Protein AF-0000000071218829 (afdb_homodimer)

Organism: Bombus terrestris (NCBI:txid30195)

Solvent-accessible surface area (backbone atoms only — not comparable to full-atom values): 32192 Å² total; per-residue (Å²): 124,79,68,56,81,83,82,87,72,37,59,28,30,42,36,69,54,34,21,38,92,51,97,79,44,46,78,36,69,82,52,45,51,59,48,47,48,51,40,40,74,59,68,46,54,21,37,29,41,39,34,79,61,17,43,29,54,50,40,50,73,67,54,52,49,53,55,49,50,51,49,49,58,34,27,70,74,62,65,35,46,39,30,38,42,33,38,51,53,26,50,66,56,23,35,50,42,31,32,48,41,47,74,65,60,39,63,26,34,32,31,42,56,53,57,60,84,44,49,81,42,52,66,52,44,50,55,51,49,32,54,42,29,67,41,20,67,83,31,31,32,27,39,46,46,38,35,92,50,57,71,46,75,60,57,56,35,63,36,58,68,66,59,50,62,84,71,31,40,20,60,46,34,34,37,44,40,66,85,57,52,71,52,52,49,49,34,34,49,40,79,79,48,66,42,50,52,23,42,38,51,75,77,44,54,41,65,40,20,72,72,67,49,65,30,32,39,26,60,60,43,76,59,39,31,67,53,50,53,51,16,48,52,23,15,71,70,64,38,61,68,59,14,51,53,35,43,50,54,49,37,53,53,52,51,61,46,43,74,77,45,53,68,58,42,27,48,40,58,48,28,36,28,50,46,96,51,70,40,46,54,58,57,65,89,50,55,67,66,53,72,68,57,51,50,52,47,50,52,53,42,40,75,72,69,47,75,63,63,127,124,78,68,56,82,83,81,86,72,37,58,28,29,41,37,70,53,33,20,37,90,52,96,80,43,48,77,36,69,84,54,46,52,59,48,47,48,51,40,40,75,59,68,46,53,22,37,28,41,38,34,80,60,16,44,30,53,51,40,50,75,68,53,51,49,54,54,50,51,52,48,50,59,36,27,69,75,62,65,34,44,40,32,39,40,34,38,51,52,26,52,65,54,23,36,51,41,31,33,48,40,46,73,64,60,40,65,27,36,33,31,41,57,54,56,59,84,43,49,80,44,54,66,51,45,50,56,51,48,31,55,44,30,67,40,21,69,84,31,30,32,27,40,45,46,37,34,94,50,56,71,46,76,60,58,57,34,62,34,57,69,66,59,51,61,84,70,29,41,20,61,47,34,34,36,45,40,66,86,56,51,70,53,53,50,49,33,35,49,41,79,80,48,66,41,49,50,24,43,38,50,74,76,43,53,41,65,40,21,72,72,66,49,65,30,33,38,23,60,59,45,76,59,40,31,66,51,50,52,52,18,48,53,24,16,71,70,64,36,61,68,60,13,52,51,35,43,48,54,49,36,51,52,53,50,60,45,42,72,77,48,54,67,60,42,26,48,40,57,48,29,35,28,50,46,97,51,71,40,47,52,58,57,66,88,50,55,66,67,52,75,68,58,51,51,53,46,50,52,53,42,42,74,74,69,47,74,62,62,127

pLDDT: mean 97.05, std 4.18, range [54.0, 98.94]

Nearest PDB structures (foldseek):
  6arh-assembly1_C  TM=9.556E-01  e=2.786E-27  Homo sapiens
  5ud6-assembly1_B  TM=9.153E-01  e=2.206E-19  Cyanidioschyzon merolae strain 10D
  7kkd-assembly2_D  TM=8.919E-01  e=3.109E-19  Campylobacter jejuni subsp. jejuni NCTC 11168 = ATCC 700819
  2hmc-assembly1_A  TM=8.667E-01  e=1.224E-14  Agrobacterium fabrum str. C58
  5czj-assembly2_B  TM=7.998E-01  e=2.574E-14  Sinorhizobium meliloti 1021

Radius of gyration: 25.83 Å; Cα contacts (8 Å, |Δi|>4): 1219; chains: 2; bounding box: 56×77×62 Å

Sequence (620 aa):
MPRVSFNYKGLITPVFTPFNNDSARTLNLSIIPQYADYLAKEKVTGVLVNGTTGEGPSMTTSERKLVAEAWANAVKTTKQHLMIQVGGTSLPDVLELAKHAENIKADSILCLPELYFSPSTSDQLKDYLKLVSSAAPNTPLLYYHIPSLTNVNVHMAQFLESVNEEEIPTFVGIKFTSSSLDEGVQAFHVGNNKFAVFLGNDQLITAACALGMNSFITTGSNMFSEIVLETLAAGLAGNVVKGKETQQRLTNAVMNVSKYGTWVETMKPAMTLLTSINPGPPRAPLKPLSVQTVASMAKDLQNLGFNVKLMPRVSFNYKGLITPVFTPFNNDSARTLNLSIIPQYADYLAKEKVTGVLVNGTTGEGPSMTTSERKLVAEAWANAVKTTKQHLMIQVGGTSLPDVLELAKHAENIKADSILCLPELYFSPSTSDQLKDYLKLVSSAAPNTPLLYYHIPSLTNVNVHMAQFLESVNEEEIPTFVGIKFTSSSLDEGVQAFHVGNNKFAVFLGNDQLITAACALGMNSFITTGSNMFSEIVLETLAAGLAGNVVKGKETQQRLTNAVMNVSKYGTWVETMKPAMTLLTSINPGPPRAPLKPLSVQTVASMAKDLQNLGFNVKL

Structure (mmCIF, N/CA/C/O backbone):
data_AF-0000000071218829-model_v1
#
loop_
_entity.id
_entity.type
_entity.pdbx_description
1 polymer 'N-acetylneuraminate lyase'
#
loop_
_atom_site.group_PDB
_atom_site.id
_atom_site.type_symbol
_atom_site.label_atom_id
_atom_site.label_alt_id
_atom_site.label_comp_id
_atom_site.label_asym_id
_atom_site.label_entity_id
_atom_site.label_seq_id
_atom_site.pdbx_PDB_ins_code
_atom_site.Cartn_x
_atom_site.Cartn_y
_atom_site.Cartn_z
_atom_site.occupancy
_atom_site.B_iso_or_equiv
_atom_site.auth_seq_id
_atom_site.auth_comp_id
_atom_site.auth_asym_id
_atom_site.auth_atom_id
_atom_site.pdbx_PDB_model_num
ATOM 1 N N . MET A 1 1 ? 28.016 -14.703 0.77 1 54.72 1 MET A N 1
ATOM 2 C CA . MET A 1 1 ? 27.141 -15.844 0.993 1 54.72 1 MET A CA 1
ATOM 3 C C . MET A 1 1 ? 26.875 -16.594 -0.309 1 54.72 1 MET A C 1
ATOM 5 O O . MET A 1 1 ? 26.859 -15.992 -1.384 1 54.72 1 MET A O 1
ATOM 9 N N . PRO A 1 2 ? 26.953 -17.906 -0.325 1 62.16 2 PRO A N 1
ATOM 10 C CA . PRO A 1 2 ? 26.781 -18.656 -1.571 1 62.16 2 PRO A CA 1
ATOM 11 C C . PRO A 1 2 ? 25.422 -18.391 -2.236 1 62.16 2 PRO A C 1
ATOM 13 O O . PRO A 1 2 ? 24.453 -18.062 -1.554 1 62.16 2 PRO A O 1
ATOM 16 N N . ARG A 1 3 ? 25.375 -18.312 -3.48 1 77.12 3 ARG A N 1
ATOM 17 C CA . ARG A 1 3 ? 24.172 -18.125 -4.285 1 77.12 3 ARG A CA 1
ATOM 18 C C . ARG A 1 3 ? 23.188 -19.281 -4.059 1 77.12 3 ARG A C 1
ATOM 20 O O . ARG A 1 3 ? 23.594 -20.438 -4.016 1 77.12 3 ARG A O 1
ATOM 27 N N . VAL A 1 4 ? 22.047 -18.938 -3.707 1 89.31 4 VAL A N 1
ATOM 28 C CA . VAL A 1 4 ? 21 -19.953 -3.555 1 89.31 4 VAL A CA 1
ATOM 29 C C . VAL A 1 4 ? 20.641 -20.531 -4.918 1 89.31 4 VAL A C 1
ATOM 31 O O . VAL A 1 4 ? 20.75 -19.859 -5.941 1 89.31 4 VAL A O 1
ATOM 34 N N . SER A 1 5 ? 20.328 -21.797 -4.945 1 91.19 5 SER A N 1
ATOM 35 C CA . SER A 1 5 ? 19.938 -22.469 -6.172 1 91.19 5 SER A CA 1
ATOM 36 C C . SER A 1 5 ? 18.422 -22.469 -6.344 1 91.19 5 SER A C 1
ATOM 38 O O . SER A 1 5 ? 17.672 -22.625 -5.371 1 91.19 5 SER A O 1
ATOM 40 N N . PHE A 1 6 ? 17.953 -22.188 -7.527 1 95.94 6 PHE A N 1
ATOM 41 C CA . PHE A 1 6 ? 16.531 -22.25 -7.887 1 95.94 6 PHE A CA 1
ATOM 42 C C . PHE A 1 6 ? 16.344 -22.844 -9.273 1 95.94 6 PHE A C 1
ATOM 44 O O . PHE A 1 6 ? 16.766 -22.266 -10.273 1 95.94 6 PHE A O 1
ATOM 51 N N . ASN A 1 7 ? 15.688 -24.031 -9.344 1 94.56 7 ASN A N 1
ATOM 52 C CA . ASN A 1 7 ? 15.602 -24.75 -10.609 1 94.56 7 ASN A CA 1
ATOM 53 C C . ASN A 1 7 ? 14.156 -25.078 -10.969 1 94.56 7 ASN A C 1
ATOM 55 O O . ASN A 1 7 ? 13.906 -25.797 -11.938 1 94.56 7 ASN A O 1
ATOM 59 N N . TYR A 1 8 ? 13.258 -24.516 -10.281 1 97.12 8 TYR A N 1
ATOM 60 C CA . TYR A 1 8 ? 11.859 -24.828 -10.555 1 97.12 8 TYR A CA 1
ATOM 61 C C . TYR A 1 8 ? 11.438 -24.281 -11.914 1 97.12 8 TYR A C 1
ATOM 63 O O . TYR A 1 8 ? 11.75 -23.141 -12.258 1 97.12 8 TYR A O 1
ATOM 71 N N . LYS A 1 9 ? 10.781 -25.109 -12.664 1 95.69 9 LYS A N 1
ATOM 72 C CA . LYS A 1 9 ? 10.148 -24.734 -13.93 1 95.69 9 LYS A CA 1
ATOM 73 C C . LYS A 1 9 ? 8.727 -25.281 -14.016 1 95.69 9 LYS A C 1
ATOM 75 O O . LYS A 1 9 ? 8.391 -26.25 -13.336 1 95.69 9 LYS A O 1
ATOM 80 N N . GLY A 1 10 ? 7.961 -24.609 -14.828 1 96.25 10 GLY A N 1
ATOM 81 C CA . GLY A 1 10 ? 6.598 -25.094 -15.016 1 96.25 10 GLY A CA 1
ATOM 82 C C . GLY A 1 10 ? 5.562 -24.219 -14.344 1 96.25 10 GLY A C 1
ATOM 83 O O . GLY A 1 10 ? 5.672 -22.984 -14.359 1 96.25 10 GLY A O 1
ATOM 84 N N . LEU A 1 11 ? 4.504 -24.875 -13.805 1 98.06 11 LEU A N 1
ATOM 85 C CA . LEU A 1 11 ? 3.311 -24.156 -13.359 1 98.06 11 LEU A CA 1
ATOM 86 C C . LEU A 1 11 ? 3.275 -24.062 -11.836 1 98.06 11 LEU A C 1
ATOM 88 O O . LEU A 1 11 ? 3.465 -25.062 -11.141 1 98.06 11 LEU A O 1
ATOM 92 N N . ILE A 1 12 ? 3.152 -22.875 -11.32 1 98.75 12 ILE A N 1
ATOM 93 C CA . ILE A 1 12 ? 2.795 -22.609 -9.938 1 98.75 12 ILE A CA 1
ATOM 94 C C . ILE A 1 12 ? 1.394 -22 -9.867 1 98.75 12 ILE A C 1
ATOM 96 O O . ILE A 1 12 ? 1.056 -21.109 -10.656 1 98.75 12 ILE A O 1
ATOM 100 N N . THR A 1 13 ? 0.571 -22.5 -8.969 1 98.88 13 THR A N 1
ATOM 101 C CA . THR A 1 13 ? -0.799 -22.016 -8.82 1 98.88 13 THR A CA 1
ATOM 102 C C . THR A 1 13 ? -0.919 -21.078 -7.637 1 98.88 13 THR A C 1
ATOM 104 O O . THR A 1 13 ? -0.688 -21.469 -6.488 1 98.88 13 THR A O 1
ATOM 107 N N . PRO A 1 14 ? -1.207 -19.766 -7.879 1 98.88 14 PRO A N 1
ATOM 108 C CA . PRO A 1 14 ? -1.542 -18.906 -6.734 1 98.88 14 PRO A CA 1
ATOM 109 C C . PRO A 1 14 ? -2.879 -19.281 -6.094 1 98.88 14 PRO A C 1
ATOM 111 O O . PRO A 1 14 ? -3.922 -19.203 -6.75 1 98.88 14 PRO A O 1
ATOM 114 N N . VAL A 1 15 ? -2.852 -19.594 -4.855 1 98.94 15 VAL A N 1
ATOM 115 C CA . VAL A 1 15 ? -4.004 -20.234 -4.234 1 98.94 15 VAL A CA 1
ATOM 116 C C . VAL A 1 15 ? -4.816 -19.203 -3.455 1 98.94 15 VAL A C 1
ATOM 118 O O . VAL A 1 15 ? -4.262 -18.219 -2.951 1 98.94 15 VAL A O 1
ATOM 121 N N . PHE A 1 16 ? -6.113 -19.469 -3.373 1 98.81 16 PHE A N 1
ATOM 122 C CA . PHE A 1 16 ? -7.023 -18.609 -2.609 1 98.81 16 PHE A CA 1
ATOM 123 C C . PHE A 1 16 ? -6.828 -18.828 -1.112 1 98.81 16 PHE A C 1
ATOM 125 O O . PHE A 1 16 ? -6.48 -19.922 -0.673 1 98.81 16 PHE A O 1
ATOM 132 N N . THR A 1 17 ? -7.02 -17.797 -0.361 1 98.88 17 THR A N 1
ATOM 133 C CA . THR A 1 17 ? -7.172 -17.938 1.082 1 98.88 17 THR A CA 1
ATOM 134 C C . THR A 1 17 ? -8.625 -18.25 1.441 1 98.88 17 THR A C 1
ATOM 136 O O . THR A 1 17 ? -9.523 -17.469 1.12 1 98.88 17 THR A O 1
ATOM 139 N N . PRO A 1 18 ? -8.844 -19.344 2.135 1 98.81 18 PRO A N 1
ATOM 140 C CA . PRO A 1 18 ? -10.211 -19.672 2.533 1 98.81 18 PRO A CA 1
ATOM 141 C C . PRO A 1 18 ? -10.68 -18.859 3.736 1 98.81 18 PRO A C 1
ATOM 143 O O . PRO A 1 18 ? -9.984 -18.781 4.75 1 98.81 18 PRO A O 1
ATOM 146 N N . PHE A 1 19 ? -11.82 -18.281 3.633 1 98.75 19 PHE A N 1
ATOM 147 C CA . PHE A 1 19 ? -12.453 -17.547 4.723 1 98.75 19 PHE A CA 1
ATOM 148 C C . PHE A 1 19 ? -13.812 -18.141 5.066 1 98.75 19 PHE A C 1
ATOM 150 O O . PHE A 1 19 ? -14.516 -18.656 4.188 1 98.75 19 PHE A O 1
ATOM 157 N N . ASN A 1 20 ? -14.18 -18.047 6.332 1 98.38 20 ASN A N 1
ATOM 158 C CA . ASN A 1 20 ? -15.539 -18.359 6.742 1 98.38 20 ASN A CA 1
ATOM 159 C C . ASN A 1 20 ? -16.516 -17.281 6.289 1 98.38 20 ASN A C 1
ATOM 161 O O . ASN A 1 20 ? -16.141 -16.125 6.09 1 98.38 20 ASN A O 1
ATOM 165 N N . ASN A 1 21 ? -17.766 -17.719 6.121 1 96.81 21 ASN A N 1
ATOM 166 C CA . ASN A 1 21 ? -18.797 -16.75 5.746 1 96.81 21 ASN A CA 1
ATOM 167 C C . ASN A 1 21 ? -19.406 -16.078 6.973 1 96.81 21 ASN A C 1
ATOM 169 O O . ASN A 1 21 ? -20.641 -15.977 7.078 1 96.81 21 ASN A O 1
ATOM 173 N N . ASP A 1 22 ? -18.625 -15.75 7.938 1 96.75 22 ASP A N 1
ATOM 174 C CA . ASP A 1 22 ? -19.031 -14.969 9.102 1 96.75 22 ASP A CA 1
ATOM 175 C C . ASP A 1 22 ? -18.75 -13.484 8.891 1 96.75 22 ASP A C 1
ATOM 177 O O . ASP A 1 22 ? -18.125 -13.102 7.895 1 96.75 22 ASP A O 1
ATOM 181 N N . SER A 1 23 ? -19.219 -12.664 9.766 1 92.12 23 SER A N 1
ATOM 182 C CA . SER A 1 23 ? -19.125 -11.219 9.609 1 92.12 23 SER A CA 1
ATOM 183 C C . SER A 1 23 ? -17.672 -10.758 9.625 1 92.12 23 SER A C 1
ATOM 185 O O . SER A 1 23 ? -17.312 -9.781 8.969 1 92.12 23 SER A O 1
ATOM 187 N N . ALA A 1 24 ? -16.844 -11.5 10.234 1 91.38 24 ALA A N 1
ATOM 188 C CA . ALA A 1 24 ? -15.438 -11.109 10.391 1 91.38 24 ALA A CA 1
ATOM 189 C C . ALA A 1 24 ? -14.57 -11.742 9.305 1 91.38 24 ALA A C 1
ATOM 191 O O . ALA A 1 24 ? -13.406 -11.383 9.148 1 91.38 24 ALA A O 1
ATOM 192 N N . ARG A 1 25 ? -15.148 -12.625 8.5 1 97.5 25 ARG A N 1
ATOM 193 C CA . ARG A 1 25 ? -14.375 -13.367 7.512 1 97.5 25 ARG A CA 1
ATOM 194 C C . ARG A 1 25 ? -13.141 -13.992 8.141 1 97.5 25 ARG A C 1
ATOM 196 O O . ARG A 1 25 ? -12.023 -13.797 7.656 1 97.5 25 ARG A O 1
ATOM 203 N N . THR A 1 26 ? -13.398 -14.797 9.203 1 98.25 26 THR A N 1
ATOM 204 C CA . THR A 1 26 ? -12.289 -15.469 9.867 1 98.25 26 THR A CA 1
ATOM 205 C C . THR A 1 26 ? -11.688 -16.531 8.961 1 98.25 26 THR A C 1
ATOM 207 O O . THR A 1 26 ? -12.336 -17.016 8.031 1 98.25 26 THR A O 1
ATOM 210 N N . LEU A 1 27 ? -10.438 -16.938 9.18 1 98.75 27 LEU A N 1
ATOM 211 C CA . LEU A 1 27 ? -9.734 -17.922 8.359 1 98.75 27 LEU A CA 1
ATOM 212 C C . LEU A 1 27 ? -10.375 -19.297 8.484 1 98.75 27 LEU A C 1
ATOM 214 O O . LEU A 1 27 ? -10.742 -19.703 9.586 1 98.75 27 LEU A O 1
ATOM 218 N N . ASN A 1 28 ? -10.586 -19.922 7.406 1 98.75 28 ASN A N 1
ATOM 219 C CA . ASN A 1 28 ? -11 -21.328 7.375 1 98.75 28 ASN A CA 1
ATOM 220 C C . ASN A 1 28 ? -9.859 -22.234 6.941 1 98.75 28 ASN A C 1
ATOM 222 O O . ASN A 1 28 ? -9.898 -22.812 5.848 1 98.75 28 ASN A O 1
ATOM 226 N N . LEU A 1 29 ? -8.945 -22.5 7.82 1 98.75 29 LEU A N 1
ATOM 227 C CA . LEU A 1 29 ? -7.695 -23.188 7.5 1 98.75 29 LEU A CA 1
ATOM 228 C C . LEU A 1 29 ? -7.934 -24.672 7.27 1 98.75 29 LEU A C 1
ATOM 230 O O . LEU A 1 29 ? -7.098 -25.359 6.676 1 98.75 29 LEU A O 1
ATOM 234 N N . SER A 1 30 ? -9.055 -25.172 7.695 1 98.31 30 SER A N 1
ATOM 235 C CA . SER A 1 30 ? -9.328 -26.594 7.66 1 98.31 30 SER A CA 1
ATOM 236 C C . SER A 1 30 ? -9.461 -27.094 6.227 1 98.31 30 SER A C 1
ATOM 238 O O . SER A 1 30 ? -9.312 -28.297 5.961 1 98.31 30 SER A O 1
ATOM 240 N N . ILE A 1 31 ? -9.688 -26.188 5.273 1 97.94 31 ILE A N 1
ATOM 241 C CA . ILE A 1 31 ? -9.906 -26.547 3.877 1 97.94 31 ILE A CA 1
ATOM 242 C C . ILE A 1 31 ? -8.562 -26.797 3.189 1 97.94 31 ILE A C 1
ATOM 244 O O . ILE A 1 31 ? -8.508 -27.422 2.135 1 97.94 31 ILE A O 1
ATOM 248 N N . ILE A 1 32 ? -7.492 -26.391 3.705 1 98.81 32 ILE A N 1
ATOM 249 C CA . ILE A 1 32 ? -6.219 -26.25 3.01 1 98.81 32 ILE A CA 1
ATOM 250 C C . ILE A 1 32 ? -5.648 -27.625 2.684 1 98.81 32 ILE A C 1
ATOM 252 O O . ILE A 1 32 ? -5.172 -27.859 1.571 1 98.81 32 ILE A O 1
ATOM 256 N N . PRO A 1 33 ? -5.719 -28.625 3.602 1 98.69 33 PRO A N 1
ATOM 257 C CA . PRO A 1 33 ? -5.215 -29.938 3.213 1 98.69 33 PRO A CA 1
ATOM 258 C C . PRO A 1 33 ? -5.965 -30.531 2.02 1 98.69 33 PRO A C 1
ATOM 260 O O . PRO A 1 33 ? -5.34 -31.094 1.108 1 98.69 33 PRO A O 1
ATOM 263 N N . GLN A 1 34 ? -7.207 -30.391 2.012 1 98.56 34 GLN A N 1
ATOM 264 C CA . GLN A 1 34 ? -8.008 -30.875 0.891 1 98.56 34 GLN A CA 1
ATOM 265 C C . GLN A 1 34 ? -7.68 -30.109 -0.388 1 98.56 34 GLN A C 1
ATOM 267 O O . GLN A 1 34 ? -7.648 -30.688 -1.475 1 98.56 34 GLN A O 1
ATOM 272 N N . TYR A 1 35 ? -7.488 -28.844 -0.265 1 98.81 35 TYR A N 1
ATOM 273 C CA . TYR A 1 35 ? -7.125 -27.984 -1.382 1 98.81 35 TYR A CA 1
ATOM 274 C C . TYR A 1 35 ? -5.797 -28.406 -1.995 1 98.81 35 TYR A C 1
ATOM 276 O O . TYR A 1 35 ? -5.691 -28.562 -3.215 1 98.81 35 TYR A O 1
ATOM 284 N N . ALA A 1 36 ? -4.836 -28.625 -1.185 1 98.88 36 ALA A N 1
ATOM 285 C CA . ALA A 1 36 ? -3.525 -29.094 -1.638 1 98.88 36 ALA A CA 1
ATOM 286 C C . ALA A 1 36 ? -3.629 -30.438 -2.348 1 98.88 36 ALA A C 1
ATOM 288 O O . ALA A 1 36 ? -3.027 -30.641 -3.406 1 98.88 36 ALA A O 1
ATOM 289 N N . ASP A 1 37 ? -4.402 -31.328 -1.772 1 98.69 37 ASP A N 1
ATOM 290 C CA . ASP A 1 37 ? -4.598 -32.656 -2.357 1 98.69 37 ASP A CA 1
ATOM 291 C C . ASP A 1 37 ? -5.277 -32.562 -3.721 1 98.69 37 ASP A C 1
ATOM 293 O O . ASP A 1 37 ? -4.895 -33.25 -4.664 1 98.69 37 ASP A O 1
ATOM 297 N N . TYR A 1 38 ? -6.258 -31.75 -3.766 1 98.69 38 TYR A N 1
ATOM 298 C CA . TYR A 1 38 ? -6.961 -31.531 -5.023 1 98.69 38 TYR A CA 1
ATOM 299 C C . TYR A 1 38 ? -5.996 -31.078 -6.113 1 98.69 38 TYR A C 1
ATOM 301 O O . TYR A 1 38 ? -5.977 -31.641 -7.207 1 98.69 38 TYR A O 1
ATOM 309 N N . LEU A 1 39 ? -5.176 -30.047 -5.824 1 98.75 39 LEU A N 1
ATOM 310 C CA . LEU A 1 39 ? -4.238 -29.516 -6.805 1 98.75 39 LEU A CA 1
ATOM 311 C C . LEU A 1 39 ? -3.199 -30.562 -7.191 1 98.75 39 LEU A C 1
ATOM 313 O O . LEU A 1 39 ? -2.787 -30.641 -8.352 1 98.75 39 LEU A O 1
ATOM 317 N N . ALA A 1 40 ? -2.773 -31.344 -6.215 1 98.5 40 ALA A N 1
ATOM 318 C CA . ALA A 1 40 ? -1.82 -32.406 -6.504 1 98.5 40 ALA A CA 1
ATOM 319 C C . ALA A 1 40 ? -2.418 -33.438 -7.465 1 98.5 40 ALA A C 1
ATOM 321 O O . ALA A 1 40 ? -1.749 -33.875 -8.398 1 98.5 40 ALA A O 1
ATOM 322 N N . LYS A 1 41 ? -3.65 -33.781 -7.223 1 98.12 41 LYS A N 1
ATOM 323 C CA . LYS A 1 41 ? -4.348 -34.719 -8.094 1 98.12 41 LYS A CA 1
ATOM 324 C C . LYS A 1 41 ? -4.488 -34.188 -9.508 1 98.12 41 LYS A C 1
ATOM 326 O O . LYS A 1 41 ? -4.465 -34.938 -10.484 1 98.12 41 LYS A O 1
ATOM 331 N N . GLU A 1 42 ? -4.598 -32.875 -9.547 1 97.56 42 GLU A N 1
ATOM 332 C CA . GLU A 1 42 ? -4.699 -32.188 -10.828 1 97.56 42 GLU A CA 1
ATOM 333 C C . GLU A 1 42 ? -3.32 -31.953 -11.438 1 97.56 42 GLU A C 1
ATOM 335 O O . GLU A 1 42 ? -3.184 -31.203 -12.398 1 97.56 42 GLU A O 1
ATOM 340 N N . LYS A 1 43 ? -2.268 -32.438 -10.836 1 97.56 43 LYS A N 1
ATOM 341 C CA . LYS A 1 43 ? -0.895 -32.469 -11.336 1 97.56 43 LYS A CA 1
ATOM 342 C C . LYS A 1 43 ? -0.248 -31.078 -11.227 1 97.56 43 LYS A C 1
ATOM 344 O O . LYS A 1 43 ? 0.641 -30.75 -12.008 1 97.56 43 LYS A O 1
ATOM 349 N N . VAL A 1 44 ? -0.775 -30.297 -10.336 1 97.5 44 VAL A N 1
ATOM 350 C CA . VAL A 1 44 ? -0.126 -29.031 -10.016 1 97.5 44 VAL A CA 1
ATOM 351 C C . VAL A 1 44 ? 1.049 -29.281 -9.07 1 97.5 44 VAL A C 1
ATOM 353 O O . VAL A 1 44 ? 0.88 -29.859 -7.996 1 97.5 44 VAL A O 1
ATOM 356 N N . THR A 1 45 ? 2.234 -28.734 -9.453 1 97.5 45 THR A N 1
ATOM 357 C CA . THR A 1 45 ? 3.436 -29.125 -8.727 1 97.5 45 THR A CA 1
ATOM 358 C C . THR A 1 45 ? 3.939 -27.984 -7.848 1 97.5 45 THR A C 1
ATOM 360 O O . THR A 1 45 ? 4.918 -28.141 -7.113 1 97.5 45 THR A O 1
ATOM 363 N N . GLY A 1 46 ? 3.348 -26.812 -7.836 1 98.75 46 GLY A N 1
ATOM 364 C CA . GLY A 1 46 ? 3.729 -25.688 -7 1 98.75 46 GLY A CA 1
ATOM 365 C C . GLY A 1 46 ? 2.561 -24.797 -6.641 1 98.75 46 GLY A C 1
ATOM 366 O O . GLY A 1 46 ? 1.618 -24.641 -7.422 1 98.75 46 GLY A O 1
ATOM 367 N N . VAL A 1 47 ? 2.646 -24.172 -5.477 1 98.94 47 VAL A N 1
ATOM 368 C CA . VAL A 1 47 ? 1.607 -23.25 -5.035 1 98.94 47 VAL A CA 1
ATOM 369 C C . VAL A 1 47 ? 2.242 -21.938 -4.57 1 98.94 47 VAL A C 1
ATOM 371 O O . VAL A 1 47 ? 3.336 -21.938 -4 1 98.94 47 VAL A O 1
ATOM 374 N N . LEU A 1 48 ? 1.608 -20.844 -4.887 1 98.94 48 LEU A N 1
ATOM 375 C CA . LEU A 1 48 ? 1.928 -19.516 -4.348 1 98.94 48 LEU A CA 1
ATOM 376 C C . LEU A 1 48 ? 0.886 -19.078 -3.322 1 98.94 48 LEU A C 1
ATOM 378 O O . LEU A 1 48 ? -0.291 -18.922 -3.654 1 98.94 48 LEU A O 1
ATOM 382 N N . VAL A 1 49 ? 1.351 -18.875 -2.098 1 98.94 49 VAL A N 1
ATOM 383 C CA . VAL A 1 49 ? 0.492 -18.547 -0.961 1 98.94 49 VAL A CA 1
ATOM 384 C C . VAL A 1 49 ? 0.578 -17.062 -0.655 1 98.94 49 VAL A C 1
ATOM 386 O O . VAL A 1 49 ? 1.653 -16.453 -0.746 1 98.94 49 VAL A O 1
ATOM 389 N N . ASN A 1 50 ? -0.536 -16.438 -0.344 1 98.88 50 ASN A N 1
ATOM 390 C CA . ASN A 1 50 ? -0.633 -15.062 0.128 1 98.88 50 ASN A CA 1
ATOM 391 C C . ASN A 1 50 ? -0.357 -14.062 -0.993 1 98.88 50 ASN A C 1
ATOM 393 O O . ASN A 1 50 ? 0.034 -12.93 -0.733 1 98.88 50 ASN A O 1
ATOM 397 N N . GLY A 1 51 ? -0.471 -14.445 -2.268 1 98.62 51 GLY A N 1
ATOM 398 C CA . GLY A 1 51 ? -0.38 -13.508 -3.377 1 98.62 51 GLY A CA 1
ATOM 399 C C . GLY A 1 51 ? -1.615 -12.641 -3.529 1 98.62 51 GLY A C 1
ATOM 400 O O . GLY A 1 51 ? -2.369 -12.453 -2.572 1 98.62 51 GLY A O 1
ATOM 401 N N . THR A 1 52 ? -1.791 -12.07 -4.719 1 98.31 52 THR A N 1
ATOM 402 C CA . THR A 1 52 ? -2.986 -11.297 -5.039 1 98.31 52 THR A CA 1
ATOM 403 C C . THR A 1 52 ? -4.234 -12.172 -4.973 1 98.31 52 THR A C 1
ATOM 405 O O . THR A 1 52 ? -5.199 -11.836 -4.289 1 98.31 52 THR A O 1
ATOM 408 N N . THR A 1 53 ? -4.152 -13.344 -5.598 1 98.31 53 THR A N 1
ATOM 409 C CA . THR A 1 53 ? -5.234 -14.32 -5.57 1 98.31 53 THR A CA 1
ATOM 410 C C . THR A 1 53 ? -5.543 -14.75 -4.141 1 98.31 53 THR A C 1
ATOM 412 O O . THR A 1 53 ? -6.703 -14.953 -3.783 1 98.31 53 THR A O 1
ATOM 415 N N . GLY A 1 54 ? -4.555 -14.844 -3.344 1 98.75 54 GLY A N 1
ATOM 416 C CA . GLY A 1 54 ? -4.691 -15.258 -1.956 1 98.75 54 GLY A CA 1
ATOM 417 C C . GLY A 1 54 ? -5.066 -14.125 -1.025 1 98.75 54 GLY A C 1
ATOM 418 O O . GLY A 1 54 ? -5.18 -14.312 0.187 1 98.75 54 GLY A O 1
ATOM 419 N N . GLU A 1 55 ? -5.164 -12.922 -1.513 1 98.69 55 GLU A N 1
ATOM 420 C CA . GLU A 1 55 ? -5.578 -11.75 -0.742 1 98.69 55 GLU A CA 1
ATOM 421 C C . GLU A 1 55 ? -4.594 -11.461 0.388 1 98.69 55 GLU A C 1
ATOM 423 O O . GLU A 1 55 ? -4.996 -11.055 1.48 1 98.69 55 GLU A O 1
ATOM 428 N N . GLY A 1 56 ? -3.328 -11.688 0.147 1 98.62 56 GLY A N 1
ATOM 429 C CA . GLY A 1 56 ? -2.291 -11.422 1.131 1 98.62 56 GLY A CA 1
ATOM 430 C C . GLY A 1 56 ? -2.357 -10.016 1.699 1 98.62 56 GLY A C 1
ATOM 431 O O . GLY A 1 56 ? -2.41 -9.836 2.918 1 98.62 56 GLY A O 1
ATOM 432 N N . PRO A 1 57 ? -2.449 -9.023 0.891 1 98.25 57 PRO A N 1
ATOM 433 C CA . PRO A 1 57 ? -2.447 -7.633 1.354 1 98.25 57 PRO A CA 1
ATOM 434 C C . PRO A 1 57 ? -3.684 -7.281 2.178 1 98.25 57 PRO A C 1
ATOM 436 O O . PRO A 1 57 ? -3.73 -6.219 2.805 1 98.25 57 PRO A O 1
ATOM 439 N N . SER A 1 58 ? -4.691 -8.148 2.234 1 98 58 SER A N 1
ATOM 440 C CA . SER A 1 58 ? -5.906 -7.895 3.002 1 98 58 SER A CA 1
ATOM 441 C C . SER A 1 58 ? -5.836 -8.547 4.379 1 98 58 SER A C 1
ATOM 443 O O . SER A 1 58 ? -6.801 -8.492 5.145 1 98 58 SER A O 1
ATOM 445 N N . MET A 1 59 ? -4.727 -9.125 4.703 1 98.69 59 MET A N 1
ATOM 446 C CA . MET A 1 59 ? -4.605 -9.875 5.949 1 98.69 59 MET A CA 1
ATOM 447 C C . MET A 1 59 ? -3.551 -9.25 6.859 1 98.69 59 MET A C 1
ATOM 449 O O . MET A 1 59 ? -2.602 -8.625 6.379 1 98.69 59 MET A O 1
ATOM 453 N N . THR A 1 60 ? -3.717 -9.484 8.148 1 98.5 60 THR A N 1
ATOM 454 C CA . THR A 1 60 ? -2.691 -9.086 9.102 1 98.5 60 THR A CA 1
ATOM 455 C C . THR A 1 60 ? -1.454 -9.969 8.977 1 98.5 60 THR A C 1
ATOM 457 O O . THR A 1 60 ? -1.511 -11.039 8.367 1 98.5 60 THR A O 1
ATOM 460 N N . THR A 1 61 ? -0.367 -9.492 9.578 1 98.75 61 THR A N 1
ATOM 461 C CA . THR A 1 61 ? 0.861 -10.281 9.594 1 98.75 61 THR A CA 1
ATOM 462 C C . THR A 1 61 ? 0.624 -11.633 10.258 1 98.75 61 THR A C 1
ATOM 464 O O . THR A 1 61 ? 1.066 -12.664 9.742 1 98.75 61 THR A O 1
ATOM 467 N N . SER A 1 62 ? -0.12 -11.656 11.305 1 98.81 62 SER A N 1
ATOM 468 C CA . SER A 1 62 ? -0.412 -12.891 12.016 1 98.81 62 SER A CA 1
ATOM 469 C C . SER A 1 62 ? -1.232 -13.844 11.156 1 98.81 62 SER A C 1
ATOM 471 O O . SER A 1 62 ? -0.959 -15.047 11.117 1 98.81 62 SER A O 1
ATOM 473 N N . GLU A 1 63 ? -2.199 -13.344 10.492 1 98.88 63 GLU A N 1
ATOM 474 C CA . GLU A 1 63 ? -3.037 -14.172 9.633 1 98.88 63 GLU A CA 1
ATOM 475 C C . GLU A 1 63 ? -2.225 -14.773 8.492 1 98.88 63 GLU A C 1
ATOM 477 O O . GLU A 1 63 ? -2.391 -15.953 8.156 1 98.88 63 GLU A O 1
ATOM 482 N N . ARG A 1 64 ? -1.377 -13.977 7.855 1 98.94 64 ARG A N 1
ATOM 483 C CA . ARG A 1 64 ? -0.539 -14.469 6.762 1 98.94 64 ARG A CA 1
ATOM 484 C C . ARG A 1 64 ? 0.351 -15.617 7.227 1 98.94 64 ARG A C 1
ATOM 486 O O . ARG A 1 64 ? 0.568 -16.578 6.488 1 98.94 64 ARG A O 1
ATOM 493 N N . LYS A 1 65 ? 0.833 -15.484 8.461 1 98.94 65 LYS A N 1
ATOM 494 C CA . LYS A 1 65 ? 1.665 -16.547 9.016 1 98.94 65 LYS A CA 1
ATOM 495 C C . LYS A 1 65 ? 0.861 -17.828 9.211 1 98.94 65 LYS A C 1
ATOM 497 O O . LYS A 1 65 ? 1.336 -18.922 8.883 1 98.94 65 LYS A O 1
ATOM 502 N N . LEU A 1 66 ? -0.361 -17.672 9.68 1 98.94 66 LEU A N 1
ATOM 503 C CA . LEU A 1 66 ? -1.21 -18.828 9.922 1 98.94 66 LEU A CA 1
ATOM 504 C C . LEU A 1 66 ? -1.524 -19.547 8.609 1 98.94 66 LEU A C 1
ATOM 506 O O . LEU A 1 66 ? -1.467 -20.781 8.547 1 98.94 66 LEU A O 1
ATOM 510 N N . VAL A 1 67 ? -1.824 -18.844 7.578 1 98.94 67 VAL A N 1
ATOM 511 C CA . VAL A 1 67 ? -2.119 -19.422 6.277 1 98.94 67 VAL A CA 1
ATOM 512 C C . VAL A 1 67 ? -0.878 -20.125 5.734 1 98.94 67 VAL A C 1
ATOM 514 O O . VAL A 1 67 ? -0.963 -21.25 5.234 1 98.94 67 VAL A O 1
ATOM 517 N N . ALA A 1 68 ? 0.265 -19.453 5.855 1 98.94 68 ALA A N 1
ATOM 518 C CA . ALA A 1 68 ? 1.528 -20.016 5.383 1 98.94 68 ALA A CA 1
ATOM 519 C C . ALA A 1 68 ? 1.852 -21.312 6.098 1 98.94 68 ALA A C 1
ATOM 521 O O . ALA A 1 68 ? 2.262 -22.297 5.469 1 98.94 68 ALA A O 1
ATOM 522 N N . GLU A 1 69 ? 1.646 -21.312 7.363 1 98.94 69 GLU A N 1
ATOM 523 C CA . GLU A 1 69 ? 1.922 -22.5 8.156 1 98.94 69 GLU A CA 1
ATOM 524 C C . GLU A 1 69 ? 1.009 -23.656 7.75 1 98.94 69 GLU A C 1
ATOM 526 O O . GLU A 1 69 ? 1.451 -24.797 7.664 1 98.94 69 GLU A O 1
ATOM 531 N N . ALA A 1 70 ? -0.269 -23.375 7.551 1 98.94 70 ALA A N 1
ATOM 532 C CA . ALA A 1 70 ? -1.214 -24.406 7.129 1 98.94 70 ALA A CA 1
ATOM 533 C C . ALA A 1 70 ? -0.797 -25.016 5.793 1 98.94 70 ALA A C 1
ATOM 535 O O . ALA A 1 70 ? -0.831 -26.234 5.625 1 98.94 70 ALA A O 1
ATOM 536 N N . TRP A 1 71 ? -0.38 -24.234 4.871 1 98.94 71 TRP A N 1
ATOM 537 C CA . TRP A 1 71 ? 0.062 -24.719 3.568 1 98.94 71 TRP A CA 1
ATOM 538 C C . TRP A 1 71 ? 1.386 -25.469 3.688 1 98.94 71 TRP A C 1
ATOM 540 O O . TRP A 1 71 ? 1.594 -26.484 3.021 1 98.94 71 TRP A O 1
ATOM 550 N N . ALA A 1 72 ? 2.309 -24.906 4.504 1 98.94 72 ALA A N 1
ATOM 551 C CA . ALA A 1 72 ? 3.582 -25.594 4.727 1 98.94 72 ALA A CA 1
ATOM 552 C C . ALA A 1 72 ? 3.361 -27.016 5.23 1 98.94 72 ALA A C 1
ATOM 554 O O . ALA A 1 72 ? 4.066 -27.938 4.82 1 98.94 72 ALA A O 1
ATOM 555 N N . ASN A 1 73 ? 2.416 -27.172 6.082 1 98.88 73 ASN A N 1
ATOM 556 C CA . ASN A 1 73 ? 2.094 -28.5 6.59 1 98.88 73 ASN A CA 1
ATOM 557 C C . ASN A 1 73 ? 1.49 -29.375 5.504 1 98.88 73 ASN A C 1
ATOM 559 O O . ASN A 1 73 ? 1.848 -30.562 5.383 1 98.88 73 ASN A O 1
ATOM 563 N N . ALA A 1 74 ? 0.62 -28.859 4.711 1 98.88 74 ALA A N 1
ATOM 564 C CA . ALA A 1 74 ? -0.095 -29.609 3.688 1 98.88 74 ALA A CA 1
ATOM 565 C C . ALA A 1 74 ? 0.86 -30.125 2.611 1 98.88 74 ALA A C 1
ATOM 567 O O . ALA A 1 74 ? 0.735 -31.25 2.143 1 98.88 74 ALA A O 1
ATOM 568 N N . VAL A 1 75 ? 1.843 -29.328 2.248 1 98.69 75 VAL A N 1
ATOM 569 C CA . VAL A 1 75 ? 2.674 -29.672 1.099 1 98.69 75 VAL A CA 1
ATOM 570 C C . VAL A 1 75 ? 3.729 -30.703 1.51 1 98.69 75 VAL A C 1
ATOM 572 O O . VAL A 1 75 ? 4.391 -31.297 0.657 1 98.69 75 VAL A O 1
ATOM 575 N N . LYS A 1 76 ? 3.91 -30.891 2.818 1 98.38 76 LYS A N 1
ATOM 576 C CA . LYS A 1 76 ? 4.77 -32 3.246 1 98.38 76 LYS A CA 1
ATOM 577 C C . LYS A 1 76 ? 4.285 -33.312 2.674 1 98.38 76 LYS A C 1
ATOM 579 O O . LYS A 1 76 ? 5.09 -34.219 2.371 1 98.38 76 LYS A O 1
ATOM 584 N N . THR A 1 77 ? 3.012 -33.406 2.564 1 97.81 77 THR A N 1
ATOM 585 C CA . THR A 1 77 ? 2.402 -34.625 2.047 1 97.81 77 THR A CA 1
ATOM 586 C C . THR A 1 77 ? 2.355 -34.594 0.522 1 97.81 77 THR A C 1
ATOM 588 O O . THR A 1 77 ? 2.727 -35.562 -0.13 1 97.81 77 THR A O 1
ATOM 591 N N . THR A 1 78 ? 1.979 -33.5 -0.072 1 98.56 78 THR A N 1
ATOM 592 C CA . THR A 1 78 ? 1.725 -33.438 -1.507 1 98.56 78 THR A CA 1
ATOM 593 C C . THR A 1 78 ? 3.016 -33.156 -2.271 1 98.56 78 THR A C 1
ATOM 595 O O . THR A 1 78 ? 3.062 -33.312 -3.494 1 98.56 78 THR A O 1
ATOM 598 N N . LYS A 1 79 ? 4.031 -32.688 -1.627 1 98.25 79 LYS A N 1
ATOM 599 C CA . LYS A 1 79 ? 5.375 -32.438 -2.148 1 98.25 79 LYS A CA 1
ATOM 600 C C . LYS A 1 79 ? 5.379 -31.328 -3.184 1 98.25 79 LYS A C 1
ATOM 602 O O . LYS A 1 79 ? 6.25 -31.281 -4.055 1 98.25 79 LYS A O 1
ATOM 607 N N . GLN A 1 80 ? 4.445 -30.453 -3.129 1 98.75 80 GLN A N 1
ATOM 608 C CA . GLN A 1 80 ? 4.398 -29.281 -4.008 1 98.75 80 GLN A CA 1
ATOM 609 C C . GLN A 1 80 ? 5.426 -28.234 -3.586 1 98.75 80 GLN A C 1
ATOM 611 O O . GLN A 1 80 ? 5.676 -28.047 -2.393 1 98.75 80 GLN A O 1
ATOM 616 N N . HIS A 1 81 ? 6.027 -27.547 -4.586 1 98.88 81 HIS A N 1
ATOM 617 C CA . HIS A 1 81 ? 6.855 -26.375 -4.324 1 98.88 81 HIS A CA 1
ATOM 618 C C . HIS A 1 81 ? 6.062 -25.281 -3.611 1 98.88 81 HIS A C 1
ATOM 620 O O . HIS A 1 81 ? 4.988 -24.891 -4.074 1 98.88 81 HIS A O 1
ATOM 626 N N . LEU A 1 82 ? 6.562 -24.812 -2.484 1 98.94 82 LEU A N 1
ATOM 627 C CA . LEU A 1 82 ? 5.871 -23.812 -1.691 1 98.94 82 LEU A CA 1
ATOM 628 C C . LEU A 1 82 ? 6.523 -22.438 -1.863 1 98.94 82 LEU A C 1
ATOM 630 O O . LEU A 1 82 ? 7.625 -22.203 -1.36 1 98.94 82 LEU A O 1
ATOM 634 N N . MET A 1 83 ? 5.887 -21.516 -2.576 1 98.94 83 MET A N 1
ATOM 635 C CA . MET A 1 83 ? 6.266 -20.109 -2.68 1 98.94 83 MET A CA 1
ATOM 636 C C . MET A 1 83 ? 5.379 -19.25 -1.794 1 98.94 83 MET A C 1
ATOM 638 O O . MET A 1 83 ? 4.16 -19.422 -1.771 1 98.94 83 MET A O 1
ATOM 642 N N . ILE A 1 84 ? 5.977 -18.312 -1.055 1 98.94 84 ILE A N 1
ATOM 643 C CA . ILE A 1 84 ? 5.203 -17.469 -0.153 1 98.94 84 ILE A CA 1
ATOM 644 C C . ILE A 1 84 ? 5.441 -16 -0.491 1 98.94 84 ILE A C 1
ATOM 646 O O . ILE A 1 84 ? 6.586 -15.555 -0.562 1 98.94 84 ILE A O 1
ATOM 650 N N . GLN A 1 85 ? 4.422 -15.281 -0.726 1 98.94 85 GLN A N 1
ATOM 651 C CA . GLN A 1 85 ? 4.5 -13.836 -0.939 1 98.94 85 GLN A CA 1
ATOM 652 C C . GLN A 1 85 ? 4.574 -13.086 0.388 1 98.94 85 GLN A C 1
ATOM 654 O O . GLN A 1 85 ? 3.725 -13.273 1.261 1 98.94 85 GLN A O 1
ATOM 659 N N . VAL A 1 86 ? 5.52 -12.156 0.515 1 98.94 86 VAL A N 1
ATOM 660 C CA . VAL A 1 86 ? 5.777 -11.57 1.826 1 98.94 86 VAL A CA 1
ATOM 661 C C . VAL A 1 86 ? 5.664 -10.055 1.745 1 98.94 86 VAL A C 1
ATOM 663 O O . VAL A 1 86 ? 5.695 -9.367 2.77 1 98.94 86 VAL A O 1
ATOM 666 N N . GLY A 1 87 ? 5.488 -9.453 0.6 1 98.75 87 GLY A N 1
ATOM 667 C CA . GLY A 1 87 ? 5.477 -8.008 0.426 1 98.75 87 GLY A CA 1
ATOM 668 C C . GLY A 1 87 ? 4.09 -7.406 0.529 1 98.75 87 GLY A C 1
ATOM 669 O O . GLY A 1 87 ? 3.145 -8.078 0.943 1 98.75 87 GLY A O 1
ATOM 670 N N . GLY A 1 88 ? 3.977 -6.09 0.234 1 98.25 88 GLY A N 1
ATOM 671 C CA . GLY A 1 88 ? 2.697 -5.398 0.176 1 98.25 88 GLY A CA 1
ATOM 672 C C . GLY A 1 88 ? 2.217 -4.918 1.532 1 98.25 88 GLY A C 1
ATOM 673 O O . GLY A 1 88 ? 1.013 -4.793 1.763 1 98.25 88 GLY A O 1
ATOM 674 N N . THR A 1 89 ? 3.098 -4.789 2.469 1 98.25 89 THR A N 1
ATOM 675 C CA . THR A 1 89 ? 2.865 -4.234 3.799 1 98.25 89 THR A CA 1
ATOM 676 C C . THR A 1 89 ? 4.098 -3.484 4.293 1 98.25 89 THR A C 1
ATOM 678 O O . THR A 1 89 ? 5.055 -3.289 3.543 1 98.25 89 THR A O 1
ATOM 681 N N . SER A 1 90 ? 4.047 -2.975 5.496 1 98 90 SER A N 1
ATOM 682 C CA . SER A 1 90 ? 5.172 -2.191 5.996 1 98 90 SER A CA 1
ATOM 683 C C . SER A 1 90 ? 6.457 -3.01 6.004 1 98 90 SER A C 1
ATOM 685 O O . SER A 1 90 ? 6.43 -4.215 6.25 1 98 90 SER A O 1
ATOM 687 N N . LEU A 1 91 ? 7.578 -2.367 5.801 1 98.19 91 LEU A N 1
ATOM 688 C CA . LEU A 1 91 ? 8.852 -3.059 5.641 1 98.19 91 LEU A CA 1
ATOM 689 C C . LEU A 1 91 ? 9.172 -3.912 6.863 1 98.19 91 LEU A C 1
ATOM 691 O O . LEU A 1 91 ? 9.578 -5.066 6.73 1 98.19 91 LEU A O 1
ATOM 695 N N . PRO A 1 92 ? 8.992 -3.424 8.117 1 98.25 92 PRO A N 1
ATOM 696 C CA . PRO A 1 92 ? 9.266 -4.312 9.242 1 98.25 92 PRO A CA 1
ATOM 697 C C . PRO A 1 92 ? 8.438 -5.594 9.203 1 98.25 92 PRO A C 1
ATOM 699 O O . PRO A 1 92 ? 8.938 -6.668 9.547 1 98.25 92 PRO A O 1
ATOM 702 N N . ASP A 1 93 ? 7.203 -5.453 8.805 1 98.75 93 ASP A N 1
ATOM 703 C CA . ASP A 1 93 ? 6.352 -6.629 8.68 1 98.75 93 ASP A CA 1
ATOM 704 C C . ASP A 1 93 ? 6.816 -7.527 7.531 1 98.75 93 ASP A C 1
ATOM 706 O O . ASP A 1 93 ? 6.742 -8.75 7.629 1 98.75 93 ASP A O 1
ATOM 710 N N . VAL A 1 94 ? 7.273 -6.949 6.449 1 98.88 94 VAL A N 1
ATOM 711 C CA . VAL A 1 94 ? 7.809 -7.715 5.328 1 98.88 94 VAL A CA 1
ATOM 712 C C . VAL A 1 94 ? 9.008 -8.539 5.789 1 98.88 94 VAL A C 1
ATOM 714 O O . VAL A 1 94 ? 9.117 -9.727 5.461 1 98.88 94 VAL A O 1
ATOM 717 N N . LEU A 1 95 ? 9.883 -7.906 6.535 1 98.75 95 LEU A N 1
ATOM 718 C CA . LEU A 1 95 ? 11.07 -8.594 7.023 1 98.75 95 LEU A CA 1
ATOM 719 C C . LEU A 1 95 ? 10.695 -9.719 7.98 1 98.75 95 LEU A C 1
ATOM 721 O O . LEU A 1 95 ? 11.281 -10.805 7.938 1 98.75 95 LEU A O 1
ATOM 725 N N . GLU A 1 96 ? 9.695 -9.461 8.789 1 98.88 96 GLU A N 1
ATOM 726 C CA . GLU A 1 96 ? 9.188 -10.5 9.688 1 98.88 96 GLU A CA 1
ATOM 727 C C . GLU A 1 96 ? 8.617 -11.672 8.898 1 98.88 96 GLU A C 1
ATOM 729 O O . GLU A 1 96 ? 8.867 -12.836 9.227 1 98.88 96 GLU A O 1
ATOM 734 N N . LEU A 1 97 ? 7.875 -11.367 7.902 1 98.94 97 LEU A N 1
ATOM 735 C CA . LEU A 1 97 ? 7.25 -12.406 7.082 1 98.94 97 LEU A CA 1
ATOM 736 C C . LEU A 1 97 ? 8.297 -13.188 6.309 1 98.94 97 LEU A C 1
ATOM 738 O O . LEU A 1 97 ? 8.172 -14.406 6.137 1 98.94 97 LEU A O 1
ATOM 742 N N . ALA A 1 98 ? 9.305 -12.5 5.828 1 98.94 98 ALA A N 1
ATOM 743 C CA . ALA A 1 98 ? 10.391 -13.18 5.125 1 98.94 98 ALA A CA 1
ATOM 744 C C . ALA A 1 98 ? 11.125 -14.148 6.047 1 98.94 98 ALA A C 1
ATOM 746 O O . ALA A 1 98 ? 11.367 -15.305 5.68 1 98.94 98 ALA A O 1
ATOM 747 N N . LYS A 1 99 ? 11.445 -13.688 7.227 1 98.94 99 LYS A N 1
ATOM 748 C CA . LYS A 1 99 ? 12.086 -14.547 8.219 1 98.94 99 LYS A CA 1
ATOM 749 C C . LYS A 1 99 ? 11.211 -15.758 8.539 1 98.94 99 LYS A C 1
ATOM 751 O O . LYS A 1 99 ? 11.711 -16.875 8.641 1 98.94 99 LYS A O 1
ATOM 756 N N . HIS A 1 100 ? 9.992 -15.516 8.711 1 98.94 100 HIS A N 1
ATOM 757 C CA . HIS A 1 100 ? 9.031 -16.562 9.023 1 98.94 100 HIS A CA 1
ATOM 758 C C . HIS A 1 100 ? 8.953 -17.594 7.895 1 98.94 100 HIS A C 1
ATOM 760 O O . HIS A 1 100 ? 8.914 -18.797 8.148 1 98.94 100 HIS A O 1
ATOM 766 N N . ALA A 1 101 ? 8.883 -17.125 6.66 1 98.94 101 ALA A N 1
ATOM 767 C CA . ALA A 1 101 ? 8.828 -18.016 5.504 1 98.94 101 ALA A CA 1
ATOM 768 C C . ALA A 1 101 ? 10.031 -18.953 5.488 1 98.94 101 ALA A C 1
ATOM 770 O O . ALA A 1 101 ? 9.883 -20.156 5.238 1 98.94 101 ALA A O 1
ATOM 771 N N . GLU A 1 102 ? 11.203 -18.406 5.73 1 98.88 102 GLU A N 1
ATOM 772 C CA . GLU A 1 102 ? 12.398 -19.234 5.797 1 98.88 102 GLU A CA 1
ATOM 773 C C . GLU A 1 102 ? 12.312 -20.234 6.945 1 98.88 102 GLU A C 1
ATOM 775 O O . GLU A 1 102 ? 12.672 -21.406 6.785 1 98.88 102 GLU A O 1
ATOM 780 N N . ASN A 1 103 ? 11.797 -19.812 8.078 1 98.88 103 ASN A N 1
ATOM 781 C CA . ASN A 1 103 ? 11.711 -20.656 9.266 1 98.88 103 ASN A CA 1
ATOM 782 C C . ASN A 1 103 ? 10.805 -21.859 9.031 1 98.88 103 ASN A C 1
ATOM 784 O O . ASN A 1 103 ? 11.039 -22.938 9.586 1 98.88 103 ASN A O 1
ATOM 788 N N . ILE A 1 104 ? 9.781 -21.641 8.234 1 98.81 104 ILE A N 1
ATOM 789 C CA . ILE A 1 104 ? 8.852 -22.75 8.008 1 98.81 104 ILE A CA 1
ATOM 790 C C . ILE A 1 104 ? 9.242 -23.5 6.738 1 98.81 104 ILE A C 1
ATOM 792 O O . ILE A 1 104 ? 8.469 -24.312 6.219 1 98.81 104 ILE A O 1
ATOM 796 N N . LYS A 1 105 ? 10.359 -23.141 6.156 1 98.5 105 LYS A N 1
ATOM 797 C CA . LYS A 1 105 ? 11.039 -23.875 5.086 1 98.5 105 LYS A CA 1
ATOM 798 C C . LYS A 1 105 ? 10.297 -23.734 3.764 1 98.5 105 LYS A C 1
ATOM 800 O O . LYS A 1 105 ? 10.109 -24.719 3.043 1 98.5 105 LYS A O 1
ATOM 805 N N . ALA A 1 106 ? 9.828 -22.578 3.492 1 98.81 106 ALA A N 1
ATOM 806 C CA . ALA A 1 106 ? 9.344 -22.297 2.145 1 98.81 106 ALA A CA 1
ATOM 807 C C . ALA A 1 106 ? 10.43 -22.547 1.105 1 98.81 106 ALA A C 1
ATOM 809 O O . ALA A 1 106 ? 11.609 -22.328 1.366 1 98.81 106 ALA A O 1
ATOM 810 N N . ASP A 1 107 ? 10.039 -23 -0.069 1 98.81 107 ASP A N 1
ATOM 811 C CA . ASP A 1 107 ? 11 -23.266 -1.132 1 98.81 107 ASP A CA 1
ATOM 812 C C . ASP A 1 107 ? 11.461 -21.969 -1.79 1 98.81 107 ASP A C 1
ATOM 814 O O . ASP A 1 107 ? 12.57 -21.891 -2.33 1 98.81 107 ASP A O 1
ATOM 818 N N . SER A 1 108 ? 10.648 -20.969 -1.774 1 98.88 108 SER A N 1
ATOM 819 C CA . SER A 1 108 ? 10.977 -19.656 -2.314 1 98.88 108 SER A CA 1
ATOM 820 C C . SER A 1 108 ? 10.039 -18.578 -1.758 1 98.88 108 SER A C 1
ATOM 822 O O . SER A 1 108 ? 9.016 -18.891 -1.157 1 98.88 108 SER A O 1
ATOM 824 N N . ILE A 1 109 ? 10.492 -17.328 -1.966 1 98.88 109 ILE A N 1
ATOM 825 C CA . ILE A 1 109 ? 9.758 -16.156 -1.516 1 98.88 109 ILE A CA 1
ATOM 826 C C . ILE A 1 109 ? 9.484 -15.234 -2.701 1 98.88 109 ILE A C 1
ATOM 828 O O . ILE A 1 109 ? 10.352 -15.031 -3.547 1 98.88 109 ILE A O 1
ATOM 832 N N . LEU A 1 110 ? 8.266 -14.805 -2.783 1 98.94 110 LEU A N 1
ATOM 833 C CA . LEU A 1 110 ? 7.859 -13.75 -3.703 1 98.94 110 LEU A CA 1
ATOM 834 C C . LEU A 1 110 ? 7.613 -12.445 -2.957 1 98.94 110 LEU A C 1
ATOM 836 O O . LEU A 1 110 ? 7.023 -12.445 -1.874 1 98.94 110 LEU A O 1
ATOM 840 N N . CYS A 1 111 ? 8.016 -11.305 -3.553 1 98.94 111 CYS A N 1
ATOM 841 C CA . CYS A 1 111 ? 7.926 -10.07 -2.779 1 98.94 111 CYS A C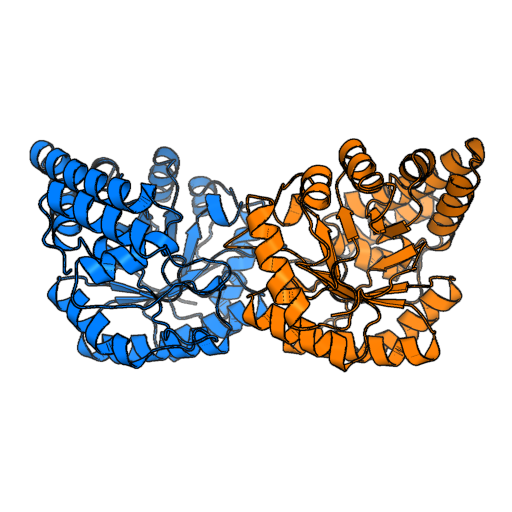A 1
ATOM 842 C C . CYS A 1 111 ? 7.383 -8.93 -3.633 1 98.94 111 CYS A C 1
ATOM 844 O O . CYS A 1 111 ? 7.988 -8.562 -4.641 1 98.94 111 CYS A O 1
ATOM 846 N N . LEU A 1 112 ? 6.281 -8.398 -3.234 1 98.94 112 LEU A N 1
ATOM 847 C CA . LEU A 1 112 ? 5.773 -7.141 -3.773 1 98.94 112 LEU A CA 1
ATOM 848 C C . LEU A 1 112 ? 6.656 -5.973 -3.354 1 98.94 112 LEU A C 1
ATOM 850 O O . LEU A 1 112 ? 7.328 -6.035 -2.32 1 98.94 112 LEU A O 1
ATOM 854 N N . PRO A 1 113 ? 6.613 -4.906 -4.117 1 98.56 113 PRO A N 1
ATOM 855 C CA . PRO A 1 113 ? 7.336 -3.711 -3.682 1 98.56 113 PRO A CA 1
ATOM 856 C C . PRO A 1 113 ? 6.637 -2.984 -2.533 1 98.56 113 PRO A C 1
ATOM 858 O O . PRO A 1 113 ? 5.516 -3.342 -2.164 1 98.56 113 PRO A O 1
ATOM 861 N N . GLU A 1 114 ? 7.41 -2.059 -1.983 1 98.25 114 GLU A N 1
ATOM 862 C CA . GLU A 1 114 ? 6.75 -1.1 -1.102 1 98.25 114 GLU A CA 1
ATOM 863 C C . GLU A 1 114 ? 5.621 -0.369 -1.825 1 98.25 114 GLU A C 1
ATOM 865 O O . GLU A 1 114 ? 5.805 0.105 -2.949 1 98.25 114 GLU A O 1
ATOM 870 N N . LEU A 1 115 ? 4.488 -0.176 -1.158 1 98.31 115 LEU A N 1
ATOM 871 C CA . LEU A 1 115 ? 3.309 0.273 -1.888 1 98.31 115 LEU A CA 1
ATOM 872 C C . LEU A 1 115 ? 3.109 1.776 -1.725 1 98.31 115 LEU A C 1
ATOM 874 O O . LEU A 1 115 ? 2.465 2.414 -2.561 1 98.31 115 LEU A O 1
ATOM 878 N N . TYR A 1 116 ? 3.623 2.346 -0.6 1 98.44 116 TYR A N 1
ATOM 879 C CA . TYR A 1 116 ? 3.369 3.76 -0.357 1 98.44 116 TYR A CA 1
ATOM 880 C C . TYR A 1 116 ? 4.582 4.605 -0.732 1 98.44 116 TYR A C 1
ATOM 882 O O . TYR A 1 116 ? 4.539 5.363 -1.703 1 98.44 116 TYR A O 1
ATOM 890 N N . PHE A 1 117 ? 5.691 4.359 0.022 1 98.06 117 PHE A N 1
ATOM 891 C CA . PHE A 1 117 ? 6.961 4.926 -0.414 1 98.06 117 PHE A CA 1
ATOM 892 C C . PHE A 1 117 ? 7.613 4.043 -1.471 1 98.06 117 PHE A C 1
ATOM 894 O O . PHE A 1 117 ? 8.703 3.51 -1.253 1 98.06 117 PHE A O 1
ATOM 901 N N . SER A 1 118 ? 6.977 3.996 -2.609 1 97.94 118 SER A N 1
ATOM 902 C CA . SER A 1 118 ? 7.266 2.998 -3.633 1 97.94 118 SER A CA 1
ATOM 903 C C . SER A 1 118 ? 8.523 3.357 -4.414 1 97.94 118 SER A C 1
ATOM 905 O O . SER A 1 118 ? 8.797 4.535 -4.656 1 97.94 118 SER A O 1
ATOM 907 N N . PRO A 1 119 ? 9.258 2.348 -4.836 1 97.81 119 PRO A N 1
ATOM 908 C CA . PRO A 1 119 ? 10.422 2.619 -5.688 1 97.81 119 PRO A CA 1
ATOM 909 C C . PRO A 1 119 ? 10.031 3.141 -7.066 1 97.81 119 PRO A C 1
ATOM 911 O O . PRO A 1 119 ? 9.039 2.688 -7.645 1 97.81 119 PRO A O 1
ATOM 914 N N . SER A 1 120 ? 10.828 4.082 -7.555 1 96.38 120 SER A N 1
ATOM 915 C CA . SER A 1 120 ? 10.602 4.625 -8.891 1 96.38 120 SER A CA 1
ATOM 916 C C . SER A 1 120 ? 11.758 4.293 -9.828 1 96.38 120 SER A C 1
ATOM 918 O O . SER A 1 120 ? 11.672 4.527 -11.039 1 96.38 120 SER A O 1
ATOM 920 N N . THR A 1 121 ? 12.859 3.756 -9.312 1 97.31 121 THR A N 1
ATOM 921 C CA . THR A 1 121 ? 14.039 3.4 -10.086 1 97.31 121 THR A CA 1
ATOM 922 C C . THR A 1 121 ? 14.484 1.978 -9.766 1 97.31 121 THR A C 1
ATOM 924 O O . THR A 1 121 ? 14.109 1.418 -8.734 1 97.31 121 THR A O 1
ATOM 927 N N . SER A 1 122 ? 15.328 1.44 -10.656 1 98 122 SER A N 1
ATOM 928 C CA . SER A 1 122 ? 15.914 0.121 -10.422 1 98 122 SER A CA 1
ATOM 929 C C . SER A 1 122 ? 16.734 0.095 -9.141 1 98 122 SER A C 1
ATOM 931 O O . SER A 1 122 ? 16.672 -0.879 -8.383 1 98 122 SER A O 1
ATOM 933 N N . ASP A 1 123 ? 17.453 1.163 -8.852 1 97.19 123 ASP A N 1
ATOM 934 C CA . ASP A 1 123 ? 18.297 1.216 -7.668 1 97.19 123 ASP A CA 1
ATOM 935 C C . ASP A 1 123 ? 17.469 1.152 -6.387 1 97.19 123 ASP A C 1
ATOM 937 O O . ASP A 1 123 ? 17.828 0.444 -5.445 1 97.19 123 ASP A O 1
ATOM 941 N N . GLN A 1 124 ? 16.422 1.874 -6.332 1 97.5 124 GLN A N 1
ATOM 942 C CA . GLN A 1 124 ? 15.539 1.853 -5.172 1 97.5 124 GLN A CA 1
ATOM 943 C C . GLN A 1 124 ? 14.93 0.468 -4.965 1 97.5 124 GLN A C 1
ATOM 945 O O . GLN A 1 124 ? 14.82 -0.005 -3.832 1 97.5 124 GLN A O 1
ATOM 950 N N . LEU A 1 125 ? 14.531 -0.13 -6.051 1 98.44 125 LEU A N 1
ATOM 951 C CA . LEU A 1 125 ? 13.969 -1.472 -5.965 1 98.44 125 LEU A CA 1
ATOM 952 C C . LEU A 1 125 ? 15.008 -2.471 -5.469 1 98.44 125 LEU A C 1
ATOM 954 O O . LEU A 1 125 ? 14.711 -3.314 -4.621 1 98.44 125 LEU A O 1
ATOM 958 N N . LYS A 1 126 ? 16.266 -2.396 -5.973 1 98 126 LYS A N 1
ATOM 959 C CA . LYS A 1 126 ? 17.359 -3.262 -5.523 1 98 126 LYS A CA 1
ATOM 960 C C . LYS A 1 126 ? 17.609 -3.094 -4.027 1 98 126 LYS A C 1
ATOM 962 O O . LYS A 1 126 ? 17.781 -4.078 -3.305 1 98 126 LYS A O 1
ATOM 967 N N . ASP A 1 127 ? 17.609 -1.835 -3.576 1 97.38 127 ASP A N 1
ATOM 968 C CA . ASP A 1 127 ? 17.828 -1.56 -2.162 1 97.38 127 ASP A CA 1
ATOM 969 C C . ASP A 1 127 ? 16.766 -2.23 -1.294 1 97.38 127 ASP A C 1
ATOM 971 O O . ASP A 1 127 ? 17.094 -2.797 -0.245 1 97.38 127 ASP A O 1
ATOM 975 N N . TYR A 1 128 ? 15.57 -2.17 -1.718 1 98.31 128 TYR A N 1
ATOM 976 C CA . TYR A 1 128 ? 14.453 -2.783 -1.008 1 98.31 128 TYR A CA 1
ATOM 977 C C . TYR A 1 128 ? 14.602 -4.301 -0.958 1 98.31 128 TYR A C 1
ATOM 979 O O . TYR A 1 128 ? 14.5 -4.906 0.112 1 98.31 128 TYR A O 1
ATOM 987 N N . LEU A 1 129 ? 14.906 -4.914 -2.064 1 98.56 129 LEU A N 1
ATOM 988 C CA . LEU A 1 129 ? 15.016 -6.367 -2.156 1 98.56 129 LEU A CA 1
ATOM 989 C C . LEU A 1 129 ? 16.234 -6.867 -1.396 1 98.56 129 LEU A C 1
ATOM 991 O O . LEU A 1 129 ? 16.234 -7.98 -0.868 1 98.56 129 LEU A O 1
ATOM 995 N N . LYS A 1 130 ? 17.266 -6.059 -1.361 1 97.94 130 LYS A N 1
ATOM 996 C CA . LYS A 1 130 ? 18.453 -6.402 -0.578 1 97.94 130 LYS A CA 1
ATOM 997 C C . LYS A 1 130 ? 18.109 -6.602 0.893 1 97.94 130 LYS A C 1
ATOM 999 O O . LYS A 1 130 ? 18.609 -7.523 1.539 1 97.94 130 LYS A O 1
ATOM 1004 N N . LEU A 1 131 ? 17.234 -5.75 1.431 1 97.88 131 LEU A N 1
ATOM 1005 C CA . LEU A 1 131 ? 16.797 -5.879 2.816 1 97.88 131 LEU A CA 1
ATOM 1006 C C . LEU A 1 131 ? 16.016 -7.168 3.018 1 97.88 131 LEU A C 1
ATOM 1008 O O . LEU A 1 131 ? 16.219 -7.879 4.004 1 97.88 131 LEU A O 1
ATOM 1012 N N . VAL A 1 132 ? 15.156 -7.488 2.098 1 98.62 132 VAL A N 1
ATOM 1013 C CA . VAL A 1 132 ? 14.344 -8.695 2.191 1 98.62 132 VAL A CA 1
ATOM 1014 C C . VAL A 1 132 ? 15.242 -9.93 2.094 1 98.62 132 VAL A C 1
ATOM 1016 O O . VAL A 1 132 ? 15.07 -10.891 2.844 1 98.62 132 VAL A O 1
ATOM 1019 N N . SER A 1 133 ? 16.203 -9.883 1.166 1 98.06 133 SER A N 1
ATOM 1020 C CA . SER A 1 133 ? 17.188 -10.953 1.011 1 98.06 133 SER A CA 1
ATOM 1021 C C . SER A 1 133 ? 17.922 -11.227 2.318 1 98.06 133 SER A C 1
ATOM 1023 O O . SER A 1 133 ? 18.109 -12.375 2.709 1 98.06 133 SER A O 1
ATOM 1025 N N . SER A 1 134 ? 18.297 -10.195 3.021 1 97.38 134 SER A N 1
ATOM 1026 C CA . SER A 1 134 ? 19.047 -10.32 4.27 1 97.38 134 SER A CA 1
ATOM 1027 C C . SER A 1 134 ? 18.188 -10.953 5.363 1 97.38 134 SER A C 1
ATOM 1029 O O . SER A 1 134 ? 18.719 -11.625 6.25 1 97.38 134 SER A O 1
ATOM 1031 N N . ALA A 1 135 ? 16.891 -10.82 5.305 1 98.25 135 ALA A N 1
ATOM 1032 C CA . ALA A 1 135 ? 15.969 -11.367 6.309 1 98.25 135 ALA A CA 1
ATOM 1033 C C . ALA A 1 135 ? 15.773 -12.867 6.109 1 98.25 135 ALA A C 1
ATOM 1035 O O . ALA A 1 135 ? 15.414 -13.578 7.051 1 98.25 135 ALA A O 1
ATOM 1036 N N . ALA A 1 136 ? 15.953 -13.344 4.914 1 98.5 136 ALA A N 1
ATOM 1037 C CA . ALA A 1 136 ? 15.859 -14.758 4.566 1 98.5 136 ALA A CA 1
ATOM 1038 C C . ALA A 1 136 ? 17.047 -15.195 3.709 1 98.5 136 ALA A C 1
ATOM 1040 O O . ALA A 1 136 ? 16.875 -15.539 2.537 1 98.5 136 ALA A O 1
ATOM 1041 N N . PRO A 1 137 ? 18.188 -15.297 4.258 1 97.75 137 PRO A N 1
ATOM 1042 C CA . PRO A 1 137 ? 19.438 -15.398 3.504 1 97.75 137 PRO A CA 1
ATOM 1043 C C . PRO A 1 137 ? 19.609 -16.766 2.836 1 97.75 137 PRO A C 1
ATOM 1045 O O . PRO A 1 137 ? 20.5 -16.938 2.01 1 97.75 137 PRO A O 1
ATOM 1048 N N . ASN A 1 138 ? 18.75 -17.703 3.115 1 98 138 ASN A N 1
ATOM 1049 C CA . ASN A 1 138 ? 18.938 -19.031 2.553 1 98 138 ASN A CA 1
ATOM 1050 C C . ASN A 1 138 ? 17.766 -19.422 1.639 1 98 138 ASN A C 1
ATOM 1052 O O . ASN A 1 138 ? 17.672 -20.578 1.221 1 98 138 ASN A O 1
ATOM 1056 N N . THR A 1 139 ? 16.875 -18.547 1.374 1 98.56 139 THR A N 1
ATOM 1057 C CA . THR A 1 139 ? 15.68 -18.859 0.604 1 98.56 139 THR A CA 1
ATOM 1058 C C . THR A 1 139 ? 15.656 -18.047 -0.695 1 98.56 139 THR A C 1
ATOM 1060 O O . THR A 1 139 ? 15.773 -16.828 -0.679 1 98.56 139 THR A O 1
ATOM 1063 N N . PRO A 1 140 ? 15.484 -18.719 -1.835 1 98.69 140 PRO A N 1
ATOM 1064 C CA . PRO A 1 140 ? 15.383 -17.984 -3.102 1 98.69 140 PRO A CA 1
ATOM 1065 C C . PRO A 1 140 ? 14.312 -16.891 -3.068 1 98.69 140 PRO A C 1
ATOM 1067 O O . PRO A 1 140 ? 13.227 -17.109 -2.531 1 98.69 140 PRO A O 1
ATOM 1070 N N . LEU A 1 141 ? 14.664 -15.703 -3.625 1 98.69 141 LEU A N 1
ATOM 1071 C CA . LEU A 1 141 ? 13.805 -14.523 -3.611 1 98.69 141 LEU A CA 1
ATOM 1072 C C . LEU A 1 141 ? 13.453 -14.094 -5.031 1 98.69 141 LEU A C 1
ATOM 1074 O O . LEU A 1 141 ? 14.344 -13.945 -5.879 1 98.69 141 LEU A O 1
ATOM 1078 N N . LEU A 1 142 ? 12.141 -13.945 -5.336 1 98.88 142 LEU A N 1
ATOM 1079 C CA . LEU A 1 142 ? 11.648 -13.391 -6.594 1 98.88 142 LEU A CA 1
ATOM 1080 C C . LEU A 1 142 ? 10.875 -12.102 -6.355 1 98.88 142 LEU A C 1
ATOM 1082 O O . LEU A 1 142 ? 10.234 -11.938 -5.316 1 98.88 142 LEU A O 1
ATOM 1086 N N . TYR A 1 143 ? 10.945 -11.188 -7.371 1 98.88 143 TYR A N 1
ATOM 1087 C CA . TYR A 1 143 ? 10.172 -9.953 -7.34 1 98.88 143 TYR A CA 1
ATOM 1088 C C . TYR A 1 143 ? 8.836 -10.117 -8.055 1 98.88 143 TYR A C 1
ATOM 1090 O O . TYR A 1 143 ? 8.781 -10.695 -9.148 1 98.88 143 TYR A O 1
ATOM 1098 N N . TYR A 1 144 ? 7.828 -9.641 -7.441 1 98.88 144 TYR A N 1
ATOM 1099 C CA . TYR A 1 144 ? 6.488 -9.656 -8.023 1 98.88 144 TYR A CA 1
ATOM 1100 C C . TYR A 1 144 ? 6.191 -8.352 -8.742 1 98.88 144 TYR A C 1
ATOM 1102 O O . TYR A 1 144 ? 5.84 -7.352 -8.109 1 98.88 144 TYR A O 1
ATOM 1110 N N . HIS A 1 145 ? 6.254 -8.383 -10.062 1 98.75 145 HIS A N 1
ATOM 1111 C CA . HIS A 1 145 ? 5.98 -7.219 -10.898 1 98.75 145 HIS A CA 1
ATOM 1112 C C . HIS A 1 145 ? 4.531 -7.215 -11.375 1 98.75 145 HIS A C 1
ATOM 1114 O O . HIS A 1 145 ? 4.156 -8.016 -12.234 1 98.75 145 HIS A O 1
ATOM 1120 N N . ILE A 1 146 ? 3.795 -6.324 -10.852 1 98.38 146 ILE A N 1
ATOM 1121 C CA . ILE A 1 146 ? 2.395 -6.184 -11.234 1 98.38 146 ILE A CA 1
ATOM 1122 C C . ILE A 1 146 ? 1.992 -4.711 -11.18 1 98.38 146 ILE A C 1
ATOM 1124 O O . ILE A 1 146 ? 1.225 -4.301 -10.305 1 98.38 146 ILE A O 1
ATOM 1128 N N . PRO A 1 147 ? 2.363 -3.947 -12.156 1 97.56 147 PRO A N 1
ATOM 1129 C CA . PRO A 1 147 ? 2.191 -2.492 -12.125 1 97.56 147 PRO A CA 1
ATOM 1130 C C . PRO A 1 147 ? 0.724 -2.074 -12.07 1 97.56 147 PRO A C 1
ATOM 1132 O O . PRO A 1 147 ? 0.396 -1.031 -11.5 1 97.56 147 PRO A O 1
ATOM 1135 N N . SER A 1 148 ? -0.173 -2.836 -12.586 1 96.56 148 SER A N 1
ATOM 1136 C CA . SER A 1 148 ? -1.582 -2.457 -12.609 1 96.56 148 SER A CA 1
ATOM 1137 C C . SER A 1 148 ? -2.139 -2.305 -11.203 1 96.56 148 SER A C 1
ATOM 1139 O O . SER A 1 148 ? -3.117 -1.586 -10.984 1 96.56 148 SER A O 1
ATOM 1141 N N . LEU A 1 149 ? -1.479 -2.977 -10.211 1 97.5 149 LEU A N 1
ATOM 1142 C CA . LEU A 1 149 ? -1.984 -2.914 -8.844 1 97.5 149 LEU A CA 1
ATOM 1143 C C . LEU A 1 149 ? -1.043 -2.111 -7.953 1 97.5 149 LEU A C 1
ATOM 1145 O O . LEU A 1 149 ? -1.477 -1.511 -6.965 1 97.5 149 LEU A O 1
ATOM 1149 N N . THR A 1 150 ? 0.244 -2.045 -8.305 1 97.88 150 THR A N 1
ATOM 1150 C CA . THR A 1 150 ? 1.227 -1.434 -7.418 1 97.88 150 THR A CA 1
ATOM 1151 C C . THR A 1 150 ? 1.61 -0.041 -7.91 1 97.88 150 THR A C 1
ATOM 1153 O O . THR A 1 150 ? 2.176 0.755 -7.16 1 97.88 150 THR A O 1
ATOM 1156 N N . ASN A 1 151 ? 1.438 0.153 -9.227 1 96.38 151 ASN A N 1
ATOM 1157 C CA . ASN A 1 151 ? 1.841 1.382 -9.906 1 96.38 151 ASN A CA 1
ATOM 1158 C C . ASN A 1 151 ? 3.359 1.544 -9.914 1 96.38 151 ASN A C 1
ATOM 1160 O O . ASN A 1 151 ? 3.867 2.664 -9.977 1 96.38 151 ASN A O 1
ATOM 1164 N N . VAL A 1 152 ? 4.105 0.527 -9.656 1 97.88 152 VAL A N 1
ATOM 1165 C CA . VAL A 1 152 ? 5.555 0.503 -9.812 1 97.88 152 VAL A CA 1
ATOM 1166 C C . VAL A 1 152 ? 5.922 0.019 -11.211 1 97.88 152 VAL A C 1
ATOM 1168 O O . VAL A 1 152 ? 5.766 -1.163 -11.523 1 97.88 152 VAL A O 1
ATOM 1171 N N . ASN A 1 153 ? 6.465 0.914 -12.023 1 97.12 153 ASN A N 1
ATOM 1172 C CA . ASN A 1 153 ? 6.613 0.651 -13.453 1 97.12 153 ASN A CA 1
ATOM 1173 C C . ASN A 1 153 ? 8.086 0.553 -13.852 1 97.12 153 ASN A C 1
ATOM 1175 O O . ASN A 1 153 ? 8.445 0.86 -14.992 1 97.12 153 ASN A O 1
ATOM 1179 N N . VAL A 1 154 ? 8.914 0.151 -12.984 1 97.88 154 VAL A N 1
ATOM 1180 C CA . VAL A 1 154 ? 10.32 -0.08 -13.328 1 97.88 154 VAL A CA 1
ATOM 1181 C C . VAL A 1 154 ? 10.414 -1.123 -14.438 1 97.88 154 VAL A C 1
ATOM 1183 O O . VAL A 1 154 ? 9.828 -2.205 -14.336 1 97.88 154 VAL A O 1
ATOM 1186 N N . HIS A 1 155 ? 11.078 -0.794 -15.539 1 98.12 155 HIS A N 1
ATOM 1187 C CA . HIS A 1 155 ? 11.219 -1.733 -16.641 1 98.12 155 HIS A CA 1
ATOM 1188 C C . HIS A 1 155 ? 12 -2.973 -16.219 1 98.12 155 HIS A C 1
ATOM 1190 O O . HIS A 1 155 ? 13.156 -2.871 -15.797 1 98.12 155 HIS A O 1
ATOM 1196 N N . MET A 1 156 ? 11.516 -4.145 -16.422 1 98.5 156 MET A N 1
ATOM 1197 C CA . MET A 1 156 ? 12.016 -5.355 -15.773 1 98.5 156 MET A CA 1
ATOM 1198 C C . MET A 1 156 ? 13.297 -5.84 -16.438 1 98.5 156 MET A C 1
ATOM 1200 O O . MET A 1 156 ? 14.172 -6.395 -15.758 1 98.5 156 MET A O 1
ATOM 1204 N N . ALA A 1 157 ? 13.43 -5.648 -17.734 1 98.38 157 ALA A N 1
ATOM 1205 C CA . ALA A 1 157 ? 14.695 -6.008 -18.359 1 98.38 157 ALA A CA 1
ATOM 1206 C C . ALA A 1 157 ? 15.836 -5.145 -17.844 1 98.38 157 ALA A C 1
ATOM 1208 O O . ALA A 1 157 ? 16.906 -5.652 -17.5 1 98.38 157 ALA A O 1
ATOM 1209 N N . GLN A 1 158 ? 15.602 -3.859 -17.797 1 97.94 158 GLN A N 1
ATOM 1210 C CA . GLN A 1 158 ? 16.609 -2.939 -17.266 1 97.94 158 GLN A CA 1
ATOM 1211 C C . GLN A 1 158 ? 16.922 -3.246 -15.805 1 97.94 158 GLN A C 1
ATOM 1213 O O . GLN A 1 158 ? 18.078 -3.211 -15.391 1 97.94 158 GLN A O 1
ATOM 1218 N N . PHE A 1 159 ? 15.945 -3.521 -15.07 1 98.62 159 PHE A N 1
ATOM 1219 C CA . PHE A 1 159 ? 16.109 -3.885 -13.664 1 98.62 159 PHE A CA 1
ATOM 1220 C C . PHE A 1 159 ? 16.984 -5.121 -13.531 1 98.62 159 PHE A C 1
ATOM 1222 O O . PHE A 1 159 ? 18 -5.09 -12.828 1 98.62 159 PHE A O 1
ATOM 1229 N N . LEU A 1 160 ? 16.672 -6.164 -14.242 1 98.31 160 LEU A N 1
ATOM 1230 C CA . LEU A 1 160 ? 17.422 -7.41 -14.141 1 98.31 160 LEU A CA 1
ATOM 1231 C C . LEU A 1 160 ? 18.859 -7.219 -14.609 1 98.31 160 LEU A C 1
ATOM 1233 O O . LEU A 1 160 ? 19.781 -7.809 -14.039 1 98.31 160 LEU A O 1
ATOM 1237 N N . GLU A 1 161 ? 19.062 -6.41 -15.656 1 97.62 161 GLU A N 1
ATOM 1238 C CA . GLU A 1 161 ? 20.422 -6.113 -16.125 1 97.62 161 GLU A CA 1
ATOM 1239 C C . GLU A 1 161 ? 21.25 -5.418 -15.055 1 97.62 161 GLU A C 1
ATOM 1241 O O . GLU A 1 161 ? 22.469 -5.59 -14.992 1 97.62 161 GLU A O 1
ATOM 1246 N N . SER A 1 162 ? 20.578 -4.715 -14.203 1 97.31 162 SER A N 1
ATOM 1247 C CA . SER A 1 162 ? 21.266 -3.902 -13.203 1 97.31 162 SER A CA 1
ATOM 1248 C C . SER A 1 162 ? 21.562 -4.707 -11.945 1 97.31 162 SER A C 1
ATOM 1250 O O . SER A 1 162 ? 22.328 -4.266 -11.086 1 97.31 162 SER A O 1
ATOM 1252 N N . VAL A 1 163 ? 20.969 -5.855 -11.781 1 95.69 163 VAL A N 1
ATOM 1253 C CA . VAL A 1 163 ? 21.094 -6.641 -10.555 1 95.69 163 VAL A CA 1
ATOM 1254 C C . VAL A 1 163 ? 22.469 -7.328 -10.523 1 95.69 163 VAL A C 1
ATOM 1256 O O . VAL A 1 163 ? 22.844 -8.023 -11.477 1 95.69 163 VAL A O 1
ATOM 1259 N N . ASN A 1 164 ? 23.188 -7.031 -9.516 1 88.81 164 ASN A N 1
ATOM 1260 C CA . ASN A 1 164 ? 24.422 -7.727 -9.203 1 88.81 164 ASN A CA 1
ATOM 1261 C C . ASN A 1 164 ? 24.203 -8.859 -8.211 1 88.81 164 ASN A C 1
ATOM 1263 O O . ASN A 1 164 ? 23.781 -8.625 -7.078 1 88.81 164 ASN A O 1
ATOM 1267 N N . GLU A 1 165 ? 24.531 -10.039 -8.594 1 84.56 165 GLU A N 1
ATOM 1268 C CA . GLU A 1 165 ? 24.266 -11.234 -7.793 1 84.56 165 GLU A CA 1
ATOM 1269 C C . GLU A 1 165 ? 24.984 -11.164 -6.449 1 84.56 165 GLU A C 1
ATOM 1271 O O . GLU A 1 165 ? 24.516 -11.734 -5.461 1 84.56 165 GLU A O 1
ATOM 1276 N N . GLU A 1 166 ? 25.984 -10.477 -6.398 1 89.06 166 GLU A N 1
ATOM 1277 C CA . GLU A 1 166 ? 26.734 -10.359 -5.152 1 89.06 166 GLU A CA 1
ATOM 1278 C C . GLU A 1 166 ? 26.031 -9.422 -4.172 1 89.06 166 GLU A C 1
ATOM 1280 O O . GLU A 1 166 ? 26.172 -9.562 -2.957 1 89.06 166 GLU A O 1
ATOM 1285 N N . GLU A 1 167 ? 25.25 -8.602 -4.68 1 90.25 167 GLU A N 1
ATOM 1286 C CA . GLU A 1 167 ? 24.594 -7.613 -3.834 1 90.25 167 GLU A CA 1
ATOM 1287 C C . GLU A 1 167 ? 23.297 -8.164 -3.258 1 90.25 167 GLU A C 1
ATOM 1289 O O . GLU A 1 167 ? 22.891 -7.785 -2.158 1 90.25 167 GLU A O 1
ATOM 1294 N N . ILE A 1 168 ? 22.609 -9.016 -3.945 1 96.62 168 ILE A N 1
ATOM 1295 C CA . ILE A 1 168 ? 21.375 -9.664 -3.494 1 96.62 168 ILE A CA 1
ATOM 1296 C C . ILE A 1 168 ? 21.484 -11.172 -3.703 1 96.62 168 ILE A C 1
ATOM 1298 O O . ILE A 1 168 ? 20.891 -11.727 -4.625 1 96.62 168 ILE A O 1
ATOM 1302 N N . PRO A 1 169 ? 22.125 -11.836 -2.914 1 95 169 PRO A N 1
ATOM 1303 C CA . PRO A 1 169 ? 22.562 -13.203 -3.189 1 95 169 PRO A CA 1
ATOM 1304 C C . PRO A 1 169 ? 21.406 -14.18 -3.348 1 95 169 PRO A C 1
ATOM 1306 O O . PRO A 1 169 ? 21.547 -15.227 -3.99 1 95 169 PRO A O 1
ATOM 1309 N N . THR A 1 170 ? 20.266 -13.828 -2.785 1 97.44 170 THR A N 1
ATOM 1310 C CA . THR A 1 170 ? 19.156 -14.789 -2.84 1 97.44 170 THR A CA 1
ATOM 1311 C C . THR A 1 170 ? 18.25 -14.492 -4.02 1 97.44 170 THR A C 1
ATOM 1313 O O . THR A 1 170 ? 17.328 -15.266 -4.312 1 97.44 170 THR A O 1
ATOM 1316 N N . PHE A 1 171 ? 18.453 -13.406 -4.711 1 97.94 171 PHE A N 1
ATOM 1317 C CA . PHE A 1 171 ? 17.562 -13.008 -5.797 1 97.94 171 PHE A CA 1
ATOM 1318 C C . PHE A 1 171 ? 17.719 -13.93 -7 1 97.94 171 PHE A C 1
ATOM 1320 O O . PHE A 1 171 ? 18.828 -14.102 -7.516 1 97.94 171 PHE A O 1
ATOM 1327 N N . VAL A 1 172 ? 16.547 -14.484 -7.477 1 97.88 172 VAL A N 1
ATOM 1328 C CA . VAL A 1 172 ? 16.688 -15.523 -8.492 1 97.88 172 VAL A CA 1
ATOM 1329 C C . VAL A 1 172 ? 15.789 -15.211 -9.68 1 97.88 172 VAL A C 1
ATOM 1331 O O . VAL A 1 172 ? 15.805 -15.93 -10.688 1 97.88 172 VAL A O 1
ATOM 1334 N N . GLY A 1 173 ? 14.898 -14.188 -9.586 1 98 173 GLY A N 1
ATOM 1335 C CA . GLY A 1 173 ? 14.047 -13.914 -10.727 1 98 173 GLY A CA 1
ATOM 1336 C C . GLY A 1 173 ? 12.812 -13.102 -10.367 1 98 173 GLY A C 1
ATOM 1337 O O . GLY A 1 173 ? 12.828 -12.344 -9.398 1 98 173 GLY A O 1
ATOM 1338 N N . ILE A 1 174 ? 11.75 -13.164 -11.312 1 98.75 174 ILE A N 1
ATOM 1339 C CA . ILE A 1 174 ? 10.578 -12.32 -11.133 1 98.75 174 ILE A CA 1
ATOM 1340 C C . ILE A 1 174 ? 9.32 -13.094 -11.531 1 98.75 174 ILE A C 1
ATOM 1342 O O . ILE A 1 174 ? 9.391 -14.047 -12.312 1 98.75 174 ILE A O 1
ATOM 1346 N N . LYS A 1 175 ? 8.258 -12.734 -10.945 1 98.81 175 LYS A N 1
ATOM 1347 C CA . LYS A 1 175 ? 6.934 -12.93 -11.531 1 98.81 175 LYS A CA 1
ATOM 1348 C C . LYS A 1 175 ? 6.5 -11.695 -12.32 1 98.81 175 LYS A C 1
ATOM 1350 O O . LYS A 1 175 ? 6.398 -10.602 -11.766 1 98.81 175 LYS A O 1
ATOM 1355 N N . PHE A 1 176 ? 6.293 -11.875 -13.57 1 98.62 176 PHE A N 1
ATOM 1356 C CA . PHE A 1 176 ? 5.934 -10.797 -14.484 1 98.62 176 PHE A CA 1
ATOM 1357 C C . PHE A 1 176 ? 4.449 -10.844 -14.82 1 98.62 176 PHE A C 1
ATOM 1359 O O . PHE A 1 176 ? 4.012 -11.68 -15.609 1 98.62 176 PHE A O 1
ATOM 1366 N N . THR A 1 177 ? 3.705 -9.93 -14.227 1 96.25 177 THR A N 1
ATOM 1367 C CA . THR A 1 177 ? 2.266 -9.859 -14.453 1 96.25 177 THR A CA 1
ATOM 1368 C C . THR A 1 177 ? 1.887 -8.562 -15.156 1 96.25 177 THR A C 1
ATOM 1370 O O . THR A 1 177 ? 1.565 -7.566 -14.508 1 96.25 177 THR A O 1
ATOM 1373 N N . SER A 1 178 ? 1.986 -8.57 -16.422 1 93 178 SER A N 1
ATOM 1374 C CA . SER A 1 178 ? 1.664 -7.465 -17.312 1 93 178 SER A CA 1
ATOM 1375 C C . SER A 1 178 ? 1.344 -7.965 -18.719 1 93 178 SER A C 1
ATOM 1377 O O . SER A 1 178 ? 1.683 -9.102 -19.078 1 93 178 SER A O 1
ATOM 1379 N N . SER A 1 179 ? 0.664 -7.191 -19.5 1 90.12 179 SER A N 1
ATOM 1380 C CA . SER A 1 179 ? 0.334 -7.566 -20.875 1 90.12 179 SER A CA 1
ATOM 1381 C C . SER A 1 179 ? 1.444 -7.168 -21.828 1 90.12 179 SER A C 1
ATOM 1383 O O . SER A 1 179 ? 1.405 -7.52 -23.016 1 90.12 179 SER A O 1
ATOM 1385 N N . SER A 1 180 ? 2.41 -6.453 -21.312 1 94.44 180 SER A N 1
ATOM 1386 C CA . SER A 1 180 ? 3.559 -6.078 -22.125 1 94.44 180 SER A CA 1
ATOM 1387 C C . SER A 1 180 ? 4.52 -7.246 -22.297 1 94.44 180 SER A C 1
ATOM 1389 O O . SER A 1 180 ? 5.645 -7.211 -21.797 1 94.44 180 SER A O 1
ATOM 1391 N N . LEU A 1 181 ? 4.09 -8.141 -23.125 1 95.5 181 LEU A N 1
ATOM 1392 C CA . LEU A 1 181 ? 4.852 -9.375 -23.266 1 95.5 181 LEU A CA 1
ATOM 1393 C C . LEU A 1 181 ? 6.242 -9.102 -23.844 1 95.5 181 LEU A C 1
ATOM 1395 O O . LEU A 1 181 ? 7.191 -9.828 -23.547 1 95.5 181 LEU A O 1
ATOM 1399 N N . ASP A 1 182 ? 6.371 -8.078 -24.703 1 95.94 182 ASP A N 1
ATOM 1400 C CA . ASP A 1 182 ? 7.684 -7.715 -25.234 1 95.94 182 ASP A CA 1
ATOM 1401 C C . ASP A 1 182 ? 8.664 -7.395 -24.094 1 95.94 182 ASP A C 1
ATOM 1403 O O . ASP A 1 182 ? 9.797 -7.867 -24.109 1 95.94 182 ASP A O 1
ATOM 1407 N N . GLU A 1 183 ? 8.242 -6.707 -23.109 1 97.19 183 GLU A N 1
ATOM 1408 C CA . GLU A 1 183 ? 9.07 -6.445 -21.922 1 97.19 183 GLU A CA 1
ATOM 1409 C C . GLU A 1 183 ? 9.375 -7.734 -21.172 1 97.19 183 GLU A C 1
ATOM 1411 O O . GLU A 1 183 ? 10.508 -7.953 -20.75 1 97.19 183 GLU A O 1
ATOM 1416 N N . GLY A 1 184 ? 8.383 -8.547 -20.984 1 97.56 184 GLY A N 1
ATOM 1417 C CA . GLY A 1 184 ? 8.578 -9.812 -20.297 1 97.56 184 GLY A CA 1
ATOM 1418 C C . GLY A 1 184 ? 9.625 -10.703 -20.953 1 97.56 184 GLY A C 1
ATOM 1419 O O . GLY A 1 184 ? 10.438 -11.32 -20.266 1 97.56 184 GLY A O 1
ATOM 1420 N N . VAL A 1 185 ? 9.586 -10.719 -22.203 1 97.12 185 VAL A N 1
ATOM 1421 C CA . VAL A 1 185 ? 10.508 -11.555 -22.969 1 97.12 185 VAL A CA 1
ATOM 1422 C C . VAL A 1 185 ? 11.914 -10.961 -22.906 1 97.12 185 VAL A C 1
ATOM 1424 O O . VAL A 1 185 ? 12.906 -11.688 -22.828 1 97.12 185 VAL A O 1
ATOM 1427 N N . GLN A 1 186 ? 12 -9.664 -23.016 1 97.94 186 GLN A N 1
ATOM 1428 C CA . GLN A 1 186 ? 13.297 -9.023 -22.828 1 97.94 186 GLN A CA 1
ATOM 1429 C C . GLN A 1 186 ? 13.883 -9.383 -21.469 1 97.94 186 GLN A C 1
ATOM 1431 O O . GLN A 1 186 ? 15.078 -9.695 -21.359 1 97.94 186 GLN A O 1
ATOM 1436 N N . ALA A 1 187 ? 13.086 -9.344 -20.453 1 98.25 187 ALA A N 1
ATOM 1437 C CA . ALA A 1 187 ? 13.523 -9.727 -19.109 1 98.25 187 ALA A CA 1
ATOM 1438 C C . ALA A 1 187 ? 14.008 -11.18 -19.094 1 98.25 187 ALA A C 1
ATOM 1440 O O . ALA A 1 187 ? 15.039 -11.484 -18.484 1 98.25 187 ALA A O 1
ATOM 1441 N N . PHE A 1 188 ? 13.312 -12.023 -19.75 1 98 188 PHE A N 1
ATOM 1442 C CA . PHE A 1 188 ? 13.617 -13.445 -19.812 1 98 188 PHE A CA 1
ATOM 1443 C C . PHE A 1 188 ? 14.992 -13.688 -20.406 1 98 188 PHE A C 1
ATOM 1445 O O . PHE A 1 188 ? 15.727 -14.57 -19.969 1 98 188 PHE A O 1
ATOM 1452 N N . HIS A 1 189 ? 15.406 -12.898 -21.281 1 97.5 189 HIS A N 1
ATOM 1453 C CA . HIS A 1 189 ? 16.625 -13.148 -22.031 1 97.5 189 HIS A CA 1
ATOM 1454 C C . HIS A 1 189 ? 17.828 -12.492 -21.375 1 97.5 189 HIS A C 1
ATOM 1456 O O . HIS A 1 189 ? 18.969 -12.719 -21.766 1 97.5 189 HIS A O 1
ATOM 1462 N N . VAL A 1 190 ? 17.625 -11.703 -20.406 1 97.06 190 VAL A N 1
ATOM 1463 C CA . VAL A 1 190 ? 18.719 -11.047 -19.703 1 97.06 190 VAL A CA 1
ATOM 1464 C C . VAL A 1 190 ? 19.719 -12.086 -19.203 1 97.06 190 VAL A C 1
ATOM 1466 O O . VAL A 1 190 ? 19.328 -13.094 -18.625 1 97.06 190 VAL A O 1
ATOM 1469 N N . GLY A 1 191 ? 21.062 -11.867 -19.516 1 95.06 191 GLY A N 1
ATOM 1470 C CA . GLY A 1 191 ? 22.125 -12.742 -19.047 1 95.06 191 GLY A CA 1
ATOM 1471 C C . GLY A 1 191 ? 22.016 -14.156 -19.594 1 95.06 191 GLY A C 1
ATOM 1472 O O . GLY A 1 191 ? 22.297 -15.125 -18.875 1 95.06 191 GLY A O 1
ATOM 1473 N N . ASN A 1 192 ? 21.531 -14.289 -20.719 1 95 192 ASN A N 1
ATOM 1474 C CA . ASN A 1 192 ? 21.312 -15.602 -21.328 1 95 192 ASN A CA 1
ATOM 1475 C C . ASN A 1 192 ? 20.391 -16.469 -20.469 1 95 192 ASN A C 1
ATOM 1477 O O . ASN A 1 192 ? 20.75 -17.578 -20.094 1 95 192 ASN A O 1
ATOM 1481 N N . ASN A 1 193 ? 19.25 -15.875 -20.094 1 95.06 193 ASN A N 1
ATOM 1482 C CA . ASN A 1 193 ? 18.188 -16.547 -19.344 1 95.06 193 ASN A CA 1
ATOM 1483 C C . ASN A 1 193 ? 18.656 -16.938 -17.938 1 95.06 193 ASN A C 1
ATOM 1485 O O . ASN A 1 193 ? 18.359 -18.031 -17.469 1 95.06 193 ASN A O 1
ATOM 1489 N N . LYS A 1 194 ? 19.344 -16.047 -17.344 1 93.69 194 LYS A N 1
ATOM 1490 C CA . LYS A 1 194 ? 19.953 -16.281 -16.031 1 93.69 194 LYS A CA 1
ATOM 1491 C C . LYS A 1 194 ? 18.891 -16.297 -14.945 1 93.69 194 LYS A C 1
ATOM 1493 O O . LYS A 1 194 ? 19 -17.047 -13.969 1 93.69 194 LYS A O 1
ATOM 1498 N N . PHE A 1 195 ? 17.875 -15.5 -15.094 1 96.56 195 PHE A N 1
ATOM 1499 C CA . PHE A 1 195 ? 16.844 -15.328 -14.07 1 96.56 195 PHE A CA 1
ATOM 1500 C C . PHE A 1 195 ? 15.602 -16.125 -14.414 1 96.56 195 PHE A C 1
ATOM 1502 O O . PHE A 1 195 ? 15.25 -16.266 -15.586 1 96.56 195 PHE A O 1
ATOM 1509 N N . ALA A 1 196 ? 14.969 -16.688 -13.375 1 97.62 196 ALA A N 1
ATOM 1510 C CA . ALA A 1 196 ? 13.641 -17.266 -13.555 1 97.62 196 ALA A CA 1
ATOM 1511 C C . ALA A 1 196 ? 12.594 -16.188 -13.812 1 97.62 196 ALA A C 1
ATOM 1513 O O . ALA A 1 196 ? 12.5 -15.211 -13.062 1 97.62 196 ALA A O 1
ATOM 1514 N N . VAL A 1 197 ? 11.852 -16.312 -14.891 1 98.38 197 VAL A N 1
ATOM 1515 C CA . VAL A 1 197 ? 10.773 -15.391 -15.203 1 98.38 197 VAL A CA 1
ATOM 1516 C C . VAL A 1 197 ? 9.453 -16.156 -15.344 1 98.38 197 VAL A C 1
ATOM 1518 O O . VAL A 1 197 ? 9.297 -16.953 -16.266 1 98.38 197 VAL A O 1
ATOM 1521 N N . PHE A 1 198 ? 8.578 -15.914 -14.43 1 98.75 198 PHE A N 1
ATOM 1522 C CA . PHE A 1 198 ? 7.25 -16.516 -14.453 1 98.75 198 PHE A CA 1
ATOM 1523 C C . PHE A 1 198 ? 6.227 -15.547 -15.023 1 98.75 198 PHE A C 1
ATOM 1525 O O . PHE A 1 198 ? 6.062 -14.43 -14.523 1 98.75 198 PHE A O 1
ATOM 1532 N N . LEU A 1 199 ? 5.523 -15.945 -16.047 1 98.25 199 LEU A N 1
ATOM 1533 C CA . LEU A 1 199 ? 4.453 -15.109 -16.594 1 98.25 199 LEU A CA 1
ATOM 1534 C C . LEU A 1 199 ? 3.143 -15.359 -15.844 1 98.25 199 LEU A C 1
ATOM 1536 O O . LEU A 1 199 ? 2.762 -16.516 -15.617 1 98.25 199 LEU A O 1
ATOM 1540 N N . GLY A 1 200 ? 2.416 -14.32 -15.453 1 97.31 200 GLY A N 1
ATOM 1541 C CA . GLY A 1 200 ? 1.235 -14.43 -14.609 1 97.31 200 GLY A CA 1
ATOM 1542 C C . GLY A 1 200 ? -0.063 -14.289 -15.383 1 97.31 200 GLY A C 1
ATOM 1543 O O . GLY A 1 200 ? -1.144 -14.25 -14.789 1 97.31 200 GLY A O 1
ATOM 1544 N N . ASN A 1 201 ? -0.081 -14.289 -16.734 1 95.56 201 ASN A N 1
ATOM 1545 C CA . ASN A 1 201 ? -1.264 -14.016 -17.547 1 95.56 201 ASN A CA 1
ATOM 1546 C C . ASN A 1 201 ? -1.784 -15.289 -18.219 1 95.56 201 ASN A C 1
ATOM 1548 O O . ASN A 1 201 ? -1.182 -15.781 -19.172 1 95.56 201 ASN A O 1
ATOM 1552 N N . ASP A 1 202 ? -2.951 -15.672 -17.875 1 96.06 202 ASP A N 1
ATOM 1553 C CA . ASP A 1 202 ? -3.58 -16.875 -18.391 1 96.06 202 ASP A CA 1
ATOM 1554 C C . ASP A 1 202 ? -3.746 -16.812 -19.906 1 96.06 202 ASP A C 1
ATOM 1556 O O . ASP A 1 202 ? -3.732 -17.828 -20.594 1 96.06 202 ASP A O 1
ATOM 1560 N N . GLN A 1 203 ? -3.801 -15.672 -20.438 1 96.12 203 GLN A N 1
ATOM 1561 C CA . GLN A 1 203 ? -4.23 -15.5 -21.812 1 96.12 203 GLN A CA 1
ATOM 1562 C C . GLN A 1 203 ? -3.037 -15.492 -22.766 1 96.12 203 GLN A C 1
ATOM 1564 O O . GLN A 1 203 ? -3.209 -15.445 -23.984 1 96.12 203 GLN A O 1
ATOM 1569 N N . LEU A 1 204 ? -1.819 -15.633 -22.188 1 97.25 204 LEU A N 1
ATOM 1570 C CA . LEU A 1 204 ? -0.643 -15.43 -23.031 1 97.25 204 LEU A CA 1
ATOM 1571 C C . LEU A 1 204 ? 0.305 -16.625 -22.922 1 97.25 204 LEU A C 1
ATOM 1573 O O . LEU A 1 204 ? 1.485 -16.516 -23.266 1 97.25 204 LEU A O 1
ATOM 1577 N N . ILE A 1 205 ? -0.139 -17.766 -22.516 1 97.94 205 ILE A N 1
ATOM 1578 C CA . ILE A 1 205 ? 0.729 -18.906 -22.219 1 97.94 205 ILE A CA 1
ATOM 1579 C C . ILE A 1 205 ? 1.422 -19.359 -23.5 1 97.94 205 ILE A C 1
ATOM 1581 O O . ILE A 1 205 ? 2.652 -19.422 -23.562 1 97.94 205 ILE A O 1
ATOM 1585 N N . THR A 1 206 ? 0.677 -19.609 -24.594 1 98 206 THR A N 1
ATOM 1586 C CA . THR A 1 206 ? 1.271 -20.141 -25.812 1 98 206 THR A CA 1
ATOM 1587 C C . THR A 1 206 ? 2.16 -19.094 -26.484 1 98 206 THR A C 1
ATOM 1589 O O . THR A 1 206 ? 3.201 -19.438 -27.047 1 98 206 THR A O 1
ATOM 1592 N N . ALA A 1 207 ? 1.753 -17.828 -26.438 1 97.25 207 ALA A N 1
ATOM 1593 C CA . ALA A 1 207 ? 2.57 -16.75 -26.984 1 97.25 207 ALA A CA 1
ATOM 1594 C C . ALA A 1 207 ? 3.92 -16.672 -26.281 1 97.25 207 ALA A C 1
ATOM 1596 O O . ALA A 1 207 ? 4.957 -16.5 -26.922 1 97.25 207 ALA A O 1
ATOM 1597 N N . ALA A 1 208 ? 3.896 -16.797 -24.984 1 97.75 208 ALA A N 1
ATOM 1598 C CA . ALA A 1 208 ? 5.129 -16.75 -24.203 1 97.75 208 ALA A CA 1
ATOM 1599 C C . ALA A 1 208 ? 6.02 -17.953 -24.484 1 97.75 208 ALA A C 1
ATOM 1601 O O . ALA A 1 208 ? 7.238 -17.812 -24.609 1 97.75 208 ALA A O 1
ATOM 1602 N N . CYS A 1 209 ? 5.438 -19.109 -24.625 1 97.88 209 CYS A N 1
ATOM 1603 C CA . CYS A 1 209 ? 6.191 -20.312 -24.953 1 97.88 209 CYS A CA 1
ATOM 1604 C C . CYS A 1 209 ? 6.891 -20.156 -26.297 1 97.88 209 CYS A C 1
ATOM 1606 O O . CYS A 1 209 ? 8.031 -20.594 -26.469 1 97.88 209 CYS A O 1
ATOM 1608 N N . ALA A 1 210 ? 6.199 -19.562 -27.234 1 97.12 210 ALA A N 1
ATOM 1609 C CA . ALA A 1 210 ? 6.758 -19.359 -28.562 1 97.12 210 ALA A CA 1
ATOM 1610 C C . ALA A 1 210 ? 8.008 -18.484 -28.5 1 97.12 210 ALA A C 1
ATOM 1612 O O . ALA A 1 210 ? 8.859 -18.547 -29.391 1 97.12 210 ALA A O 1
ATOM 1613 N N . LEU A 1 211 ? 8.117 -17.719 -27.438 1 96.19 211 LEU A N 1
ATOM 1614 C CA . LEU A 1 211 ? 9.25 -16.812 -27.281 1 96.19 211 LEU A CA 1
ATOM 1615 C C . LEU A 1 211 ? 10.281 -17.406 -26.328 1 96.19 211 LEU A C 1
ATOM 1617 O O . LEU A 1 211 ? 11.25 -16.719 -25.953 1 96.19 211 LEU A O 1
ATOM 1621 N N . GLY A 1 212 ? 10.008 -18.609 -25.844 1 96.44 212 GLY A N 1
ATOM 1622 C CA . GLY A 1 212 ? 11.023 -19.359 -25.109 1 96.44 212 GLY A CA 1
ATOM 1623 C C . GLY A 1 212 ? 10.727 -19.484 -23.625 1 96.44 212 GLY A C 1
ATOM 1624 O O . GLY A 1 212 ? 11.375 -20.25 -22.922 1 96.44 212 GLY A O 1
ATOM 1625 N N . MET A 1 213 ? 9.742 -18.797 -23.156 1 97.19 213 MET A N 1
ATOM 1626 C CA . MET A 1 213 ? 9.414 -18.875 -21.75 1 97.19 213 MET A CA 1
ATOM 1627 C C . MET A 1 213 ? 8.844 -20.234 -21.391 1 97.19 213 MET A C 1
ATOM 1629 O O . MET A 1 213 ? 8.203 -20.891 -22.219 1 97.19 213 MET A O 1
ATOM 1633 N N . ASN A 1 214 ? 9.023 -20.656 -20.125 1 96.69 214 ASN A N 1
ATOM 1634 C CA . ASN A 1 214 ? 8.656 -22.031 -19.781 1 96.69 214 ASN A CA 1
ATOM 1635 C C . ASN A 1 214 ? 8.078 -22.109 -18.375 1 96.69 214 ASN A C 1
ATOM 1637 O O . ASN A 1 214 ? 7.836 -23.219 -17.859 1 96.69 214 ASN A O 1
ATOM 1641 N N . SER A 1 215 ? 7.887 -20.969 -17.703 1 98 215 SER A N 1
ATOM 1642 C CA . SER A 1 215 ? 7.383 -20.953 -16.328 1 98 215 SER A CA 1
ATOM 1643 C C . SER A 1 215 ? 6.23 -19.969 -16.172 1 98 215 SER A C 1
ATOM 1645 O O . SER A 1 215 ? 6.254 -18.875 -16.75 1 98 215 SER A O 1
ATOM 1647 N N . PHE A 1 216 ? 5.215 -20.406 -15.383 1 98.44 216 PHE A N 1
ATOM 1648 C CA . PHE A 1 216 ? 3.979 -19.641 -15.312 1 98.44 216 PHE A CA 1
ATOM 1649 C C . PHE A 1 216 ? 3.393 -19.688 -13.906 1 98.44 216 PHE A C 1
ATOM 1651 O O . PHE A 1 216 ? 3.498 -20.703 -13.219 1 98.44 216 PHE A O 1
ATOM 1658 N N . ILE A 1 217 ? 2.84 -18.594 -13.43 1 98.62 217 ILE A N 1
ATOM 1659 C CA . ILE A 1 217 ? 1.986 -18.5 -12.25 1 98.62 217 ILE A CA 1
ATOM 1660 C C . ILE A 1 217 ? 0.622 -17.938 -12.648 1 98.62 217 ILE A C 1
ATOM 1662 O O . ILE A 1 217 ? 0.458 -16.719 -12.773 1 98.62 217 ILE A O 1
ATOM 1666 N N . THR A 1 218 ? -0.346 -18.734 -12.789 1 97.19 218 THR A N 1
ATOM 1667 C CA . THR A 1 218 ? -1.637 -18.297 -13.305 1 97.19 218 THR A CA 1
ATOM 1668 C C . THR A 1 218 ? -2.771 -18.766 -12.406 1 97.19 218 THR A C 1
ATOM 1670 O O . THR A 1 218 ? -2.752 -19.891 -11.914 1 97.19 218 THR A O 1
ATOM 1673 N N . THR A 1 219 ? -3.723 -17.969 -12.211 1 97.81 219 THR A N 1
ATOM 1674 C CA . THR A 1 219 ? -4.832 -18.219 -11.297 1 97.81 219 THR A CA 1
ATOM 1675 C C . THR A 1 219 ? -5.773 -19.281 -11.859 1 97.81 219 THR A C 1
ATOM 1677 O O . THR A 1 219 ? -6.363 -20.047 -11.109 1 97.81 219 THR A O 1
ATOM 1680 N N . GLY A 1 220 ? -5.938 -19.328 -13.18 1 97 220 GLY A N 1
ATOM 1681 C CA . GLY A 1 220 ? -6.871 -20.234 -13.82 1 97 220 GLY A CA 1
ATOM 1682 C C . GLY A 1 220 ? -6.625 -21.688 -13.453 1 97 220 GLY A C 1
ATOM 1683 O O . GLY A 1 220 ? -7.555 -22.5 -13.453 1 97 220 GLY A O 1
ATOM 1684 N N . SER A 1 221 ? -5.426 -22 -13.086 1 97.75 221 SER A N 1
ATOM 1685 C CA . SER A 1 221 ? -5.055 -23.391 -12.797 1 97.75 221 SER A CA 1
ATOM 1686 C C . SER A 1 221 ? -5.742 -23.891 -11.531 1 97.75 221 SER A C 1
ATOM 1688 O O . SER A 1 221 ? -5.75 -25.094 -11.258 1 97.75 221 SER A O 1
ATOM 1690 N N . ASN A 1 222 ? -6.352 -23.031 -10.734 1 98.38 222 ASN A N 1
ATOM 1691 C CA . ASN A 1 222 ? -7.145 -23.453 -9.594 1 98.38 222 ASN A CA 1
ATOM 1692 C C . ASN A 1 222 ? -8.375 -24.234 -10.023 1 98.38 222 ASN A C 1
ATOM 1694 O O . ASN A 1 222 ? -8.82 -25.156 -9.32 1 98.38 222 ASN A O 1
ATOM 1698 N N . MET A 1 223 ? -8.961 -23.875 -11.234 1 96.81 223 MET A N 1
ATOM 1699 C CA . MET A 1 223 ? -10.227 -24.5 -11.609 1 96.81 223 MET A CA 1
ATOM 1700 C C . MET A 1 223 ? -10.148 -25.078 -13.016 1 96.81 223 MET A C 1
ATOM 1702 O O . MET A 1 223 ? -10.984 -25.891 -13.406 1 96.81 223 MET A O 1
ATOM 1706 N N . PHE A 1 224 ? -9.156 -24.641 -13.805 1 97 224 PHE A N 1
ATOM 1707 C CA . PHE A 1 224 ? -8.992 -25.094 -15.18 1 97 224 PHE A CA 1
ATOM 1708 C C . PHE A 1 224 ? -7.633 -25.766 -15.367 1 97 224 PHE A C 1
ATOM 1710 O O . PHE A 1 224 ? -6.977 -25.594 -16.391 1 97 224 PHE A O 1
ATOM 1717 N N . SER A 1 225 ? -7.227 -26.516 -14.375 1 96.69 225 SER A N 1
ATOM 1718 C CA . SER A 1 225 ? -5.871 -27.062 -14.367 1 96.69 225 SER A CA 1
ATOM 1719 C C . SER A 1 225 ? -5.602 -27.906 -15.617 1 96.69 225 SER A C 1
ATOM 1721 O O . SER A 1 225 ? -4.527 -27.812 -16.219 1 96.69 225 SER A O 1
ATOM 1723 N N . GLU A 1 226 ? -6.531 -28.688 -16.047 1 96 226 GLU A N 1
ATOM 1724 C CA . GLU A 1 226 ? -6.34 -29.547 -17.219 1 96 226 GLU A CA 1
ATOM 1725 C C . GLU A 1 226 ? -6.062 -28.719 -18.469 1 96 226 GLU A C 1
ATOM 1727 O O . GLU A 1 226 ? -5.105 -29 -19.203 1 96 226 GLU A O 1
ATOM 1732 N N . ILE A 1 227 ? -6.895 -27.75 -18.703 1 97.19 227 ILE A N 1
ATOM 1733 C CA . ILE A 1 227 ? -6.758 -26.922 -19.906 1 97.19 227 ILE A CA 1
ATOM 1734 C C . ILE A 1 227 ? -5.453 -26.141 -19.844 1 97.19 227 ILE A C 1
ATOM 1736 O O . ILE A 1 227 ? -4.773 -25.969 -20.859 1 97.19 227 ILE A O 1
ATOM 1740 N N . VAL A 1 228 ? -5.086 -25.609 -18.672 1 98.31 228 VAL A N 1
ATOM 1741 C CA . VAL A 1 228 ? -3.85 -24.844 -18.5 1 98.31 228 VAL A CA 1
ATOM 1742 C C . VAL A 1 228 ? -2.648 -25.734 -18.812 1 98.31 228 VAL A C 1
ATOM 1744 O O . VAL A 1 228 ? -1.752 -25.344 -19.562 1 98.31 228 VAL A O 1
ATOM 1747 N N . LEU A 1 229 ? -2.654 -26.953 -18.297 1 98.06 229 LEU A N 1
ATOM 1748 C CA . LEU A 1 229 ? -1.54 -27.875 -18.484 1 98.06 229 LEU A CA 1
ATOM 1749 C C . LEU A 1 229 ? -1.46 -28.328 -19.938 1 98.06 229 LEU A C 1
ATOM 1751 O O . LEU A 1 229 ? -0.366 -28.484 -20.484 1 98.06 229 LEU A O 1
ATOM 1755 N N . GLU A 1 230 ? -2.596 -28.562 -20.562 1 98.06 230 GLU A N 1
ATOM 1756 C CA . GLU A 1 230 ? -2.611 -28.906 -21.984 1 98.06 230 GLU A CA 1
ATOM 1757 C C . GLU A 1 230 ? -2.057 -27.766 -22.828 1 98.06 230 GLU A C 1
ATOM 1759 O O . GLU A 1 230 ? -1.314 -28 -23.781 1 98.06 230 GLU A O 1
ATOM 1764 N N . THR A 1 231 ? -2.447 -26.562 -22.516 1 98.5 231 THR A N 1
ATOM 1765 C CA . THR A 1 231 ? -1.983 -25.375 -23.219 1 98.5 231 THR A CA 1
ATOM 1766 C C . THR A 1 231 ? -0.471 -25.219 -23.078 1 98.5 231 THR A C 1
ATOM 1768 O O . THR A 1 231 ? 0.224 -24.969 -24.062 1 98.5 231 THR A O 1
ATOM 1771 N N . LEU A 1 232 ? 0.011 -25.391 -21.891 1 98.19 232 LEU A N 1
ATOM 1772 C CA . LEU A 1 232 ? 1.442 -25.297 -21.609 1 98.19 232 LEU A CA 1
ATOM 1773 C C . LEU A 1 232 ? 2.205 -26.375 -22.375 1 98.19 232 LEU A C 1
ATOM 1775 O O . LEU A 1 232 ? 3.217 -26.094 -23.016 1 98.19 232 LEU A O 1
ATOM 1779 N N . ALA A 1 233 ? 1.716 -27.594 -22.344 1 98 233 ALA A N 1
ATOM 1780 C CA . ALA A 1 233 ? 2.365 -28.719 -23.031 1 98 233 ALA A CA 1
ATOM 1781 C C . ALA A 1 233 ? 2.439 -28.469 -24.531 1 98 233 ALA A C 1
ATOM 1783 O O . ALA A 1 233 ? 3.48 -28.688 -25.156 1 98 233 ALA A O 1
ATOM 1784 N N . ALA A 1 234 ? 1.339 -28.062 -25.094 1 98.38 234 ALA A N 1
ATOM 1785 C CA . ALA A 1 234 ? 1.298 -27.766 -26.531 1 98.38 234 ALA A CA 1
ATOM 1786 C C . ALA A 1 234 ? 2.258 -26.641 -26.891 1 98.38 234 ALA A C 1
ATOM 1788 O O . ALA A 1 234 ? 2.945 -26.703 -27.906 1 98.38 234 ALA A O 1
ATOM 1789 N N . GLY A 1 235 ? 2.285 -25.594 -26.078 1 97.94 235 GLY A N 1
ATOM 1790 C CA . GLY A 1 235 ? 3.186 -24.469 -26.297 1 97.94 235 GLY A CA 1
ATOM 1791 C C . GLY A 1 235 ? 4.648 -24.859 -26.25 1 97.94 235 GLY A C 1
ATOM 1792 O O . GLY A 1 235 ? 5.426 -24.5 -27.141 1 97.94 235 GLY A O 1
ATOM 1793 N N . LEU A 1 236 ? 5.031 -25.609 -25.234 1 97.62 236 LEU A N 1
ATOM 1794 C CA . LEU A 1 236 ? 6.418 -26.031 -25.047 1 97.62 236 LEU A CA 1
ATOM 1795 C C . LEU A 1 236 ? 6.859 -26.953 -26.172 1 97.62 236 LEU A C 1
ATOM 1797 O O . LEU A 1 236 ? 8.031 -26.953 -26.562 1 97.62 236 LEU A O 1
ATOM 1801 N N . ALA A 1 237 ? 5.922 -27.703 -26.719 1 97.56 237 ALA A N 1
ATOM 1802 C CA . ALA A 1 237 ? 6.211 -28.656 -27.781 1 97.56 237 ALA A CA 1
ATOM 1803 C C . ALA A 1 237 ? 6.23 -27.953 -29.141 1 97.56 237 ALA A C 1
ATOM 1805 O O . ALA A 1 237 ? 6.617 -28.562 -30.156 1 97.56 237 ALA A O 1
ATOM 1806 N N . GLY A 1 238 ? 5.77 -26.766 -29.219 1 97.38 238 GLY A N 1
ATOM 1807 C CA . GLY A 1 238 ? 5.695 -26.031 -30.469 1 97.38 238 GLY A CA 1
ATOM 1808 C C . GLY A 1 238 ? 4.551 -26.484 -31.359 1 97.38 238 GLY A C 1
ATOM 1809 O O . GLY A 1 238 ? 4.609 -26.344 -32.594 1 97.38 238 GLY A O 1
ATOM 1810 N N . ASN A 1 239 ? 3.619 -27.188 -30.781 1 97.69 239 ASN A N 1
ATOM 1811 C CA . ASN A 1 239 ? 2.42 -27.578 -31.516 1 97.69 239 ASN A CA 1
ATOM 1812 C C . ASN A 1 239 ? 1.462 -26.391 -31.688 1 97.69 239 ASN A C 1
ATOM 1814 O O . ASN A 1 239 ? 0.553 -26.219 -30.875 1 97.69 239 ASN A O 1
ATOM 1818 N N . VAL A 1 240 ? 1.563 -25.703 -32.75 1 96.94 240 VAL A N 1
ATOM 1819 C CA . VAL A 1 240 ? 0.889 -24.422 -32.969 1 96.94 240 VAL A CA 1
ATOM 1820 C C . VAL A 1 240 ? -0.622 -24.641 -33 1 96.94 240 VAL A C 1
ATOM 1822 O O . VAL A 1 240 ? -1.384 -23.891 -32.406 1 96.94 240 VAL A O 1
ATOM 1825 N N . VAL A 1 241 ? -1.062 -25.609 -33.688 1 97.69 241 VAL A N 1
ATOM 1826 C CA . VAL A 1 241 ? -2.488 -25.859 -33.875 1 97.69 241 VAL A CA 1
ATOM 1827 C C . VAL A 1 241 ? -3.145 -26.203 -32.531 1 97.69 241 VAL A C 1
ATOM 1829 O O . VAL A 1 241 ? -4.113 -25.547 -32.125 1 97.69 241 VAL A O 1
ATOM 1832 N N . LYS A 1 242 ? -2.604 -27.172 -31.859 1 97.88 242 LYS A N 1
ATOM 1833 C CA . LYS A 1 242 ? -3.145 -27.562 -30.562 1 97.88 242 LYS A CA 1
ATOM 1834 C C . LYS A 1 242 ? -3.021 -26.422 -29.547 1 97.88 242 LYS A C 1
ATOM 1836 O O . LYS A 1 242 ? -3.916 -26.219 -28.734 1 97.88 242 LYS A O 1
ATOM 1841 N N . GLY A 1 243 ? -1.908 -25.766 -29.625 1 98.19 243 GLY A N 1
ATOM 1842 C CA . GLY A 1 243 ? -1.712 -24.625 -28.75 1 98.19 243 GLY A CA 1
ATOM 1843 C C . GLY A 1 243 ? -2.768 -23.547 -28.922 1 98.19 243 GLY A C 1
ATOM 1844 O O . GLY A 1 243 ? -3.309 -23.031 -27.938 1 98.19 243 GLY A O 1
ATOM 1845 N N . LYS A 1 244 ? -3.02 -23.219 -30.141 1 98.12 244 LYS A N 1
ATOM 1846 C CA . LYS A 1 244 ? -4.043 -22.219 -30.438 1 98.12 244 LYS A CA 1
ATOM 1847 C C . LYS A 1 244 ? -5.406 -22.656 -29.906 1 98.12 244 LYS A C 1
ATOM 1849 O O . LYS A 1 244 ? -6.129 -21.859 -29.312 1 98.12 244 LYS A O 1
ATOM 1854 N N . GLU A 1 245 ? -5.734 -23.844 -30.125 1 98.12 245 GLU A N 1
ATOM 1855 C CA . GLU A 1 245 ? -7.027 -24.391 -29.719 1 98.12 245 GLU A CA 1
ATOM 1856 C C . GLU A 1 245 ? -7.188 -24.344 -28.188 1 98.12 245 GLU A C 1
ATOM 1858 O O . GLU A 1 245 ? -8.188 -23.828 -27.688 1 98.12 245 GLU A O 1
ATOM 1863 N N . THR A 1 246 ? -6.266 -24.875 -27.516 1 98 246 THR A N 1
ATOM 1864 C CA . THR A 1 246 ? -6.352 -24.953 -26.047 1 98 246 THR A CA 1
ATOM 1865 C C . THR A 1 246 ? -6.262 -23.562 -25.438 1 98 246 THR A C 1
ATOM 1867 O O . THR A 1 246 ? -6.965 -23.266 -24.469 1 98 246 THR A O 1
ATOM 1870 N N . GLN A 1 247 ? -5.441 -22.672 -26 1 98.5 247 GLN A N 1
ATOM 1871 C CA . GLN A 1 247 ? -5.34 -21.297 -25.516 1 98.5 247 GLN A CA 1
ATOM 1872 C C . GLN A 1 247 ? -6.664 -20.562 -25.688 1 98.5 247 GLN A C 1
ATOM 1874 O O . GLN A 1 247 ? -7.094 -19.828 -24.797 1 98.5 247 GLN A O 1
ATOM 1879 N N . GLN A 1 248 ? -7.266 -20.734 -26.812 1 98.19 248 GLN A N 1
ATOM 1880 C CA . GLN A 1 248 ? -8.547 -20.078 -27.047 1 98.19 248 GLN A CA 1
ATOM 1881 C C . GLN A 1 248 ? -9.609 -20.562 -26.078 1 98.19 248 GLN A C 1
ATOM 1883 O O . GLN A 1 248 ? -10.391 -19.766 -25.562 1 98.19 248 GLN A O 1
ATOM 1888 N N . ARG A 1 249 ? -9.695 -21.828 -25.828 1 97.19 249 ARG A N 1
ATOM 1889 C CA . ARG A 1 249 ? -10.641 -22.391 -24.859 1 97.19 249 ARG A CA 1
ATOM 1890 C C . ARG A 1 249 ? -10.414 -21.797 -23.469 1 97.19 249 ARG A C 1
ATOM 1892 O O . ARG A 1 249 ? -11.367 -21.406 -22.812 1 97.19 249 ARG A O 1
ATOM 1899 N N . LEU A 1 250 ? -9.141 -21.75 -23.094 1 97.75 250 LEU A N 1
ATOM 1900 C CA . LEU A 1 250 ? -8.789 -21.188 -21.797 1 97.75 250 LEU A CA 1
ATOM 1901 C C . LEU A 1 250 ? -9.156 -19.703 -21.719 1 97.75 250 LEU A C 1
ATOM 1903 O O . LEU A 1 250 ? -9.75 -19.25 -20.734 1 97.75 250 LEU A O 1
ATOM 1907 N N . THR A 1 251 ? -8.82 -18.969 -22.766 1 97.81 251 THR A N 1
ATOM 1908 C CA . THR A 1 251 ? -9.109 -17.547 -22.828 1 97.81 251 THR A CA 1
ATOM 1909 C C . THR A 1 251 ? -10.609 -17.281 -22.734 1 97.81 251 THR A C 1
ATOM 1911 O O . THR A 1 251 ? -11.055 -16.406 -21.984 1 97.81 251 THR A O 1
ATOM 1914 N N . ASN A 1 252 ? -11.391 -18.078 -23.438 1 97.25 252 ASN A N 1
ATOM 1915 C CA . ASN A 1 252 ? -12.844 -17.938 -23.391 1 97.25 252 ASN A CA 1
ATOM 1916 C C . ASN A 1 252 ? -13.383 -18.188 -21.984 1 97.25 252 ASN A C 1
ATOM 1918 O O . ASN A 1 252 ? -14.266 -17.453 -21.531 1 97.25 252 ASN A O 1
ATOM 1922 N N . ALA A 1 253 ? -12.883 -19.172 -21.312 1 96.69 253 ALA A N 1
ATOM 1923 C CA . ALA A 1 253 ? -13.32 -19.484 -19.953 1 96.69 253 ALA A CA 1
ATOM 1924 C C . ALA A 1 253 ? -12.984 -18.359 -19 1 96.69 253 ALA A C 1
ATOM 1926 O O . ALA A 1 253 ? -13.844 -17.906 -18.234 1 96.69 253 ALA A O 1
ATOM 1927 N N . VAL A 1 254 ? -11.773 -17.875 -19.062 1 97 254 VAL A N 1
ATOM 1928 C CA . VAL A 1 254 ? -11.273 -16.844 -18.172 1 97 254 VAL A CA 1
ATOM 1929 C C . VAL A 1 254 ? -12.031 -15.539 -18.406 1 97 254 VAL A C 1
ATOM 1931 O O . VAL A 1 254 ? -12.453 -14.883 -17.453 1 97 254 VAL A O 1
ATOM 1934 N N . MET A 1 255 ? -12.234 -15.203 -19.609 1 96.19 255 MET A N 1
ATOM 1935 C CA . MET A 1 255 ? -12.938 -13.977 -19.953 1 96.19 255 MET A CA 1
ATOM 1936 C C . MET A 1 255 ? -14.398 -14.039 -19.531 1 96.19 255 MET A C 1
ATOM 1938 O O . MET A 1 255 ? -14.977 -13.039 -19.109 1 96.19 255 MET A O 1
ATOM 1942 N N . ASN A 1 256 ? -14.961 -15.188 -19.656 1 95.31 256 ASN A N 1
ATOM 1943 C CA . ASN A 1 256 ? -16.344 -15.375 -19.25 1 95.31 256 ASN A CA 1
ATOM 1944 C C . ASN A 1 256 ? -16.516 -15.18 -17.75 1 95.31 256 ASN A C 1
ATOM 1946 O O . ASN A 1 256 ? -17.516 -14.633 -17.297 1 95.31 256 ASN A O 1
ATOM 1950 N N . VAL A 1 257 ? -15.586 -15.609 -16.984 1 97.38 257 VAL A N 1
ATOM 1951 C CA . VAL A 1 257 ? -15.625 -15.469 -15.539 1 97.38 257 VAL A CA 1
ATOM 1952 C C . VAL A 1 257 ? -15.359 -14.016 -15.156 1 97.38 257 VAL A C 1
ATOM 1954 O O . VAL A 1 257 ? -16.109 -13.43 -14.375 1 97.38 257 VAL A O 1
ATOM 1957 N N . SER A 1 258 ? -14.391 -13.375 -15.766 1 96.56 258 SER A N 1
ATOM 1958 C CA . SER A 1 258 ? -13.867 -12.086 -15.32 1 96.56 258 SER A CA 1
ATOM 1959 C C . SER A 1 258 ? -14.789 -10.945 -15.734 1 96.56 258 SER A C 1
ATOM 1961 O O . SER A 1 258 ? -14.672 -9.828 -15.227 1 96.56 258 SER A O 1
ATOM 1963 N N . LYS A 1 259 ? -15.695 -11.164 -16.672 1 96.88 259 LYS A N 1
ATOM 1964 C CA . LYS A 1 259 ? -16.594 -10.102 -17.109 1 96.88 259 LYS A CA 1
ATOM 1965 C C . LYS A 1 259 ? -17.562 -9.711 -16 1 96.88 259 LYS A C 1
ATOM 1967 O O . LYS A 1 259 ? -18.203 -8.664 -16.078 1 96.88 259 LYS A O 1
ATOM 1972 N N . TYR A 1 260 ? -17.688 -10.469 -14.938 1 97 260 TYR A N 1
ATOM 1973 C CA . TYR A 1 260 ? -18.703 -10.258 -13.906 1 97 260 TYR A CA 1
ATOM 1974 C C . TYR A 1 260 ? -18.156 -9.414 -12.766 1 97 260 TYR A C 1
ATOM 1976 O O . TYR A 1 260 ? -18.891 -9.062 -11.836 1 97 260 TYR A O 1
ATOM 1984 N N . GLY A 1 261 ? -16.875 -9.062 -12.711 1 95.19 261 GLY A N 1
ATOM 1985 C CA . GLY A 1 261 ? -16.281 -8.297 -11.625 1 95.19 261 GLY A CA 1
ATOM 1986 C C . GLY A 1 261 ? -14.766 -8.336 -11.609 1 95.19 261 GLY A C 1
ATOM 1987 O O . GLY A 1 261 ? -14.141 -8.609 -12.641 1 95.19 261 GLY A O 1
ATOM 1988 N N . THR A 1 262 ? -14.164 -8 -10.406 1 93.94 262 THR A N 1
ATOM 1989 C CA . THR A 1 262 ? -12.711 -8.016 -10.289 1 93.94 262 THR A CA 1
ATOM 1990 C C . THR A 1 262 ? -12.195 -9.445 -10.133 1 93.94 262 THR A C 1
ATOM 1992 O O . THR A 1 262 ? -12.977 -10.375 -9.906 1 93.94 262 THR A O 1
ATOM 1995 N N . TRP A 1 263 ? -11 -9.586 -10.203 1 94.25 263 TRP A N 1
ATOM 1996 C CA . TRP A 1 263 ? -10.305 -10.859 -10.359 1 94.25 263 TRP A CA 1
ATOM 1997 C C . TRP A 1 263 ? -10.664 -11.82 -9.227 1 94.25 263 TRP A C 1
ATOM 1999 O O . TRP A 1 263 ? -11.266 -12.875 -9.469 1 94.25 263 TRP A O 1
ATOM 2009 N N . VAL A 1 264 ? -10.461 -11.461 -7.965 1 97.56 264 VAL A N 1
ATOM 2010 C CA . VAL A 1 264 ? -10.695 -12.336 -6.824 1 97.56 264 VAL A CA 1
ATOM 2011 C C . VAL A 1 264 ? -12.195 -12.508 -6.594 1 97.56 264 VAL A C 1
ATOM 2013 O O . VAL A 1 264 ? -12.672 -13.609 -6.328 1 97.56 264 VAL A O 1
ATOM 2016 N N . GLU A 1 265 ? -12.953 -11.469 -6.809 1 97.81 265 GLU A N 1
ATOM 2017 C CA . GLU A 1 265 ? -14.391 -11.469 -6.582 1 97.81 265 GLU A CA 1
ATOM 2018 C C . GLU A 1 265 ? -15.094 -12.469 -7.5 1 97.81 265 GLU A C 1
ATOM 2020 O O . GLU A 1 265 ? -16.125 -13.039 -7.133 1 97.81 265 GLU A O 1
ATOM 2025 N N . THR A 1 266 ? -14.5 -12.703 -8.656 1 98.31 266 THR A N 1
ATOM 2026 C CA . THR A 1 266 ? -15.148 -13.562 -9.641 1 98.31 266 THR A CA 1
ATOM 2027 C C . THR A 1 266 ? -14.555 -14.969 -9.602 1 98.31 266 THR A C 1
ATOM 2029 O O . THR A 1 266 ? -15.281 -15.953 -9.758 1 98.31 266 THR A O 1
ATOM 2032 N N . MET A 1 267 ? -13.312 -15.094 -9.32 1 97.62 267 MET A N 1
ATOM 2033 C CA . MET A 1 267 ? -12.641 -16.375 -9.438 1 97.62 267 MET A CA 1
ATOM 2034 C C . MET A 1 267 ? -12.969 -17.281 -8.25 1 97.62 267 MET A C 1
ATOM 2036 O O . MET A 1 267 ? -13.023 -18.5 -8.391 1 97.62 267 MET A O 1
ATOM 2040 N N . LYS A 1 268 ? -13.242 -16.719 -7.082 1 97.81 268 LYS A N 1
ATOM 2041 C CA . LYS A 1 268 ? -13.594 -17.531 -5.922 1 97.81 268 LYS A CA 1
ATOM 2042 C C . LYS A 1 268 ? -14.898 -18.297 -6.156 1 97.81 268 LYS A C 1
ATOM 2044 O O . LYS A 1 268 ? -14.953 -19.516 -6.02 1 97.81 268 LYS A O 1
ATOM 2049 N N . PRO A 1 269 ? -15.93 -17.594 -6.594 1 97.44 269 PRO A N 1
ATOM 2050 C CA . PRO A 1 269 ? -17.141 -18.375 -6.875 1 97.44 269 PRO A CA 1
ATOM 2051 C C . PRO A 1 269 ? -16.984 -19.312 -8.062 1 97.44 269 PRO A C 1
ATOM 2053 O O . PRO A 1 269 ? -17.594 -20.391 -8.102 1 97.44 26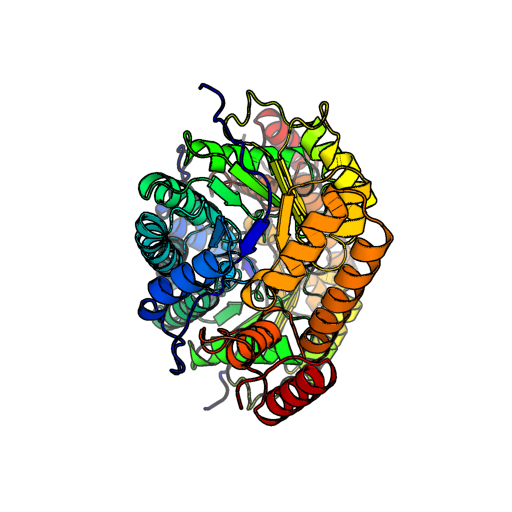9 PRO A O 1
ATOM 2056 N N . ALA A 1 270 ? -16.188 -18.969 -9.047 1 98.12 270 ALA A N 1
ATOM 2057 C CA . ALA A 1 270 ? -15.914 -19.875 -10.164 1 98.12 270 ALA A CA 1
ATOM 2058 C C . ALA A 1 270 ? -15.305 -21.188 -9.672 1 98.12 270 ALA A C 1
ATOM 2060 O O . ALA A 1 270 ? -15.664 -22.266 -10.148 1 98.12 270 ALA A O 1
ATOM 2061 N N . MET A 1 271 ? -14.391 -21.094 -8.75 1 98.06 271 MET A N 1
ATOM 2062 C CA . MET A 1 271 ? -13.781 -22.297 -8.211 1 98.06 271 MET A CA 1
ATOM 2063 C C . MET A 1 271 ? -14.828 -23.172 -7.531 1 98.06 271 MET A C 1
ATOM 2065 O O . MET A 1 271 ? -14.836 -24.391 -7.715 1 98.06 271 MET A O 1
ATOM 2069 N N . THR A 1 272 ? -15.68 -22.562 -6.742 1 97.62 272 THR A N 1
ATOM 2070 C CA . THR A 1 272 ? -16.734 -23.297 -6.059 1 97.62 272 THR A CA 1
ATOM 2071 C C . THR A 1 272 ? -17.641 -24 -7.062 1 97.62 272 THR A C 1
ATOM 2073 O O . THR A 1 272 ? -18.047 -25.141 -6.848 1 97.62 272 THR A O 1
ATOM 2076 N N . LEU A 1 273 ? -17.938 -23.375 -8.148 1 97.56 273 LEU A N 1
ATOM 2077 C CA . LEU A 1 273 ? -18.844 -23.891 -9.172 1 97.56 273 LEU A CA 1
ATOM 2078 C C . LEU A 1 273 ? -18.203 -25.047 -9.922 1 97.56 273 LEU A C 1
ATOM 2080 O O . LEU A 1 273 ? -18.891 -25.969 -10.367 1 97.56 273 LEU A O 1
ATOM 2084 N N . LEU A 1 274 ? -16.875 -25.031 -10.008 1 97.69 274 LEU A N 1
ATOM 2085 C CA . LEU A 1 274 ? -16.234 -25.906 -10.992 1 97.69 274 LEU A CA 1
ATOM 2086 C C . LEU A 1 274 ? -15.484 -27.031 -10.305 1 97.69 274 LEU A C 1
ATOM 2088 O O . LEU A 1 274 ? -15.086 -28 -10.953 1 97.69 274 LEU A O 1
ATOM 2092 N N . THR A 1 275 ? -15.32 -26.922 -8.961 1 97.69 275 THR A N 1
ATOM 2093 C CA . THR A 1 275 ? -14.484 -27.906 -8.266 1 97.69 275 THR A CA 1
ATOM 2094 C C . THR A 1 275 ? -15.125 -28.328 -6.949 1 97.69 275 THR A C 1
ATOM 2096 O O . THR A 1 275 ? -16.234 -27.891 -6.617 1 97.69 275 THR A O 1
ATOM 2099 N N . SER A 1 276 ? -14.406 -29.188 -6.211 1 95.75 276 SER A N 1
ATOM 2100 C CA . SER A 1 276 ? -14.875 -29.641 -4.906 1 95.75 276 SER A CA 1
ATOM 2101 C C . SER A 1 276 ? -14.398 -28.719 -3.791 1 95.75 276 SER A C 1
ATOM 2103 O O . SER A 1 276 ? -14.602 -29.016 -2.609 1 95.75 276 SER A O 1
ATOM 2105 N N . ILE A 1 277 ? -13.711 -27.625 -4.16 1 97.94 277 ILE A N 1
ATOM 2106 C CA . ILE A 1 277 ? -13.125 -26.719 -3.176 1 97.94 277 ILE A CA 1
ATOM 2107 C C . ILE A 1 277 ? -13.953 -25.453 -3.098 1 97.94 277 ILE A C 1
ATOM 2109 O O . ILE A 1 277 ? -14.195 -24.797 -4.113 1 97.94 277 ILE A O 1
ATOM 2113 N N . ASN A 1 278 ? -14.406 -25.062 -1.926 1 97.75 278 ASN A N 1
ATOM 2114 C CA . ASN A 1 278 ? -15.07 -23.781 -1.642 1 97.75 278 ASN A CA 1
ATOM 2115 C C . ASN A 1 278 ? -14.211 -22.891 -0.748 1 97.75 278 ASN A C 1
ATOM 2117 O O . ASN A 1 278 ? -14.188 -23.078 0.472 1 97.75 278 ASN A O 1
ATOM 2121 N N . PRO A 1 279 ? -13.57 -21.922 -1.372 1 98.06 279 PRO A N 1
ATOM 2122 C CA . PRO A 1 279 ? -12.688 -21.062 -0.572 1 98.06 279 PRO A CA 1
ATOM 2123 C C . PRO A 1 279 ? -13.453 -20 0.216 1 98.06 279 PRO A C 1
ATOM 2125 O O . PRO A 1 279 ? -12.844 -19.25 0.985 1 98.06 279 PRO A O 1
ATOM 2128 N N . GLY A 1 280 ? -14.781 -19.938 0.074 1 98.06 280 GLY A N 1
ATOM 2129 C CA . GLY A 1 280 ? -15.547 -18.922 0.764 1 98.06 280 GLY A CA 1
ATOM 2130 C C . GLY A 1 280 ? -15.5 -17.562 0.07 1 98.06 280 GLY A C 1
ATOM 2131 O O . GLY A 1 280 ? -14.969 -17.453 -1.036 1 98.06 280 GLY A O 1
ATOM 2132 N N . PRO A 1 281 ? -16.094 -16.531 0.646 1 98 281 PRO A N 1
ATOM 2133 C CA . PRO A 1 281 ? -16.172 -15.195 0.055 1 98 281 PRO A CA 1
ATOM 2134 C C . PRO A 1 281 ? -14.867 -14.422 0.158 1 98 281 PRO A C 1
ATOM 2136 O O . PRO A 1 281 ? -13.992 -14.781 0.944 1 98 281 PRO A O 1
ATOM 2139 N N . PRO A 1 282 ? -14.75 -13.43 -0.688 1 98.19 282 PRO A N 1
ATOM 2140 C CA . PRO A 1 282 ? -13.602 -12.531 -0.488 1 98.19 282 PRO A CA 1
ATOM 2141 C C . PRO A 1 282 ? -13.734 -11.68 0.77 1 98.19 282 PRO A C 1
ATOM 2143 O O . PRO A 1 282 ? -14.828 -11.57 1.336 1 98.19 282 PRO A O 1
ATOM 2146 N N . ARG A 1 283 ? -12.672 -11.188 1.168 1 97.56 283 ARG A N 1
ATOM 2147 C CA . ARG A 1 283 ? -12.656 -10.273 2.305 1 97.56 283 ARG A CA 1
ATOM 2148 C C . ARG A 1 283 ? -12.711 -8.82 1.839 1 97.56 283 ARG A C 1
ATOM 2150 O O . ARG A 1 283 ? -12.109 -8.469 0.821 1 97.56 283 ARG A O 1
ATOM 2157 N N . ALA A 1 284 ? -13.297 -7.957 2.676 1 96.81 284 ALA A N 1
ATOM 2158 C CA . ALA A 1 284 ? -13.297 -6.523 2.406 1 96.81 284 ALA A CA 1
ATOM 2159 C C . ALA A 1 284 ? -11.867 -5.992 2.289 1 96.81 284 ALA A C 1
ATOM 2161 O O . ALA A 1 284 ? -10.977 -6.414 3.033 1 96.81 284 ALA A O 1
ATOM 2162 N N . PRO A 1 285 ? -11.672 -5.09 1.264 1 96.19 285 PRO A N 1
ATOM 2163 C CA . PRO A 1 285 ? -12.641 -4.242 0.564 1 96.19 285 PRO A CA 1
ATOM 2164 C C . PRO A 1 285 ? -13.211 -4.902 -0.688 1 96.19 285 PRO A C 1
ATOM 2166 O O . PRO A 1 285 ? -14.039 -4.309 -1.382 1 96.19 285 PRO A O 1
ATOM 2169 N N . LEU A 1 286 ? -12.781 -6.141 -0.98 1 97.56 286 LEU A N 1
ATOM 2170 C CA . LEU A 1 286 ? -13.422 -6.875 -2.068 1 97.56 286 LEU A CA 1
ATOM 2171 C C . LEU A 1 286 ? -14.836 -7.293 -1.691 1 97.56 286 LEU A C 1
ATOM 2173 O O . LEU A 1 286 ? -15.141 -7.465 -0.509 1 97.56 286 LEU A O 1
ATOM 2177 N N . LYS A 1 287 ? -15.711 -7.488 -2.691 1 96 287 LYS A N 1
ATOM 2178 C CA . LYS A 1 287 ? -17.125 -7.766 -2.438 1 96 287 LYS A CA 1
ATOM 2179 C C . LYS A 1 287 ? -17.531 -9.109 -3.033 1 96 287 LYS A C 1
ATOM 2181 O O . LYS A 1 287 ? -17.094 -9.469 -4.129 1 96 287 LYS A O 1
ATOM 2186 N N . PRO A 1 288 ? -18.359 -9.805 -2.295 1 97.19 288 PRO A N 1
ATOM 2187 C CA . PRO A 1 288 ? -18.938 -11 -2.916 1 97.19 288 PRO A CA 1
ATOM 2188 C C . PRO A 1 288 ? -19.906 -10.672 -4.051 1 97.19 288 PRO A C 1
ATOM 2190 O O . PRO A 1 288 ? -20.594 -9.648 -3.996 1 97.19 288 PRO A O 1
ATOM 2193 N N . LEU A 1 289 ? -19.953 -11.547 -5.023 1 97.56 289 LEU A N 1
ATOM 2194 C CA . LEU A 1 289 ? -20.953 -11.422 -6.082 1 97.56 289 LEU A CA 1
ATOM 2195 C C . LEU A 1 289 ? -22.344 -11.734 -5.555 1 97.56 289 LEU A C 1
ATOM 2197 O O . LEU A 1 289 ? -22.5 -12.531 -4.629 1 97.56 289 LEU A O 1
ATOM 2201 N N . SER A 1 290 ? -23.312 -11.125 -6.195 1 97.31 290 SER A N 1
ATOM 2202 C CA . SER A 1 290 ? -24.688 -11.477 -5.855 1 97.31 290 SER A CA 1
ATOM 2203 C C . SER A 1 290 ? -25.031 -12.891 -6.301 1 97.31 290 SER A C 1
ATOM 2205 O O . SER A 1 290 ? -24.375 -13.438 -7.195 1 97.31 290 SER A O 1
ATOM 2207 N N . VAL A 1 291 ? -26.062 -13.422 -5.699 1 96.75 291 VAL A N 1
ATOM 2208 C CA . VAL A 1 291 ? -26.547 -14.758 -6.055 1 96.75 291 VAL A CA 1
ATOM 2209 C C . VAL A 1 291 ? -26.938 -14.789 -7.527 1 96.75 291 VAL A C 1
ATOM 2211 O O . VAL A 1 291 ? -26.672 -15.766 -8.227 1 96.75 291 VAL A O 1
ATOM 2214 N N . GLN A 1 292 ? -27.531 -13.742 -8.023 1 97.81 292 GLN A N 1
ATOM 2215 C CA . GLN A 1 292 ? -27.969 -13.648 -9.406 1 97.81 292 GLN A CA 1
ATOM 2216 C C . GLN A 1 292 ? -26.781 -13.633 -10.367 1 97.81 292 GLN A C 1
ATOM 2218 O O . GLN A 1 292 ? -26.812 -14.289 -11.414 1 97.81 292 GLN A O 1
ATOM 2223 N N . THR A 1 293 ? -25.766 -12.898 -9.992 1 97.94 293 THR A N 1
ATOM 2224 C CA . THR A 1 293 ? -24.562 -12.828 -10.828 1 97.94 293 THR A CA 1
ATOM 2225 C C . THR A 1 293 ? -23.875 -14.18 -10.906 1 97.94 293 THR A C 1
ATOM 2227 O O . THR A 1 293 ? -23.422 -14.594 -11.977 1 97.94 293 THR A O 1
ATOM 2230 N N . VAL A 1 294 ? -23.812 -14.891 -9.805 1 97.5 294 VAL A N 1
ATOM 2231 C CA . VAL A 1 294 ? -23.188 -16.203 -9.773 1 97.5 294 VAL A CA 1
ATOM 2232 C C . VAL A 1 294 ? -23.984 -17.188 -10.633 1 97.5 294 VAL A C 1
ATOM 2234 O O . VAL A 1 294 ? -23.406 -18.016 -11.344 1 97.5 294 VAL A O 1
ATOM 2237 N N . ALA A 1 295 ? -25.297 -17.094 -10.625 1 97.31 295 ALA A N 1
ATOM 2238 C CA . ALA A 1 295 ? -26.141 -17.938 -11.453 1 97.31 295 ALA A CA 1
ATOM 2239 C C . ALA A 1 295 ? -25.906 -17.688 -12.938 1 97.31 295 ALA A C 1
ATOM 2241 O O . ALA A 1 295 ? -25.875 -18.625 -13.734 1 97.31 295 ALA A O 1
ATOM 2242 N N . SER A 1 296 ? -25.797 -16.453 -13.258 1 97.94 296 SER A N 1
ATOM 2243 C CA . SER A 1 296 ? -25.5 -16.094 -14.641 1 97.94 296 SER A CA 1
ATOM 2244 C C . SER A 1 296 ? -24.141 -16.641 -15.07 1 97.94 296 SER A C 1
ATOM 2246 O O . SER A 1 296 ? -23.984 -17.141 -16.188 1 97.94 296 SER A O 1
ATOM 2248 N N . MET A 1 297 ? -23.188 -16.562 -14.195 1 97.75 297 MET A N 1
ATOM 2249 C CA . MET A 1 297 ? -21.859 -17.125 -14.461 1 97.75 297 MET A CA 1
ATOM 2250 C C . MET A 1 297 ? -21.938 -18.625 -14.688 1 97.75 297 MET A C 1
ATOM 2252 O O . MET A 1 297 ? -21.328 -19.156 -15.617 1 97.75 297 MET A O 1
ATOM 2256 N N . ALA A 1 298 ? -22.672 -19.297 -13.867 1 97.44 298 ALA A N 1
ATOM 2257 C CA . ALA A 1 298 ? -22.844 -20.734 -13.969 1 97.44 298 ALA A CA 1
ATOM 2258 C C . ALA A 1 298 ? -23.422 -21.125 -15.328 1 97.44 298 ALA A C 1
ATOM 2260 O O . ALA A 1 298 ? -22.938 -22.062 -15.977 1 97.44 298 ALA A O 1
ATOM 2261 N N . LYS A 1 299 ? -24.391 -20.406 -15.75 1 97.38 299 LYS A N 1
ATOM 2262 C CA . LYS A 1 299 ? -25.031 -20.672 -17.031 1 97.38 299 LYS A CA 1
ATOM 2263 C C . LYS A 1 299 ? -24.062 -20.469 -18.188 1 97.38 299 LYS A C 1
ATOM 2265 O O . LYS A 1 299 ? -24.016 -21.281 -19.109 1 97.38 299 LYS A O 1
ATOM 2270 N N . ASP A 1 300 ? -23.328 -19.422 -18.125 1 97.38 300 ASP A N 1
ATOM 2271 C CA . ASP A 1 300 ? -22.375 -19.141 -19.188 1 97.38 300 ASP A CA 1
ATOM 2272 C C . ASP A 1 300 ? -21.297 -20.219 -19.266 1 97.38 300 ASP A C 1
ATOM 2274 O O . ASP A 1 300 ? -20.891 -20.609 -20.359 1 97.38 300 ASP A O 1
ATOM 2278 N N . LEU A 1 301 ? -20.844 -20.641 -18.109 1 96.88 301 LEU A N 1
ATOM 2279 C CA . LEU A 1 301 ? -19.828 -21.703 -18.062 1 96.88 301 LEU A CA 1
ATOM 2280 C C . LEU A 1 301 ? -20.375 -23 -18.625 1 96.88 301 LEU A C 1
ATOM 2282 O O . LEU A 1 301 ? -19.672 -23.719 -19.344 1 96.88 301 LEU A O 1
ATOM 2286 N N . GLN A 1 302 ? -21.609 -23.281 -18.375 1 96.62 302 GLN A N 1
ATOM 2287 C CA . GLN A 1 302 ? -22.25 -24.469 -18.938 1 96.62 302 GLN A CA 1
ATOM 2288 C C . GLN A 1 302 ? -22.328 -24.375 -20.469 1 96.62 302 GLN A C 1
ATOM 2290 O O . GLN A 1 302 ? -22.109 -25.359 -21.172 1 96.62 302 GLN A O 1
ATOM 2295 N N . ASN A 1 303 ? -22.656 -23.25 -20.891 1 96.44 303 ASN A N 1
ATOM 2296 C CA . ASN A 1 303 ? -22.75 -23.031 -22.328 1 96.44 303 ASN A CA 1
ATOM 2297 C C . ASN A 1 303 ? -21.406 -23.234 -23.016 1 96.44 303 ASN A C 1
ATOM 2299 O O . ASN A 1 303 ? -21.359 -23.562 -24.203 1 96.44 303 ASN A O 1
ATOM 2303 N N . LEU A 1 304 ? -20.375 -23.031 -22.297 1 95.69 304 LEU A N 1
ATOM 2304 C CA . LEU A 1 304 ? -19.031 -23.219 -22.844 1 95.69 304 LEU A CA 1
ATOM 2305 C C . LEU A 1 304 ? -18.609 -24.672 -22.719 1 95.69 304 LEU A C 1
ATOM 2307 O O . LEU A 1 304 ? -17.5 -25.047 -23.125 1 95.69 304 LEU A O 1
ATOM 2311 N N . GLY A 1 305 ? -19.438 -25.531 -22.031 1 95.06 305 GLY A N 1
ATOM 2312 C CA . GLY A 1 305 ? -19.172 -26.969 -22.016 1 95.06 305 GLY A CA 1
ATOM 2313 C C . GLY A 1 305 ? -18.578 -27.438 -20.703 1 95.06 305 GLY A C 1
ATOM 2314 O O . GLY A 1 305 ? -18.141 -28.578 -20.594 1 95.06 305 GLY A O 1
ATOM 2315 N N . PHE A 1 306 ? -18.562 -26.547 -19.719 1 95.31 306 PHE A N 1
ATOM 2316 C CA . PHE A 1 306 ? -18.016 -26.953 -18.438 1 95.31 306 PHE A CA 1
ATOM 2317 C C . PHE A 1 306 ? -19.109 -27.562 -17.547 1 95.31 306 PHE A C 1
ATOM 2319 O O . PHE A 1 306 ? -20.281 -27.156 -17.625 1 95.31 306 PHE A O 1
ATOM 2326 N N . ASN A 1 307 ? -18.734 -28.516 -16.734 1 93.25 307 ASN A N 1
ATOM 2327 C CA . ASN A 1 307 ? -19.625 -29.078 -15.719 1 93.25 307 ASN A CA 1
ATOM 2328 C C . ASN A 1 307 ? -19.641 -28.219 -14.453 1 93.25 307 ASN A C 1
ATOM 2330 O O . ASN A 1 307 ? -18.625 -28.078 -13.781 1 93.25 307 ASN A O 1
ATOM 2334 N N . VAL A 1 308 ? -20.734 -27.672 -14.141 1 93.88 308 VAL A N 1
ATOM 2335 C CA . VAL A 1 308 ? -20.844 -26.781 -12.992 1 93.88 308 VAL A CA 1
ATOM 2336 C C . VAL A 1 308 ? -21.688 -27.453 -11.898 1 93.88 308 VAL A C 1
ATOM 2338 O O . VAL A 1 308 ? -22.625 -28.188 -12.195 1 93.88 308 VAL A O 1
ATOM 2341 N N . LYS A 1 309 ? -21.25 -27.203 -10.68 1 83 309 LYS A N 1
ATOM 2342 C CA . LYS A 1 309 ? -22.016 -27.688 -9.531 1 83 309 LYS A CA 1
ATOM 2343 C C . LYS A 1 309 ? -23.078 -26.688 -9.109 1 83 309 LYS A C 1
ATOM 2345 O O . LYS A 1 309 ? -22.766 -25.516 -8.844 1 83 309 LYS A O 1
ATOM 2350 N N . LEU A 1 310 ? -24.359 -26.906 -9.414 1 70.88 310 LEU A N 1
ATOM 2351 C CA . LEU A 1 310 ? -25.453 -26.016 -9.031 1 70.88 310 LEU A CA 1
ATOM 2352 C C . LEU A 1 310 ? -25.969 -26.359 -7.637 1 70.88 310 LEU A C 1
ATOM 2354 O O . LEU A 1 310 ? -25.969 -27.516 -7.234 1 70.88 310 LEU A O 1
ATOM 2358 N N . MET B 1 1 ? -27.188 7.266 14.07 1 54 1 MET B N 1
ATOM 2359 C CA . MET B 1 1 ? -26.234 7.828 15.016 1 54 1 MET B CA 1
ATOM 2360 C C . MET B 1 1 ? -26.031 9.32 14.773 1 54 1 MET B C 1
ATOM 2362 O O . MET B 1 1 ? -26.125 9.781 13.633 1 54 1 MET B O 1
ATOM 2366 N N . PRO B 1 2 ? -26.047 10.148 15.805 1 61.34 2 PRO B N 1
ATOM 2367 C CA . PRO B 1 2 ? -25.922 11.594 15.594 1 61.34 2 PRO B CA 1
ATOM 2368 C C . PRO B 1 2 ? -24.641 11.977 14.852 1 61.34 2 PRO B C 1
ATOM 2370 O O . PRO B 1 2 ? -23.641 11.266 14.93 1 61.34 2 PRO B O 1
ATOM 2373 N N . ARG B 1 3 ? -24.703 12.906 14.008 1 76.5 3 ARG B N 1
ATOM 2374 C CA . ARG B 1 3 ? -23.562 13.453 13.266 1 76.5 3 ARG B CA 1
ATOM 2375 C C . ARG B 1 3 ? -22.516 14.016 14.219 1 76.5 3 ARG B C 1
ATOM 2377 O O . ARG B 1 3 ? -22.844 14.688 15.195 1 76.5 3 ARG B O 1
ATOM 2384 N N . VAL B 1 4 ? -21.359 13.555 14.07 1 89 4 VAL B N 1
ATOM 2385 C CA . VAL B 1 4 ? -20.25 14.102 14.852 1 89 4 VAL B CA 1
ATOM 2386 C C . VAL B 1 4 ? -19.984 15.539 14.438 1 89 4 VAL B C 1
ATOM 2388 O O . VAL B 1 4 ? -20.219 15.922 13.289 1 89 4 VAL B O 1
ATOM 2391 N N . SER B 1 5 ? -19.609 16.359 15.367 1 91.12 5 SER B N 1
ATOM 2392 C CA . SER B 1 5 ? -19.281 17.766 15.102 1 91.12 5 SER B CA 1
ATOM 2393 C C . SER B 1 5 ? -17.797 17.953 14.859 1 91.12 5 SER B C 1
ATOM 2395 O O . SER B 1 5 ? -16.969 17.312 15.516 1 91.12 5 SER B O 1
ATOM 2397 N N . PHE B 1 6 ? -17.438 18.719 13.859 1 95.94 6 PHE B N 1
ATOM 2398 C CA . PHE B 1 6 ? -16.047 19.078 13.547 1 95.94 6 PHE B CA 1
ATOM 2399 C C . PHE B 1 6 ? -15.961 20.547 13.141 1 95.94 6 PHE B C 1
ATOM 2401 O O . PHE B 1 6 ? -16.484 20.938 12.094 1 95.94 6 PHE B O 1
ATOM 2408 N N . ASN B 1 7 ? -15.266 21.375 13.969 1 94.56 7 ASN B N 1
ATOM 2409 C CA . ASN B 1 7 ? -15.258 22.812 13.719 1 94.56 7 ASN B CA 1
ATOM 2410 C C . ASN B 1 7 ? -13.836 23.359 13.633 1 94.56 7 ASN B C 1
ATOM 2412 O O . ASN B 1 7 ? -13.633 24.578 13.57 1 94.56 7 ASN B O 1
ATOM 2416 N N . TYR B 1 8 ? -12.906 22.484 13.547 1 97.12 8 TYR B N 1
ATOM 2417 C CA . TYR B 1 8 ? -11.523 22.953 13.508 1 97.12 8 TYR B CA 1
ATOM 2418 C C . TYR B 1 8 ? -11.242 23.688 12.203 1 97.12 8 TYR B C 1
ATOM 2420 O O . TYR B 1 8 ? -11.617 23.219 11.125 1 97.12 8 TYR B O 1
ATOM 2428 N N . LYS B 1 9 ? -10.617 24.812 12.312 1 95.69 9 LYS B N 1
ATOM 2429 C CA . LYS B 1 9 ? -10.109 25.594 11.188 1 95.69 9 LYS B CA 1
ATOM 2430 C C . LYS B 1 9 ? -8.68 26.062 11.438 1 95.69 9 LYS B C 1
ATOM 2432 O O . LYS B 1 9 ? -8.25 26.156 12.594 1 95.69 9 LYS B O 1
ATOM 2437 N N . GLY B 1 10 ? -8.008 26.297 10.367 1 96.12 10 GLY B N 1
ATOM 2438 C CA . GLY B 1 10 ? -6.648 26.781 10.5 1 96.12 10 GLY B CA 1
ATOM 2439 C C . GLY B 1 10 ? -5.598 25.75 10.156 1 96.12 10 GLY B C 1
ATOM 2440 O O . GLY B 1 10 ? -5.766 24.984 9.203 1 96.12 10 GLY B O 1
ATOM 2441 N N . LEU B 1 11 ? -4.473 25.781 10.914 1 98.06 11 LEU B N 1
ATOM 2442 C CA . LEU B 1 11 ? -3.279 25.031 10.539 1 98.06 11 LEU B CA 1
ATOM 2443 C C . LEU B 1 11 ? -3.125 23.781 11.406 1 98.06 11 LEU B C 1
ATOM 2445 O O . LEU B 1 11 ? -3.215 23.875 12.641 1 98.06 11 LEU B O 1
ATOM 2449 N N . ILE B 1 12 ? -3.014 22.641 10.797 1 98.75 12 ILE B N 1
ATOM 2450 C CA . ILE B 1 12 ? -2.557 21.406 11.422 1 98.75 12 ILE B CA 1
ATOM 2451 C C . ILE B 1 12 ? -1.18 21.031 10.883 1 98.75 12 ILE B C 1
ATOM 2453 O O . ILE B 1 12 ? -0.941 21.094 9.672 1 98.75 12 ILE B O 1
ATOM 2457 N N . THR B 1 13 ? -0.272 20.672 11.773 1 98.88 13 THR B N 1
ATOM 2458 C CA . THR B 1 13 ? 1.085 20.312 11.375 1 98.88 13 THR B CA 1
ATOM 2459 C C . THR B 1 13 ? 1.261 18.797 11.359 1 98.88 13 THR B C 1
ATOM 2461 O O . THR B 1 13 ? 1.134 18.141 12.398 1 98.88 13 THR B O 1
ATOM 2464 N N . PRO B 1 14 ? 1.486 18.172 10.164 1 98.88 14 PRO B N 1
ATOM 2465 C CA . PRO B 1 14 ? 1.883 16.75 10.188 1 98.88 14 PRO B CA 1
ATOM 2466 C C . PRO B 1 14 ? 3.279 16.547 10.766 1 98.88 14 PRO B C 1
ATOM 2468 O O . PRO B 1 14 ? 4.262 17.062 10.227 1 98.88 14 PRO B O 1
ATOM 2471 N N . VAL B 1 15 ? 3.367 15.766 11.781 1 98.94 15 VAL B N 1
ATOM 2472 C CA . VAL B 1 15 ? 4.59 15.727 12.578 1 98.94 15 VAL B CA 1
ATOM 2473 C C . VAL B 1 15 ? 5.418 14.508 12.188 1 98.94 15 VAL B C 1
ATOM 2475 O O . VAL B 1 15 ? 4.867 13.477 11.789 1 98.94 15 VAL B O 1
ATOM 2478 N N . PHE B 1 16 ? 6.734 14.648 12.328 1 98.81 16 PHE B N 1
ATOM 2479 C CA . PHE B 1 16 ? 7.668 13.562 12.07 1 98.81 16 PHE B CA 1
ATOM 2480 C C . PHE B 1 16 ? 7.605 12.523 13.18 1 98.81 16 PHE B C 1
ATOM 2482 O O . PHE B 1 16 ? 7.348 12.859 14.336 1 98.81 16 PHE B O 1
ATOM 2489 N N . THR B 1 17 ? 7.82 11.297 12.836 1 98.88 17 THR B N 1
ATOM 2490 C CA . THR B 1 17 ? 8.094 10.273 13.844 1 98.88 17 THR B CA 1
ATOM 2491 C C . THR B 1 17 ? 9.578 10.234 14.188 1 98.88 17 THR B C 1
ATOM 2493 O O . THR B 1 17 ? 10.422 10.023 13.312 1 98.88 17 THR B O 1
ATOM 2496 N N . PRO B 1 18 ? 9.898 10.398 15.453 1 98.81 18 PRO B N 1
ATOM 2497 C CA . PRO B 1 18 ? 11.312 10.336 15.844 1 98.81 18 PRO B CA 1
ATOM 2498 C C . PRO B 1 18 ? 11.844 8.906 15.914 1 98.81 18 PRO B C 1
ATOM 2500 O O . PRO B 1 18 ? 11.227 8.047 16.547 1 98.81 18 PRO B O 1
ATOM 2503 N N . PHE B 1 19 ? 12.953 8.672 15.312 1 98.75 19 PHE B N 1
ATOM 2504 C CA . PHE B 1 19 ? 13.641 7.383 15.359 1 98.75 19 PHE B CA 1
ATOM 2505 C C . PHE B 1 19 ? 15.047 7.543 15.922 1 98.75 19 PHE B C 1
ATOM 2507 O O . PHE B 1 19 ? 15.695 8.57 15.711 1 98.75 19 PHE B O 1
ATOM 2514 N N . ASN B 1 20 ? 15.5 6.516 16.609 1 98.38 20 ASN B N 1
ATOM 2515 C CA . ASN B 1 20 ? 16.906 6.441 17 1 98.38 20 ASN B CA 1
ATOM 2516 C C . ASN B 1 20 ? 17.797 6.152 15.797 1 98.38 20 ASN B C 1
ATOM 2518 O O . ASN B 1 20 ? 17.359 5.562 14.812 1 98.38 20 ASN B O 1
ATOM 2522 N N . ASN B 1 21 ? 19.047 6.602 15.914 1 96.75 21 ASN B N 1
ATOM 2523 C CA . ASN B 1 21 ? 20.016 6.328 14.852 1 96.75 21 ASN B CA 1
ATOM 2524 C C . ASN B 1 21 ? 20.688 4.977 15.047 1 96.75 21 ASN B C 1
ATOM 2526 O O . ASN B 1 21 ? 21.922 4.871 14.945 1 96.75 21 ASN B O 1
ATOM 2530 N N . ASP B 1 22 ? 19.984 3.988 15.445 1 96.69 22 ASP B N 1
ATOM 2531 C CA . ASP B 1 22 ? 20.453 2.609 15.531 1 96.69 22 ASP B CA 1
ATOM 2532 C C . ASP B 1 22 ? 20.078 1.825 14.273 1 96.69 22 ASP B C 1
ATOM 2534 O O . ASP B 1 22 ? 19.375 2.338 13.398 1 96.69 22 ASP B O 1
ATOM 2538 N N . SER B 1 23 ? 20.594 0.642 14.133 1 92.06 23 SER B N 1
ATOM 2539 C CA . SER B 1 23 ? 20.422 -0.154 12.922 1 92.06 23 SER B CA 1
ATOM 2540 C C . SER B 1 23 ? 18.953 -0.503 12.695 1 92.06 23 SER B C 1
ATOM 2542 O O . SER B 1 23 ? 18.516 -0.619 11.555 1 92.06 23 SER B O 1
ATOM 2544 N N . ALA B 1 24 ? 18.188 -0.536 13.719 1 91.5 24 ALA B N 1
ATOM 2545 C CA . ALA B 1 24 ? 16.797 -0.947 13.625 1 91.5 24 ALA B CA 1
ATOM 2546 C C . ALA B 1 24 ? 15.875 0.265 13.516 1 91.5 24 ALA B C 1
ATOM 2548 O O . ALA B 1 24 ? 14.68 0.122 13.25 1 91.5 24 ALA B O 1
ATOM 2549 N N . ARG B 1 25 ? 16.422 1.465 13.656 1 97.56 25 ARG B N 1
ATOM 2550 C CA . ARG B 1 25 ? 15.602 2.674 13.688 1 97.56 25 ARG B CA 1
ATOM 2551 C C . ARG B 1 25 ? 14.445 2.531 14.672 1 97.56 25 ARG B C 1
ATOM 2553 O O . ARG B 1 25 ? 13.289 2.744 14.305 1 97.56 25 ARG B O 1
ATOM 2560 N N . THR B 1 26 ? 14.828 2.225 15.938 1 98.25 26 THR B N 1
ATOM 2561 C CA . THR B 1 26 ? 13.805 2.088 16.969 1 98.25 26 THR B CA 1
ATOM 2562 C C . THR B 1 26 ? 13.172 3.439 17.281 1 98.25 26 THR B C 1
ATOM 2564 O O . THR B 1 26 ? 13.766 4.488 17.031 1 98.25 26 THR B O 1
ATOM 2567 N N . LEU B 1 27 ? 11.961 3.473 17.828 1 98.75 27 LEU B N 1
ATOM 2568 C CA . LEU B 1 27 ? 11.242 4.699 18.141 1 98.75 27 LEU B CA 1
ATOM 2569 C C . LEU B 1 27 ? 11.953 5.484 19.25 1 98.75 27 LEU B C 1
ATOM 2571 O O . LEU B 1 27 ? 12.422 4.902 20.219 1 98.75 27 LEU B O 1
ATOM 2575 N N . ASN B 1 28 ? 12.094 6.727 19.047 1 98.75 28 ASN B N 1
ATOM 2576 C CA . ASN B 1 28 ? 12.562 7.645 20.078 1 98.75 28 ASN B CA 1
ATOM 2577 C C . ASN B 1 28 ? 11.43 8.516 20.609 1 98.75 28 ASN B C 1
ATOM 2579 O O . ASN B 1 28 ? 11.398 9.719 20.375 1 98.75 28 ASN B O 1
ATOM 2583 N N . LEU B 1 29 ? 10.602 7.957 21.438 1 98.75 29 LEU B N 1
ATOM 2584 C CA . LEU B 1 29 ? 9.359 8.586 21.875 1 98.75 29 LEU B CA 1
ATOM 2585 C C . LEU B 1 29 ? 9.641 9.711 22.875 1 98.75 29 LEU B C 1
ATOM 2587 O O . LEU B 1 29 ? 8.789 10.57 23.094 1 98.75 29 LEU B O 1
ATOM 2591 N N . SER B 1 30 ? 10.812 9.734 23.422 1 98.25 30 SER B N 1
ATOM 2592 C CA . SER B 1 30 ? 11.141 10.672 24.484 1 98.25 30 SER B CA 1
ATOM 2593 C C . SER B 1 30 ? 11.172 12.109 23.969 1 98.25 30 SER B C 1
ATOM 2595 O O . SER B 1 30 ? 11.047 13.055 24.75 1 98.25 30 SER B O 1
ATOM 2597 N N . ILE B 1 31 ? 11.273 12.289 22.641 1 97.94 31 ILE B N 1
ATOM 2598 C CA . ILE B 1 31 ? 11.398 13.609 22.047 1 97.94 31 ILE B CA 1
ATOM 2599 C C . ILE B 1 31 ? 10.016 14.25 21.906 1 97.94 31 ILE B C 1
ATOM 2601 O O . ILE B 1 31 ? 9.898 15.461 21.75 1 97.94 31 ILE B O 1
ATOM 2605 N N . ILE B 1 32 ? 8.969 13.555 22.031 1 98.81 32 ILE B N 1
ATOM 2606 C CA . ILE B 1 32 ? 7.633 13.961 21.578 1 98.81 32 ILE B CA 1
ATOM 2607 C C . ILE B 1 32 ? 7.098 15.055 22.5 1 98.81 32 ILE B C 1
ATOM 2609 O O . ILE B 1 32 ? 6.543 16.047 22.031 1 98.81 32 ILE B O 1
ATOM 2613 N N . PRO B 1 33 ? 7.289 14.977 23.828 1 98.69 33 PRO B N 1
ATOM 2614 C CA . PRO B 1 33 ? 6.809 16.078 24.656 1 98.69 33 PRO B CA 1
ATOM 2615 C C . PRO B 1 33 ? 7.477 17.406 24.312 1 98.69 33 PRO B C 1
ATOM 2617 O O . PRO B 1 33 ? 6.805 18.438 24.234 1 98.69 33 PRO B O 1
ATOM 2620 N N . GLN B 1 34 ? 8.719 17.375 24.094 1 98.56 34 GLN B N 1
ATOM 2621 C CA . GLN B 1 34 ? 9.438 18.594 23.703 1 98.56 34 GLN B CA 1
ATOM 2622 C C . GLN B 1 34 ? 8.977 19.094 22.328 1 98.56 34 GLN B C 1
ATOM 2624 O O . GLN B 1 34 ? 8.875 20.297 22.109 1 98.56 34 GLN B O 1
ATOM 2629 N N . TYR B 1 35 ? 8.734 18.188 21.438 1 98.81 35 TYR B N 1
ATOM 2630 C CA . TYR B 1 35 ? 8.242 18.5 20.109 1 98.81 35 TYR B CA 1
ATOM 2631 C C . TYR B 1 35 ? 6.887 19.203 20.172 1 98.81 35 TYR B C 1
ATOM 2633 O O . TYR B 1 35 ? 6.684 20.234 19.531 1 98.81 35 TYR B O 1
ATOM 2641 N N . ALA B 1 36 ? 6.004 18.672 20.938 1 98.88 36 ALA B N 1
ATOM 2642 C CA . ALA B 1 36 ? 4.676 19.266 21.109 1 98.88 36 ALA B CA 1
ATOM 2643 C C . ALA B 1 36 ? 4.777 20.672 21.719 1 98.88 36 ALA B C 1
ATOM 2645 O O . ALA B 1 36 ? 4.094 21.594 21.266 1 98.88 36 ALA B O 1
ATOM 2646 N N . ASP B 1 37 ? 5.629 20.812 22.703 1 98.69 37 ASP B N 1
ATOM 2647 C CA . ASP B 1 37 ? 5.832 22.094 23.359 1 98.69 37 ASP B CA 1
ATOM 2648 C C . ASP B 1 37 ? 6.391 23.125 22.375 1 98.69 37 ASP B C 1
ATOM 2650 O O . ASP B 1 37 ? 5.961 24.281 22.359 1 98.69 37 ASP B O 1
ATOM 2654 N N . TYR B 1 38 ? 7.348 22.703 21.625 1 98.62 38 TYR B N 1
ATOM 2655 C CA . TYR B 1 38 ? 7.934 23.562 20.609 1 98.62 38 TYR B CA 1
ATOM 2656 C C . TYR B 1 38 ? 6.867 24.094 19.656 1 98.62 38 TYR B C 1
ATOM 2658 O O . TYR B 1 38 ? 6.781 25.297 19.422 1 98.62 38 TYR B O 1
ATOM 2666 N N . LEU B 1 39 ? 6.02 23.188 19.109 1 98.75 39 LEU B N 1
ATOM 2667 C CA . LEU B 1 39 ? 4.984 23.578 18.156 1 98.75 39 LEU B CA 1
ATOM 2668 C C . LEU B 1 39 ? 3.959 24.5 18.828 1 98.75 39 LEU B C 1
ATOM 2670 O O . LEU B 1 39 ? 3.455 25.422 18.188 1 98.75 39 LEU B O 1
ATOM 2674 N N . ALA B 1 40 ? 3.648 24.219 20.078 1 98.5 40 ALA B N 1
ATOM 2675 C CA . ALA B 1 40 ? 2.717 25.078 20.797 1 98.5 40 ALA B CA 1
ATOM 2676 C C . ALA B 1 40 ? 3.271 26.484 20.953 1 98.5 40 ALA B C 1
ATOM 2678 O O . ALA B 1 40 ? 2.547 27.469 20.766 1 98.5 40 ALA B O 1
ATOM 2679 N N . LYS B 1 41 ? 4.527 26.578 21.281 1 98.06 41 LYS B N 1
ATOM 2680 C CA . LYS B 1 41 ? 5.188 27.875 21.406 1 98.06 41 LYS B CA 1
ATOM 2681 C C . LYS B 1 41 ? 5.188 28.625 20.078 1 98.06 41 LYS B C 1
ATOM 2683 O O . LYS B 1 41 ? 5.117 29.859 20.062 1 98.06 41 LYS B O 1
ATOM 2688 N N . GLU B 1 42 ? 5.242 27.859 19.047 1 97.5 42 GLU B N 1
ATOM 2689 C CA . GLU B 1 42 ? 5.207 28.422 17.703 1 97.5 42 GLU B CA 1
ATOM 2690 C C . GLU B 1 42 ? 3.775 28.688 17.266 1 97.5 42 GLU B C 1
ATOM 2692 O O . GLU B 1 42 ? 3.531 28.953 16.078 1 97.5 42 GLU B O 1
ATOM 2697 N N . LYS B 1 43 ? 2.797 28.484 18.078 1 97.56 43 LYS B N 1
ATOM 2698 C CA . LYS B 1 43 ? 1.391 28.828 17.906 1 97.56 43 LYS B CA 1
ATOM 2699 C C . LYS B 1 43 ? 0.698 27.859 16.953 1 97.56 43 LYS B C 1
ATOM 2701 O O . LYS B 1 43 ? -0.272 28.219 16.281 1 97.56 43 LYS B O 1
ATOM 2706 N N . VAL B 1 44 ? 1.256 26.688 16.859 1 97.5 44 VAL B N 1
ATOM 2707 C CA . VAL B 1 44 ? 0.584 25.609 16.141 1 97.5 44 VAL B CA 1
ATOM 2708 C C . VAL B 1 44 ? -0.499 24.984 17.016 1 97.5 44 VAL B C 1
ATOM 2710 O O . VAL B 1 44 ? -0.219 24.516 18.109 1 97.5 44 VAL B O 1
ATOM 2713 N N . THR B 1 45 ? -1.725 24.891 16.453 1 97.44 45 THR B N 1
ATOM 2714 C CA . THR B 1 45 ? -2.846 24.531 17.312 1 97.44 45 THR B CA 1
ATOM 2715 C C . THR B 1 45 ? -3.324 23.109 17.016 1 97.44 45 THR B C 1
ATOM 2717 O O . THR B 1 45 ? -4.23 22.609 17.672 1 97.44 45 THR B O 1
ATOM 2720 N N . GLY B 1 46 ? -2.775 22.391 16.062 1 98.75 46 GLY B N 1
ATOM 2721 C CA . GLY B 1 46 ? -3.133 21.031 15.734 1 98.75 46 GLY B CA 1
ATOM 2722 C C . GLY B 1 46 ? -1.977 20.219 15.164 1 98.75 46 GLY B C 1
ATOM 2723 O O . GLY B 1 46 ? -1.106 20.781 14.492 1 98.75 46 GLY B O 1
ATOM 2724 N N . VAL B 1 47 ? -1.99 18.922 15.414 1 98.94 47 VAL B N 1
ATOM 2725 C CA . VAL B 1 47 ? -0.955 18.047 14.891 1 98.94 47 VAL B CA 1
ATOM 2726 C C . VAL B 1 47 ? -1.601 16.844 14.211 1 98.94 47 VAL B C 1
ATOM 2728 O O . VAL B 1 47 ? -2.641 16.344 14.656 1 98.94 47 VAL B O 1
ATOM 2731 N N . LEU B 1 48 ? -1.036 16.406 13.094 1 98.94 48 LEU B N 1
ATOM 2732 C CA . LEU B 1 48 ? -1.36 15.148 12.43 1 98.94 48 LEU B CA 1
ATOM 2733 C C . LEU B 1 48 ? -0.256 14.117 12.648 1 98.94 48 LEU B C 1
ATOM 2735 O O . LEU B 1 48 ? 0.882 14.328 12.219 1 98.94 48 LEU B O 1
ATOM 2739 N N . VAL B 1 49 ? -0.621 13.016 13.297 1 98.94 49 VAL B N 1
ATOM 2740 C CA . VAL B 1 49 ? 0.314 11.969 13.68 1 98.94 49 VAL B CA 1
ATOM 2741 C C . VAL B 1 49 ? 0.192 10.789 12.719 1 98.94 49 VAL B C 1
ATOM 2743 O O . VAL B 1 49 ? -0.91 10.445 12.281 1 98.94 49 VAL B O 1
ATOM 2746 N N . ASN B 1 50 ? 1.309 10.203 12.336 1 98.88 50 ASN B N 1
ATOM 2747 C CA . ASN B 1 50 ? 1.388 8.977 11.547 1 98.88 50 ASN B CA 1
ATOM 2748 C C . ASN B 1 50 ? 0.974 9.211 10.102 1 98.88 50 ASN B C 1
ATOM 2750 O O . ASN B 1 50 ? 0.548 8.289 9.414 1 98.88 50 ASN B O 1
ATOM 2754 N N . GLY B 1 51 ? 1.001 10.445 9.586 1 98.62 51 GLY B N 1
ATOM 2755 C CA . GLY B 1 51 ? 0.784 10.719 8.172 1 98.62 51 GLY B CA 1
ATOM 2756 C C . GLY B 1 51 ? 1.965 10.336 7.305 1 98.62 51 GLY B C 1
ATOM 2757 O O . GLY B 1 51 ? 2.785 9.5 7.691 1 98.62 51 GLY B O 1
ATOM 2758 N N . THR B 1 52 ? 2.02 10.914 6.098 1 98.31 52 THR B N 1
ATOM 2759 C CA . THR B 1 52 ? 3.152 10.719 5.199 1 98.31 52 THR B CA 1
ATOM 2760 C C . THR B 1 52 ? 4.438 11.258 5.824 1 98.31 52 THR B C 1
ATOM 2762 O O . THR B 1 52 ? 5.441 10.555 5.906 1 98.31 52 THR B O 1
ATOM 2765 N N . THR B 1 53 ? 4.348 12.484 6.352 1 98.31 53 THR B N 1
ATOM 2766 C CA . THR B 1 53 ? 5.465 13.117 7.043 1 98.31 53 THR B CA 1
ATOM 2767 C C . THR B 1 53 ? 5.902 12.281 8.242 1 98.31 53 THR B C 1
ATOM 2769 O O . THR B 1 53 ? 7.098 12.18 8.531 1 98.31 53 THR B O 1
ATOM 2772 N N . GLY B 1 54 ? 4.992 11.68 8.898 1 98.75 54 GLY B N 1
ATOM 2773 C CA . GLY B 1 54 ? 5.258 10.867 10.07 1 98.75 54 GLY B CA 1
ATOM 2774 C C . GLY B 1 54 ? 5.668 9.445 9.734 1 98.75 54 GLY B C 1
ATOM 2775 O O . GLY B 1 54 ? 5.891 8.625 10.633 1 98.75 54 GLY B O 1
ATOM 2776 N N . GLU B 1 55 ? 5.672 9.07 8.492 1 98.69 55 GLU B N 1
ATOM 2777 C CA . GLU B 1 55 ? 6.105 7.75 8.031 1 98.69 55 GLU B CA 1
ATOM 2778 C C . GLU B 1 55 ? 5.207 6.648 8.586 1 98.69 55 GLU B C 1
ATOM 2780 O O . GLU B 1 55 ? 5.684 5.562 8.922 1 98.69 55 GLU B O 1
ATOM 2785 N N . GLY B 1 56 ? 3.932 6.93 8.727 1 98.62 56 GLY B N 1
ATOM 2786 C CA . GLY B 1 56 ? 2.971 5.953 9.211 1 98.62 56 GLY B CA 1
ATOM 2787 C C . GLY B 1 56 ? 3.027 4.637 8.461 1 98.62 56 GLY B C 1
ATOM 2788 O O . GLY B 1 56 ? 3.17 3.574 9.07 1 98.62 56 GLY B O 1
ATOM 2789 N N . PRO B 1 57 ? 3.01 4.652 7.176 1 98.25 57 PRO B N 1
ATOM 2790 C CA . PRO B 1 57 ? 2.988 3.424 6.379 1 98.25 57 PRO B CA 1
ATOM 2791 C C . PRO B 1 57 ? 4.273 2.609 6.516 1 98.25 57 PRO B C 1
ATOM 2793 O O . PRO B 1 57 ? 4.328 1.459 6.074 1 98.25 57 PRO B O 1
ATOM 2796 N N . SER B 1 58 ? 5.32 3.148 7.137 1 98 58 SER B N 1
ATOM 2797 C CA . SER B 1 58 ? 6.582 2.439 7.312 1 98 58 SER B CA 1
ATOM 2798 C C . SER B 1 58 ? 6.652 1.769 8.68 1 98 58 SER B C 1
ATOM 2800 O O . SER B 1 58 ? 7.672 1.171 9.039 1 98 58 SER B O 1
ATOM 2802 N N . MET B 1 59 ? 5.605 1.84 9.422 1 98.69 59 MET B N 1
ATOM 2803 C CA . MET B 1 59 ? 5.621 1.338 10.797 1 98.69 59 MET B CA 1
ATOM 2804 C C . MET B 1 59 ? 4.621 0.198 10.969 1 98.69 59 MET B C 1
ATOM 2806 O O . MET B 1 59 ? 3.611 0.141 10.266 1 98.69 59 MET B O 1
ATOM 2810 N N . THR B 1 60 ? 4.902 -0.653 11.945 1 98.5 60 THR B N 1
ATOM 2811 C CA . THR B 1 60 ? 3.947 -1.689 12.32 1 98.5 60 THR B CA 1
ATOM 2812 C C . THR B 1 60 ? 2.738 -1.082 13.023 1 98.5 60 THR B C 1
ATOM 2814 O O . THR B 1 60 ? 2.787 0.064 13.477 1 98.5 60 THR B O 1
ATOM 2817 N N . THR B 1 61 ? 1.693 -1.894 13.117 1 98.75 61 THR B N 1
ATOM 2818 C CA . THR B 1 61 ? 0.503 -1.467 13.844 1 98.75 61 THR B CA 1
ATOM 2819 C C . THR B 1 61 ? 0.848 -1.119 15.289 1 98.75 61 THR B C 1
ATOM 2821 O O . THR B 1 61 ? 0.404 -0.094 15.812 1 98.75 61 THR B O 1
ATOM 2824 N N . SER B 1 62 ? 1.678 -1.889 15.898 1 98.75 62 SER B N 1
ATOM 2825 C CA . SER B 1 62 ? 2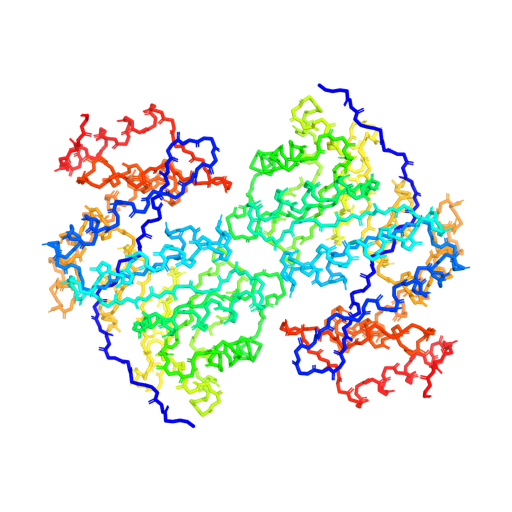.08 -1.652 17.281 1 98.75 62 SER B CA 1
ATOM 2826 C C . SER B 1 62 ? 2.859 -0.35 17.422 1 98.75 62 SER B C 1
ATOM 2828 O O . SER B 1 62 ? 2.635 0.423 18.344 1 98.75 62 SER B O 1
ATOM 2830 N N . GLU B 1 63 ? 3.74 -0.112 16.531 1 98.88 63 GLU B N 1
ATOM 2831 C CA . GLU B 1 63 ? 4.535 1.112 16.562 1 98.88 63 GLU B CA 1
ATOM 2832 C C . GLU B 1 63 ? 3.656 2.348 16.391 1 98.88 63 GLU B C 1
ATOM 2834 O O . GLU B 1 63 ? 3.842 3.35 17.094 1 98.88 63 GLU B O 1
ATOM 2839 N N . ARG B 1 64 ? 2.721 2.299 15.453 1 98.94 64 ARG B N 1
ATOM 2840 C CA . ARG B 1 64 ? 1.813 3.42 15.219 1 98.94 64 ARG B CA 1
ATOM 2841 C C . ARG B 1 64 ? 1.012 3.742 16.469 1 98.94 64 ARG B C 1
ATOM 2843 O O . ARG B 1 64 ? 0.771 4.914 16.781 1 98.94 64 ARG B O 1
ATOM 2850 N N . LYS B 1 65 ? 0.639 2.693 17.188 1 98.94 65 LYS B N 1
ATOM 2851 C CA . LYS B 1 65 ? -0.101 2.896 18.422 1 98.94 65 LYS B CA 1
ATOM 2852 C C . LYS B 1 65 ? 0.768 3.58 19.484 1 98.94 65 LYS B C 1
ATOM 2854 O O . LYS B 1 65 ? 0.311 4.492 20.172 1 98.94 65 LYS B O 1
ATOM 2859 N N . LEU B 1 66 ? 2.016 3.166 19.562 1 98.94 66 LEU B N 1
ATOM 2860 C CA . LEU B 1 66 ? 2.926 3.742 20.531 1 98.94 66 LEU B CA 1
ATOM 2861 C C . LEU B 1 66 ? 3.16 5.223 20.266 1 98.94 66 LEU B C 1
ATOM 2863 O O . LEU B 1 66 ? 3.146 6.043 21.172 1 98.94 66 LEU B O 1
ATOM 2867 N N . VAL B 1 67 ? 3.344 5.586 19.031 1 98.94 67 VAL B N 1
ATOM 2868 C CA . VAL B 1 67 ? 3.555 6.98 18.656 1 98.94 67 VAL B CA 1
ATOM 2869 C C . VAL B 1 67 ? 2.301 7.797 18.969 1 98.94 67 VAL B C 1
ATOM 2871 O O . VAL B 1 67 ? 2.391 8.891 19.516 1 98.94 67 VAL B O 1
ATOM 2874 N N . ALA B 1 68 ? 1.144 7.234 18.609 1 98.94 68 ALA B N 1
ATOM 2875 C CA . ALA B 1 68 ? -0.132 7.902 18.859 1 98.94 68 ALA B CA 1
ATOM 2876 C C . ALA B 1 68 ? -0.343 8.148 20.344 1 98.94 68 ALA B C 1
ATOM 2878 O O . ALA B 1 68 ? -0.767 9.234 20.75 1 98.94 68 ALA B O 1
ATOM 2879 N N . GLU B 1 69 ? -0.035 7.176 21.109 1 98.94 69 GLU B N 1
ATOM 2880 C CA . GLU B 1 69 ? -0.196 7.293 22.562 1 98.94 69 GLU B CA 1
ATOM 2881 C C . GLU B 1 69 ? 0.725 8.367 23.125 1 98.94 69 GLU B C 1
ATOM 2883 O O . GLU B 1 69 ? 0.321 9.141 24 1 98.94 69 GLU B O 1
ATOM 2888 N N . ALA B 1 70 ? 1.968 8.398 22.672 1 98.94 70 ALA B N 1
ATOM 2889 C CA . ALA B 1 70 ? 2.914 9.414 23.141 1 98.94 70 ALA B CA 1
ATOM 2890 C C . ALA B 1 70 ? 2.414 10.82 22.812 1 98.94 70 ALA B C 1
ATOM 2892 O O . ALA B 1 70 ? 2.482 11.719 23.656 1 98.94 70 ALA B O 1
ATOM 2893 N N . TRP B 1 71 ? 1.898 11.031 21.656 1 98.94 71 TRP B N 1
ATOM 2894 C CA . TRP B 1 71 ? 1.37 12.328 21.266 1 98.94 71 TRP B CA 1
ATOM 2895 C C . TRP B 1 71 ? 0.092 12.656 22.031 1 98.94 71 TRP B C 1
ATOM 2897 O O . TRP B 1 71 ? -0.129 13.805 22.422 1 98.94 71 TRP B O 1
ATOM 2907 N N . ALA B 1 72 ? -0.785 11.625 22.172 1 98.94 72 ALA B N 1
ATOM 2908 C CA . ALA B 1 72 ? -2.008 11.836 22.953 1 98.94 72 ALA B CA 1
ATOM 2909 C C . ALA B 1 72 ? -1.689 12.352 24.344 1 98.94 72 ALA B C 1
ATOM 2911 O O . ALA B 1 72 ? -2.387 13.219 24.875 1 98.94 72 ALA B O 1
ATOM 2912 N N . ASN B 1 73 ? -0.682 11.82 24.922 1 98.88 73 ASN B N 1
ATOM 2913 C CA . ASN B 1 73 ? -0.266 12.273 26.25 1 98.88 73 ASN B CA 1
ATOM 2914 C C . ASN B 1 73 ? 0.281 13.703 26.219 1 98.88 73 ASN B C 1
ATOM 2916 O O . ASN B 1 73 ? -0.039 14.516 27.078 1 98.88 73 ASN B O 1
ATOM 2920 N N . ALA B 1 74 ? 1.062 14.031 25.234 1 98.88 74 ALA B N 1
ATOM 2921 C CA . ALA B 1 74 ? 1.722 15.328 25.125 1 98.88 74 ALA B CA 1
ATOM 2922 C C . ALA B 1 74 ? 0.702 16.453 24.922 1 98.88 74 ALA B C 1
ATOM 2924 O O . ALA B 1 74 ? 0.832 17.531 25.5 1 98.88 74 ALA B O 1
ATOM 2925 N N . VAL B 1 75 ? -0.335 16.203 24.172 1 98.69 75 VAL B N 1
ATOM 2926 C CA . VAL B 1 75 ? -1.243 17.266 23.781 1 98.69 75 VAL B CA 1
ATOM 2927 C C . VAL B 1 75 ? -2.223 17.547 24.922 1 98.69 75 VAL B C 1
ATOM 2929 O O . VAL B 1 75 ? -2.932 18.562 24.906 1 98.69 75 VAL B O 1
ATOM 2932 N N . LYS B 1 76 ? -2.293 16.656 25.922 1 98.38 76 LYS B N 1
ATOM 2933 C CA . LYS B 1 76 ? -3.074 16.984 27.109 1 98.38 76 LYS B CA 1
ATOM 2934 C C . LYS B 1 76 ? -2.59 18.281 27.75 1 98.38 76 LYS B C 1
ATOM 2936 O O . LYS B 1 76 ? -3.387 19.047 28.312 1 98.38 76 LYS B O 1
ATOM 2941 N N . THR B 1 77 ? -1.325 18.453 27.625 1 97.75 77 THR B N 1
ATOM 2942 C CA . THR B 1 77 ? -0.719 19.656 28.203 1 97.75 77 THR B CA 1
ATOM 2943 C C . THR B 1 77 ? -0.792 20.828 27.234 1 97.75 77 THR B C 1
ATOM 2945 O O . THR B 1 77 ? -1.172 21.938 27.609 1 97.75 77 THR B O 1
ATOM 2948 N N . THR B 1 78 ? -0.508 20.609 25.984 1 98.56 78 THR B N 1
ATOM 2949 C CA . THR B 1 78 ? -0.368 21.688 25 1 98.56 78 THR B CA 1
ATOM 2950 C C . THR B 1 78 ? -1.725 22.062 24.422 1 98.56 78 THR B C 1
ATOM 2952 O O . THR B 1 78 ? -1.861 23.109 23.766 1 98.56 78 THR B O 1
ATOM 2955 N N . LYS B 1 79 ? -2.717 21.219 24.531 1 98.25 79 LYS B N 1
ATOM 2956 C CA . LYS B 1 79 ? -4.105 21.438 24.141 1 98.25 79 LYS B CA 1
ATOM 2957 C C . LYS B 1 79 ? -4.238 21.547 22.625 1 98.25 79 LYS B C 1
ATOM 2959 O O . LYS B 1 79 ? -5.176 22.156 22.109 1 98.25 79 LYS B O 1
ATOM 2964 N N . GLN B 1 80 ? -3.34 20.969 21.891 1 98.75 80 GLN B N 1
ATOM 2965 C CA . GLN B 1 80 ? -3.41 20.922 20.438 1 98.75 80 GLN B CA 1
ATOM 2966 C C . GLN B 1 80 ? -4.441 19.906 19.969 1 98.75 80 GLN B C 1
ATOM 2968 O O . GLN B 1 80 ? -4.602 18.844 20.578 1 98.75 80 GLN B O 1
ATOM 2973 N N . HIS B 1 81 ? -5.148 20.219 18.859 1 98.88 81 HIS B N 1
ATOM 2974 C CA . HIS B 1 81 ? -6 19.25 18.188 1 98.88 81 HIS B CA 1
ATOM 2975 C C . HIS B 1 81 ? -5.191 18.047 17.719 1 98.88 81 HIS B C 1
ATOM 2977 O O . HIS B 1 81 ? -4.184 18.203 17.031 1 98.88 81 HIS B O 1
ATOM 2983 N N . LEU B 1 82 ? -5.625 16.844 18.094 1 98.94 82 LEU B N 1
ATOM 2984 C CA . LEU B 1 82 ? -4.906 15.625 17.75 1 98.94 82 LEU B CA 1
ATOM 2985 C C . LEU B 1 82 ? -5.625 14.875 16.641 1 98.94 82 LEU B C 1
ATOM 2987 O O . LEU B 1 82 ? -6.688 14.289 16.859 1 98.94 82 LEU B O 1
ATOM 2991 N N . MET B 1 83 ? -5.078 14.883 15.422 1 98.94 83 MET B N 1
ATOM 2992 C CA . MET B 1 83 ? -5.516 14.062 14.297 1 98.94 83 MET B CA 1
ATOM 2993 C C . MET B 1 83 ? -4.594 12.867 14.102 1 98.94 83 MET B C 1
ATOM 2995 O O . MET B 1 83 ? -3.371 13.008 14.148 1 98.94 83 MET B O 1
ATOM 2999 N N . ILE B 1 84 ? -5.16 11.68 13.891 1 98.94 84 ILE B N 1
ATOM 3000 C CA . ILE B 1 84 ? -4.352 10.477 13.727 1 98.94 84 ILE B CA 1
ATOM 3001 C C . ILE B 1 84 ? -4.676 9.812 12.391 1 98.94 84 ILE B C 1
ATOM 3003 O O . ILE B 1 84 ? -5.84 9.539 12.094 1 98.94 84 ILE B O 1
ATOM 3007 N N . GLN B 1 85 ? -3.707 9.578 11.594 1 98.94 85 GLN B N 1
ATOM 3008 C CA . GLN B 1 85 ? -3.861 8.836 10.344 1 98.94 85 GLN B CA 1
ATOM 3009 C C . GLN B 1 85 ? -3.854 7.332 10.594 1 98.94 85 GLN B C 1
ATOM 3011 O O . GLN B 1 85 ? -2.924 6.801 11.203 1 98.94 85 GLN B O 1
ATOM 3016 N N . VAL B 1 86 ? -4.824 6.613 10.031 1 98.94 86 VAL B N 1
ATOM 3017 C CA . VAL B 1 86 ? -5 5.219 10.414 1 98.94 86 VAL B CA 1
ATOM 3018 C C . VAL B 1 86 ? -4.949 4.332 9.172 1 98.94 86 VAL B C 1
ATOM 3020 O O . VAL B 1 86 ? -4.91 3.104 9.273 1 98.94 86 VAL B O 1
ATOM 3023 N N . GLY B 1 87 ? -4.895 4.852 7.969 1 98.75 87 GLY B N 1
ATOM 3024 C CA . GLY B 1 87 ? -4.957 4.078 6.738 1 98.75 87 GLY B CA 1
ATOM 3025 C C . GLY B 1 87 ? -3.592 3.678 6.219 1 98.75 87 GLY B C 1
ATOM 3026 O O . GLY B 1 87 ? -2.588 3.809 6.922 1 98.75 87 GLY B O 1
ATOM 3027 N N . GLY B 1 88 ? -3.557 3.082 4.996 1 98.25 88 GLY B N 1
ATOM 3028 C CA . GLY B 1 88 ? -2.314 2.744 4.316 1 98.25 88 GLY B CA 1
ATOM 3029 C C . GLY B 1 88 ? -1.744 1.406 4.746 1 98.25 88 GLY B C 1
ATOM 3030 O O . GLY B 1 88 ? -0.53 1.197 4.695 1 98.25 88 GLY B O 1
ATOM 3031 N N . THR B 1 89 ? -2.545 0.563 5.309 1 98.25 89 THR B N 1
ATOM 3032 C CA . THR B 1 89 ? -2.223 -0.809 5.684 1 98.25 89 THR B CA 1
ATOM 3033 C C . THR B 1 89 ? -3.436 -1.718 5.508 1 98.25 89 THR B C 1
ATOM 3035 O O . THR B 1 89 ? -4.457 -1.297 4.965 1 98.25 89 THR B O 1
ATOM 3038 N N . SER B 1 90 ? -3.309 -2.971 5.863 1 98 90 SER B N 1
ATOM 3039 C CA . SER B 1 90 ? -4.414 -3.898 5.656 1 98 90 SER B CA 1
ATOM 3040 C C . SER B 1 90 ? -5.668 -3.441 6.398 1 98 90 SER B C 1
ATOM 3042 O O . SER B 1 90 ? -5.574 -2.869 7.488 1 98 90 SER B O 1
ATOM 3044 N N . LEU B 1 91 ? -6.816 -3.736 5.863 1 98.19 91 LEU B N 1
ATOM 3045 C CA . LEU B 1 91 ? -8.078 -3.229 6.402 1 98.19 91 LEU B CA 1
ATOM 3046 C C . LEU B 1 91 ? -8.258 -3.658 7.855 1 98.19 91 LEU B C 1
ATOM 3048 O O . LEU B 1 91 ? -8.633 -2.848 8.703 1 98.19 91 LEU B O 1
ATOM 3052 N N . PRO B 1 92 ? -8 -4.926 8.242 1 98.31 92 PRO B N 1
ATOM 3053 C CA . PRO B 1 92 ? -8.148 -5.258 9.664 1 98.31 92 PRO B CA 1
ATOM 3054 C C . PRO B 1 92 ? -7.273 -4.391 10.562 1 98.31 92 PRO B C 1
ATOM 3056 O O . PRO B 1 92 ? -7.699 -4.004 11.656 1 98.31 92 PRO B O 1
ATOM 3059 N N . ASP B 1 93 ? -6.082 -4.121 10.102 1 98.75 93 ASP B N 1
ATOM 3060 C CA . ASP B 1 93 ? -5.195 -3.25 10.867 1 98.75 93 ASP B CA 1
ATOM 3061 C C . ASP B 1 93 ? -5.723 -1.816 10.898 1 98.75 93 ASP B C 1
ATOM 3063 O O . ASP B 1 93 ? -5.594 -1.122 11.906 1 98.75 93 ASP B O 1
ATOM 3067 N N . VAL B 1 94 ? -6.285 -1.348 9.805 1 98.88 94 VAL B N 1
ATOM 3068 C CA . VAL B 1 94 ? -6.883 -0.018 9.742 1 98.88 94 VAL B CA 1
ATOM 3069 C C . VAL B 1 94 ? -8.008 0.092 10.773 1 98.88 94 VAL B C 1
ATOM 3071 O O . VAL B 1 94 ? -8.102 1.086 11.492 1 98.88 94 VAL B O 1
ATOM 3074 N N . LEU B 1 95 ? -8.844 -0.922 10.82 1 98.75 95 LEU B N 1
ATOM 3075 C CA . LEU B 1 95 ? -9.961 -0.918 11.758 1 98.75 95 LEU B CA 1
ATOM 3076 C C . LEU B 1 95 ? -9.461 -0.945 13.195 1 98.75 95 LEU B C 1
ATOM 3078 O O . LEU B 1 95 ? -10.008 -0.257 14.062 1 98.75 95 LEU B O 1
ATOM 3082 N N . GLU B 1 96 ? -8.414 -1.686 13.422 1 98.88 96 GLU B N 1
ATOM 3083 C CA . GLU B 1 96 ? -7.801 -1.713 14.742 1 98.88 96 GLU B CA 1
ATOM 3084 C C . GLU B 1 96 ? -7.242 -0.344 15.125 1 98.88 96 GLU B C 1
ATOM 3086 O O . GLU B 1 96 ? -7.426 0.117 16.25 1 98.88 96 GLU B O 1
ATOM 3091 N N . LEU B 1 97 ? -6.602 0.267 14.203 1 98.94 97 LEU B N 1
ATOM 3092 C CA . LEU B 1 97 ? -6.004 1.576 14.445 1 98.94 97 LEU B CA 1
ATOM 3093 C C . LEU B 1 97 ? -7.082 2.633 14.664 1 98.94 97 LEU B C 1
ATOM 3095 O O . LEU B 1 97 ? -6.918 3.533 15.484 1 98.94 97 LEU B O 1
ATOM 3099 N N . ALA B 1 98 ? -8.156 2.535 13.906 1 98.94 98 ALA B N 1
ATOM 3100 C CA . ALA B 1 98 ? -9.266 3.469 14.086 1 98.94 98 ALA B CA 1
ATOM 3101 C C . ALA B 1 98 ? -9.883 3.328 15.477 1 98.94 98 ALA B C 1
ATOM 3103 O O . ALA B 1 98 ? -10.109 4.328 16.156 1 98.94 98 ALA B O 1
ATOM 3104 N N . LYS B 1 99 ? -10.125 2.109 15.883 1 98.94 99 LYS B N 1
ATOM 3105 C CA . LYS B 1 99 ? -10.641 1.851 17.219 1 98.94 99 LYS B CA 1
ATOM 3106 C C . LYS B 1 99 ? -9.695 2.391 18.297 1 98.94 99 LYS B C 1
ATOM 3108 O O . LYS B 1 99 ? -10.141 2.998 19.266 1 98.94 99 LYS B O 1
ATOM 3113 N N . HIS B 1 100 ? -8.477 2.16 18.094 1 98.94 100 HIS B N 1
ATOM 3114 C CA . HIS B 1 100 ? -7.453 2.613 19.047 1 98.94 100 HIS B CA 1
ATOM 3115 C C . HIS B 1 100 ? -7.426 4.133 19.125 1 98.94 100 HIS B C 1
ATOM 3117 O O . HIS B 1 100 ? -7.32 4.691 20.219 1 98.94 100 HIS B O 1
ATOM 3123 N N . ALA B 1 101 ? -7.477 4.809 17.984 1 98.94 101 ALA B N 1
ATOM 3124 C CA . ALA B 1 101 ? -7.484 6.27 17.969 1 98.94 101 ALA B CA 1
ATOM 3125 C C . ALA B 1 101 ? -8.641 6.824 18.781 1 98.94 101 ALA B C 1
ATOM 3127 O O . ALA B 1 101 ? -8.469 7.777 19.547 1 98.94 101 ALA B O 1
ATOM 3128 N N . GLU B 1 102 ? -9.82 6.242 18.609 1 98.88 102 GLU B N 1
ATOM 3129 C CA . GLU B 1 102 ? -10.969 6.668 19.391 1 98.88 102 GLU B CA 1
ATOM 3130 C C . GLU B 1 102 ? -10.758 6.406 20.875 1 98.88 102 GLU B C 1
ATOM 3132 O O . GLU B 1 102 ? -11.078 7.25 21.719 1 98.88 102 GLU B O 1
ATOM 3137 N N . ASN B 1 103 ? -10.164 5.285 21.203 1 98.88 103 ASN B N 1
ATOM 3138 C CA . ASN B 1 103 ? -9.953 4.895 22.594 1 98.88 103 ASN B CA 1
ATOM 3139 C C . ASN B 1 103 ? -9.016 5.863 23.312 1 98.88 103 ASN B C 1
ATOM 3141 O O . ASN B 1 103 ? -9.164 6.098 24.516 1 98.88 103 ASN B O 1
ATOM 3145 N N . ILE B 1 104 ? -8.062 6.398 22.562 1 98.81 104 ILE B N 1
ATOM 3146 C CA . ILE B 1 104 ? -7.113 7.301 23.219 1 98.81 104 ILE B CA 1
ATOM 3147 C C . ILE B 1 104 ? -7.578 8.75 23.047 1 98.81 104 ILE B C 1
ATOM 3149 O O . ILE B 1 104 ? -6.812 9.688 23.281 1 98.81 104 ILE B O 1
ATOM 3153 N N . LYS B 1 105 ? -8.758 8.938 22.484 1 98.44 105 LYS B N 1
ATOM 3154 C CA . LYS B 1 105 ? -9.492 10.195 22.438 1 98.44 105 LYS B CA 1
ATOM 3155 C C . LYS B 1 105 ? -8.867 11.164 21.453 1 98.44 105 LYS B C 1
ATOM 3157 O O . LYS B 1 105 ? -8.703 12.352 21.75 1 98.44 105 LYS B O 1
ATOM 3162 N N . ALA B 1 106 ? -8.461 10.664 20.344 1 98.81 106 ALA B N 1
ATOM 3163 C CA . ALA B 1 106 ? -8.102 11.555 19.25 1 98.81 106 ALA B CA 1
ATOM 3164 C C . ALA B 1 106 ? -9.258 12.477 18.891 1 98.81 106 ALA B C 1
ATOM 3166 O O . ALA B 1 106 ? -10.422 12.086 18.969 1 98.81 106 ALA B O 1
ATOM 3167 N N . ASP B 1 107 ? -8.953 13.695 18.469 1 98.81 107 ASP B N 1
ATOM 3168 C CA . ASP B 1 107 ? -9.984 14.648 18.094 1 98.81 107 ASP B CA 1
ATOM 3169 C C . ASP B 1 107 ? -10.547 14.328 16.703 1 98.81 107 ASP B C 1
ATOM 3171 O O . ASP B 1 107 ? -11.695 14.664 16.406 1 98.81 107 ASP B O 1
ATOM 3175 N N . SER B 1 108 ? -9.773 13.727 15.875 1 98.88 108 SER B N 1
ATOM 3176 C CA . SER B 1 108 ? -10.195 13.312 14.539 1 98.88 108 SER B CA 1
ATOM 3177 C C . SER B 1 108 ? -9.266 12.242 13.969 1 98.88 108 SER B C 1
ATOM 3179 O O . SER B 1 108 ? -8.172 12.016 14.508 1 98.88 108 SER B O 1
ATOM 3181 N N . ILE B 1 109 ? -9.773 11.602 12.922 1 98.88 109 ILE B N 1
ATOM 3182 C CA . ILE B 1 109 ? -9.055 10.539 12.227 1 98.88 109 ILE B CA 1
ATOM 3183 C C . ILE B 1 109 ? -8.906 10.898 10.75 1 98.88 109 ILE B C 1
ATOM 3185 O O . ILE B 1 109 ? -9.852 11.391 10.125 1 98.88 109 ILE B O 1
ATOM 3189 N N . LEU B 1 110 ? -7.73 10.742 10.258 1 98.94 110 LEU B N 1
ATOM 3190 C CA . LEU B 1 110 ? -7.441 10.812 8.828 1 98.94 110 LEU B CA 1
ATOM 3191 C C . LEU B 1 110 ? -7.184 9.422 8.258 1 98.94 110 LEU B C 1
ATOM 3193 O O . LEU B 1 110 ? -6.508 8.602 8.883 1 98.94 110 LEU B O 1
ATOM 3197 N N . CYS B 1 111 ? -7.672 9.156 7.035 1 98.94 111 CYS B N 1
ATOM 3198 C CA . CYS B 1 111 ? -7.57 7.785 6.547 1 98.94 111 CYS B CA 1
ATOM 3199 C C . CYS B 1 111 ? -7.141 7.758 5.086 1 98.94 111 CYS B C 1
ATOM 3201 O O . CYS B 1 111 ? -7.844 8.281 4.219 1 98.94 111 CYS B O 1
ATOM 3203 N N . LEU B 1 112 ? -6.031 7.152 4.828 1 98.94 112 LEU B N 1
ATOM 3204 C CA . LEU B 1 112 ? -5.617 6.801 3.475 1 98.94 112 LEU B CA 1
ATOM 3205 C C . LEU B 1 112 ? -6.508 5.707 2.9 1 98.94 112 LEU B C 1
ATOM 3207 O O . LEU B 1 112 ? -7.09 4.918 3.648 1 98.94 112 LEU B O 1
ATOM 3211 N N . PRO B 1 113 ? -6.566 5.629 1.588 1 98.56 113 PRO B N 1
ATOM 3212 C CA . PRO B 1 113 ? -7.301 4.512 0.992 1 98.56 113 PRO B CA 1
ATOM 3213 C C . PRO B 1 113 ? -6.539 3.189 1.084 1 98.56 113 PRO B C 1
ATOM 3215 O O . PRO B 1 113 ? -5.379 3.172 1.501 1 98.56 113 PRO B O 1
ATOM 3218 N N . GLU B 1 114 ? -7.305 2.146 0.777 1 98.25 114 GLU B N 1
ATOM 3219 C CA . GLU B 1 114 ? -6.617 0.884 0.522 1 98.25 114 GLU B CA 1
ATOM 3220 C C . GLU B 1 114 ? -5.582 1.032 -0.591 1 98.25 114 GLU B C 1
ATOM 3222 O O . GLU B 1 114 ? -5.867 1.627 -1.633 1 98.25 114 GLU B O 1
ATOM 3227 N N . LEU B 1 115 ? -4.402 0.448 -0.409 1 98.31 115 LEU B N 1
ATOM 3228 C CA . LEU B 1 115 ? -3.307 0.776 -1.316 1 98.31 115 LEU B CA 1
ATOM 3229 C C . LEU B 1 115 ? -3.162 -0.287 -2.4 1 98.31 115 LEU B C 1
ATOM 3231 O O . LEU B 1 115 ? -2.643 -0.009 -3.482 1 98.31 115 LEU B O 1
ATOM 3235 N N . TYR B 1 116 ? -3.59 -1.543 -2.088 1 98.44 116 TYR B N 1
ATOM 3236 C CA . TYR B 1 116 ? -3.373 -2.609 -3.061 1 98.44 116 TYR B CA 1
ATOM 3237 C C . TYR B 1 116 ? -4.645 -2.893 -3.852 1 98.44 116 TYR B C 1
ATOM 3239 O O . TYR B 1 116 ? -4.715 -2.607 -5.051 1 98.44 116 TYR B O 1
ATOM 3247 N N . PHE B 1 117 ? -5.68 -3.371 -3.104 1 98.06 117 PHE B N 1
ATOM 3248 C CA . PHE B 1 117 ? -7 -3.439 -3.717 1 98.06 117 PHE B CA 1
ATOM 3249 C C . PHE B 1 117 ? -7.699 -2.088 -3.641 1 98.06 117 PHE B C 1
ATOM 3251 O O . PHE B 1 117 ? -8.75 -1.962 -3.002 1 98.06 117 PHE B O 1
ATOM 3258 N N . SER B 1 118 ? -7.16 -1.146 -4.359 1 97.94 118 SER B N 1
ATOM 3259 C CA . SER B 1 118 ? -7.492 0.265 -4.203 1 97.94 118 SER B CA 1
ATOM 3260 C C . SER B 1 118 ? -8.828 0.596 -4.867 1 97.94 118 SER B C 1
ATOM 3262 O O . SER B 1 118 ? -9.156 0.035 -5.914 1 97.94 118 SER B O 1
ATOM 3264 N N . PRO B 1 119 ? -9.555 1.528 -4.293 1 97.81 119 PRO B N 1
ATOM 3265 C CA . PRO B 1 119 ? -10.789 1.97 -4.941 1 97.81 119 PRO B CA 1
ATOM 3266 C C . PRO B 1 119 ? -10.531 2.73 -6.242 1 97.81 119 PRO B C 1
ATOM 3268 O O . PRO B 1 119 ? -9.578 3.51 -6.328 1 97.81 119 PRO B O 1
ATOM 3271 N N . SER B 1 120 ? -11.398 2.486 -7.215 1 96.31 120 SER B N 1
ATOM 3272 C CA . SER B 1 120 ? -11.305 3.189 -8.484 1 96.31 120 SER B CA 1
ATOM 3273 C C . SER B 1 120 ? -12.516 4.086 -8.719 1 96.31 120 SER B C 1
ATOM 3275 O O . SER B 1 120 ? -12.531 4.883 -9.656 1 96.31 120 SER B O 1
ATOM 3277 N N . THR B 1 121 ? -13.555 3.984 -7.879 1 97.25 121 THR B N 1
ATOM 3278 C CA . THR B 1 121 ? -14.773 4.77 -7.992 1 97.25 121 THR B CA 1
ATOM 3279 C C . THR B 1 121 ? -15.141 5.395 -6.648 1 97.25 121 THR B C 1
ATOM 3281 O O . THR B 1 121 ? -14.656 4.961 -5.602 1 97.25 121 THR B O 1
ATOM 3284 N N . SER B 1 122 ? -16.031 6.391 -6.723 1 97.94 122 SER B N 1
ATOM 3285 C CA . SER B 1 122 ? -16.531 7.016 -5.508 1 97.94 122 SER B CA 1
ATOM 3286 C C . SER B 1 122 ? -17.25 6 -4.621 1 97.94 122 SER B C 1
ATOM 3288 O O . SER B 1 122 ? -17.094 6.023 -3.396 1 97.94 122 SER B O 1
ATOM 3290 N N . ASP B 1 123 ? -17.984 5.07 -5.211 1 97.19 123 ASP B N 1
ATOM 3291 C CA . ASP B 1 123 ? -18.734 4.086 -4.449 1 97.19 123 ASP B CA 1
ATOM 3292 C C . ASP B 1 123 ? -17.812 3.16 -3.668 1 97.19 123 ASP B C 1
ATOM 3294 O O . ASP B 1 123 ? -18.062 2.855 -2.502 1 97.19 123 ASP B O 1
ATOM 3298 N N . GLN B 1 124 ? -16.781 2.713 -4.277 1 97.5 124 GLN B N 1
ATOM 3299 C CA . GLN B 1 124 ? -15.805 1.855 -3.607 1 97.5 124 GLN B CA 1
ATOM 3300 C C . GLN B 1 124 ? -15.133 2.588 -2.453 1 97.5 124 GLN B C 1
ATOM 3302 O O . GLN B 1 124 ? -14.914 2.008 -1.387 1 97.5 124 GLN B O 1
ATOM 3307 N N . LEU B 1 125 ? -14.805 3.82 -2.695 1 98.44 125 LEU B N 1
ATOM 3308 C CA . LEU B 1 125 ? -14.18 4.617 -1.645 1 98.44 125 LEU B CA 1
ATOM 3309 C C . LEU B 1 125 ? -15.133 4.82 -0.476 1 98.44 125 LEU B C 1
ATOM 3311 O O . LEU B 1 125 ? -14.742 4.703 0.686 1 98.44 125 LEU B O 1
ATOM 3315 N N . LYS B 1 126 ? -16.438 5.113 -0.746 1 98 126 LYS B N 1
ATOM 3316 C CA . LYS B 1 126 ? -17.453 5.27 0.294 1 98 126 LYS B CA 1
ATOM 3317 C C . LYS B 1 126 ? -17.594 3.99 1.117 1 98 126 LYS B C 1
ATOM 3319 O O . LYS B 1 126 ? -17.656 4.043 2.348 1 98 126 LYS B O 1
ATOM 3324 N N . ASP B 1 127 ? -17.594 2.852 0.426 1 97.38 127 ASP B N 1
ATOM 3325 C CA . ASP B 1 127 ? -17.719 1.57 1.113 1 97.38 127 ASP B CA 1
ATOM 3326 C C . ASP B 1 127 ? -16.562 1.355 2.088 1 97.38 127 ASP B C 1
ATOM 3328 O O . ASP B 1 127 ? -16.766 0.879 3.207 1 97.38 127 ASP B O 1
ATOM 3332 N N . TYR B 1 128 ? -15.406 1.7 1.677 1 98.31 128 TYR B N 1
ATOM 3333 C CA . TYR B 1 128 ? -14.211 1.576 2.506 1 98.31 128 TYR B CA 1
ATOM 3334 C C . TYR B 1 128 ? -14.305 2.48 3.73 1 98.31 128 TYR B C 1
ATOM 3336 O O . TYR B 1 128 ? -14.094 2.029 4.859 1 98.31 128 TYR B O 1
ATOM 3344 N N . LEU B 1 129 ? -14.672 3.709 3.547 1 98.56 129 LEU B N 1
ATOM 3345 C CA . LEU B 1 129 ? -14.734 4.688 4.629 1 98.56 129 LEU B CA 1
ATOM 3346 C C . LEU B 1 129 ? -15.875 4.359 5.59 1 98.56 129 LEU B C 1
ATOM 3348 O O . LEU B 1 129 ? -15.781 4.648 6.785 1 98.56 129 LEU B O 1
ATOM 3352 N N . LYS B 1 130 ? -16.922 3.787 5.062 1 97.94 130 LYS B N 1
ATOM 3353 C CA . LYS B 1 130 ? -18.031 3.344 5.91 1 97.94 130 LYS B CA 1
ATOM 3354 C C . LYS B 1 130 ? -17.547 2.338 6.953 1 97.94 130 LYS B C 1
ATOM 3356 O O . LYS B 1 130 ? -17.969 2.393 8.117 1 97.94 130 LYS B O 1
ATOM 3361 N N . LEU B 1 131 ? -16.688 1.42 6.555 1 97.88 131 LEU B N 1
ATOM 3362 C CA . LEU B 1 131 ? -16.125 0.438 7.48 1 97.88 131 LEU B CA 1
ATOM 3363 C C . LEU B 1 131 ? -15.273 1.118 8.547 1 97.88 131 LEU B C 1
ATOM 3365 O O . LEU B 1 131 ? -15.367 0.788 9.727 1 97.88 131 LEU B O 1
ATOM 3369 N N . VAL B 1 132 ? -14.484 2.066 8.148 1 98.62 132 VAL B N 1
ATOM 3370 C CA . VAL B 1 132 ? -13.625 2.783 9.078 1 98.62 132 VAL B CA 1
ATOM 3371 C C . VAL B 1 132 ? -14.477 3.596 10.055 1 98.62 132 VAL B C 1
ATOM 3373 O O . VAL B 1 132 ? -14.203 3.621 11.258 1 98.62 132 VAL B O 1
ATOM 3376 N N . SER B 1 133 ? -15.516 4.258 9.531 1 98.06 133 SER B N 1
ATOM 3377 C CA . SER B 1 133 ? -16.469 5.012 10.344 1 98.06 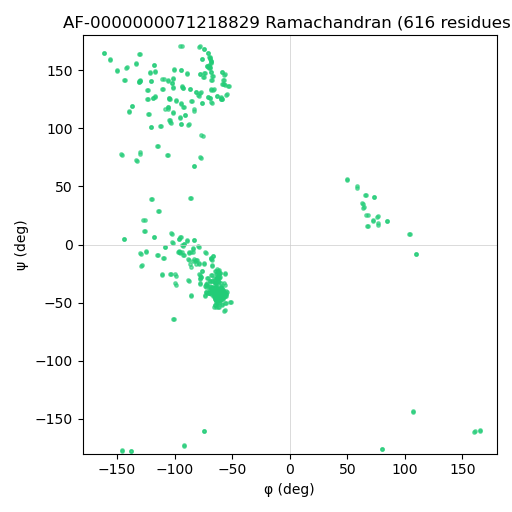133 SER B CA 1
ATOM 3378 C C . SER B 1 133 ? -17.078 4.137 11.43 1 98.06 133 SER B C 1
ATOM 3380 O O . SER B 1 133 ? -17.188 4.551 12.586 1 98.06 133 SER B O 1
ATOM 3382 N N . SER B 1 134 ? -17.422 2.93 11.086 1 97.44 134 SER B N 1
ATOM 3383 C CA . SER B 1 134 ? -18.062 2.008 12.023 1 97.44 134 SER B CA 1
ATOM 3384 C C . SER B 1 134 ? -17.109 1.583 13.125 1 97.44 134 SER B C 1
ATOM 3386 O O . SER B 1 134 ? -17.531 1.299 14.25 1 97.44 134 SER B O 1
ATOM 3388 N N . ALA B 1 135 ? -15.812 1.604 12.891 1 98.25 135 ALA B N 1
ATOM 3389 C CA . ALA B 1 135 ? -14.797 1.198 13.859 1 98.25 135 ALA B CA 1
ATOM 3390 C C . ALA B 1 135 ? -14.555 2.299 14.891 1 98.25 135 ALA B C 1
ATOM 3392 O O . ALA B 1 135 ? -14.086 2.025 16 1 98.25 135 ALA B O 1
ATOM 3393 N N . ALA B 1 136 ? -14.82 3.531 14.539 1 98.5 136 ALA B N 1
ATOM 3394 C CA . ALA B 1 136 ? -14.695 4.691 15.414 1 98.5 136 ALA B CA 1
ATOM 3395 C C . ALA B 1 136 ? -15.93 5.586 15.32 1 98.5 136 ALA B C 1
ATOM 3397 O O . ALA B 1 136 ? -15.844 6.719 14.844 1 98.5 136 ALA B O 1
ATOM 3398 N N . PRO B 1 137 ? -17.016 5.188 15.844 1 97.75 137 PRO B N 1
ATOM 3399 C CA . PRO B 1 137 ? -18.312 5.797 15.555 1 97.75 137 PRO B CA 1
ATOM 3400 C C . PRO B 1 137 ? -18.484 7.16 16.219 1 97.75 137 PRO B C 1
ATOM 3402 O O . PRO B 1 137 ? -19.438 7.883 15.914 1 97.75 137 PRO B O 1
ATOM 3405 N N . ASN B 1 138 ? -17.562 7.57 17.047 1 97.94 138 ASN B N 1
ATOM 3406 C CA . ASN B 1 138 ? -17.734 8.836 17.75 1 97.94 138 ASN B CA 1
ATOM 3407 C C . ASN B 1 138 ? -16.641 9.836 17.391 1 97.94 138 ASN B C 1
ATOM 3409 O O . ASN B 1 138 ? -16.516 10.883 18.016 1 97.94 138 ASN B O 1
ATOM 3413 N N . THR B 1 139 ? -15.82 9.531 16.469 1 98.56 139 THR B N 1
ATOM 3414 C CA . THR B 1 139 ? -14.672 10.359 16.125 1 98.56 139 THR B CA 1
ATOM 3415 C C . THR B 1 139 ? -14.789 10.867 14.695 1 98.56 139 THR B C 1
ATOM 3417 O O . THR B 1 139 ? -14.953 10.078 13.758 1 98.56 139 THR B O 1
ATOM 3420 N N . PRO B 1 140 ? -14.688 12.172 14.469 1 98.69 140 PRO B N 1
ATOM 3421 C CA . PRO B 1 140 ? -14.719 12.711 13.109 1 98.69 140 PRO B CA 1
ATOM 3422 C C . PRO B 1 140 ? -13.695 12.031 12.188 1 98.69 140 PRO B C 1
ATOM 3424 O O . PRO B 1 140 ? -12.562 11.789 12.602 1 98.69 140 PRO B O 1
ATOM 3427 N N . LEU B 1 141 ? -14.133 11.711 10.953 1 98.69 141 LEU B N 1
ATOM 3428 C CA . LEU B 1 141 ? -13.328 10.992 9.969 1 98.69 141 LEU B CA 1
ATOM 3429 C C . LEU B 1 141 ? -13.109 11.844 8.719 1 98.69 141 LEU B C 1
ATOM 3431 O O . LEU B 1 141 ? -14.062 12.375 8.156 1 98.69 141 LEU B O 1
ATOM 3435 N N . LEU B 1 142 ? -11.828 12.031 8.312 1 98.88 142 LEU B N 1
ATOM 3436 C CA . LEU B 1 142 ? -11.461 12.688 7.062 1 98.88 142 LEU B CA 1
ATOM 3437 C C . LEU B 1 142 ? -10.719 11.727 6.137 1 98.88 142 LEU B C 1
ATOM 3439 O O . LEU B 1 142 ? -10.008 10.828 6.605 1 98.88 142 LEU B O 1
ATOM 3443 N N . TYR B 1 143 ? -10.906 11.945 4.805 1 98.88 143 TYR B N 1
ATOM 3444 C CA . TYR B 1 143 ? -10.188 11.18 3.797 1 98.88 143 TYR B CA 1
ATOM 3445 C C . TYR B 1 143 ? -8.906 11.891 3.375 1 98.88 143 TYR B C 1
ATOM 3447 O O . TYR B 1 143 ? -8.914 13.102 3.143 1 98.88 143 TYR B O 1
ATOM 3455 N N . TYR B 1 144 ? -7.875 11.141 3.305 1 98.88 144 TYR B N 1
ATOM 3456 C CA . TYR B 1 144 ? -6.59 11.656 2.85 1 98.88 144 TYR B CA 1
ATOM 3457 C C . TYR B 1 144 ? -6.398 11.406 1.357 1 98.88 144 TYR B C 1
ATOM 3459 O O . TYR B 1 144 ? -6.039 10.297 0.948 1 98.88 144 TYR B O 1
ATOM 3467 N N . HIS B 1 145 ? -6.566 12.445 0.562 1 98.75 145 HIS B N 1
ATOM 3468 C CA . HIS B 1 145 ? -6.406 12.383 -0.886 1 98.75 145 HIS B CA 1
ATOM 3469 C C . HIS B 1 145 ? -5.004 12.805 -1.307 1 98.75 145 HIS B C 1
ATOM 3471 O O . HIS B 1 145 ? -4.66 13.992 -1.236 1 98.75 145 HIS B O 1
ATOM 3477 N N . ILE B 1 146 ? -4.266 11.875 -1.729 1 98.31 146 ILE B N 1
ATOM 3478 C CA . ILE B 1 146 ? -2.908 12.133 -2.193 1 98.31 146 ILE B CA 1
ATOM 3479 C C . ILE B 1 146 ? -2.562 11.188 -3.34 1 98.31 146 ILE B C 1
ATOM 3481 O O . ILE B 1 146 ? -1.74 10.281 -3.18 1 98.31 146 ILE B O 1
ATOM 3485 N N . PRO B 1 147 ? -3.041 11.453 -4.512 1 97.56 147 PRO B N 1
ATOM 3486 C CA . PRO B 1 147 ? -2.926 10.516 -5.637 1 97.56 147 PRO B CA 1
ATOM 3487 C C . PRO B 1 147 ? -1.478 10.273 -6.047 1 97.56 147 PRO B C 1
ATOM 3489 O O . PRO B 1 147 ? -1.146 9.18 -6.527 1 97.56 147 PRO B O 1
ATOM 3492 N N . SER B 1 148 ? -0.589 11.188 -5.859 1 96.5 148 SER B N 1
ATOM 3493 C CA . SER B 1 148 ? 0.796 11.023 -6.289 1 96.5 148 SER B CA 1
ATOM 3494 C C . SER B 1 148 ? 1.461 9.852 -5.574 1 96.5 148 SER B C 1
ATOM 3496 O O . SER B 1 148 ? 2.422 9.273 -6.086 1 96.5 148 SER B O 1
ATOM 3498 N N . LEU B 1 149 ? 0.919 9.469 -4.383 1 97.5 149 LEU B N 1
ATOM 3499 C CA . LEU B 1 149 ? 1.533 8.391 -3.623 1 97.5 149 LEU B CA 1
ATOM 3500 C C . LEU B 1 149 ? 0.64 7.152 -3.619 1 97.5 149 LEU B C 1
ATOM 3502 O O . LEU B 1 149 ? 1.131 6.027 -3.512 1 97.5 149 LEU B O 1
ATOM 3506 N N . THR B 1 150 ? -0.671 7.34 -3.771 1 97.88 150 THR B N 1
ATOM 3507 C CA . THR B 1 150 ? -1.599 6.223 -3.611 1 97.88 150 THR B CA 1
ATOM 3508 C C . THR B 1 150 ? -2.076 5.719 -4.969 1 97.88 150 THR B C 1
ATOM 3510 O O . THR B 1 150 ? -2.605 4.609 -5.074 1 97.88 150 THR B O 1
ATOM 3513 N N . ASN B 1 151 ? -2.029 6.625 -5.961 1 96.31 151 ASN B N 1
ATOM 3514 C CA . ASN B 1 151 ? -2.537 6.363 -7.305 1 96.31 151 ASN B CA 1
ATOM 3515 C C . ASN B 1 151 ? -4.055 6.215 -7.309 1 96.31 151 ASN B C 1
ATOM 3517 O O . ASN B 1 151 ? -4.613 5.547 -8.18 1 96.31 151 ASN B O 1
ATOM 3521 N N . VAL B 1 152 ? -4.738 6.621 -6.293 1 97.88 152 VAL B N 1
ATOM 3522 C CA . VAL B 1 152 ? -6.195 6.699 -6.25 1 97.88 152 VAL B CA 1
ATOM 3523 C C . VAL B 1 152 ? -6.656 8.078 -6.711 1 97.88 152 VAL B C 1
ATOM 3525 O O . VAL B 1 152 ? -6.48 9.07 -5.996 1 97.88 152 VAL B O 1
ATOM 3528 N N . ASN B 1 153 ? -7.293 8.133 -7.859 1 97.06 153 ASN B N 1
ATOM 3529 C CA . ASN B 1 153 ? -7.547 9.406 -8.531 1 97.06 153 ASN B CA 1
ATOM 3530 C C . ASN B 1 153 ? -9.039 9.719 -8.586 1 97.06 153 ASN B C 1
ATOM 3532 O O . ASN B 1 153 ? -9.5 10.391 -9.508 1 97.06 153 ASN B O 1
ATOM 3536 N N . VAL B 1 154 ? -9.789 9.273 -7.672 1 97.81 154 VAL B N 1
ATOM 3537 C CA . VAL B 1 154 ? -11.195 9.625 -7.594 1 97.81 154 VAL B CA 1
ATOM 3538 C C . VAL B 1 154 ? -11.344 11.141 -7.469 1 97.81 154 VAL B C 1
ATOM 3540 O O . VAL B 1 154 ? -10.711 11.766 -6.609 1 97.81 154 VAL B O 1
ATOM 3543 N N . HIS B 1 155 ? -12.117 11.773 -8.352 1 98.06 155 HIS B N 1
ATOM 3544 C CA . HIS B 1 155 ? -12.305 13.219 -8.297 1 98.06 155 HIS B CA 1
ATOM 3545 C C . HIS B 1 155 ? -13 13.633 -7.004 1 98.06 155 HIS B C 1
ATOM 3547 O O . HIS B 1 155 ? -14.117 13.195 -6.727 1 98.06 155 HIS B O 1
ATOM 3553 N N . MET B 1 156 ? -12.492 14.539 -6.258 1 98.44 156 MET B N 1
ATOM 3554 C CA . MET B 1 156 ? -12.883 14.773 -4.871 1 98.44 156 MET B CA 1
ATOM 3555 C C . MET B 1 156 ? -14.203 15.539 -4.801 1 98.44 156 MET B C 1
ATOM 3557 O O . MET B 1 156 ? -15 15.336 -3.883 1 98.44 156 MET B O 1
ATOM 3561 N N . ALA B 1 157 ? -14.445 16.438 -5.75 1 98.31 157 ALA B N 1
ATOM 3562 C CA . ALA B 1 157 ? -15.742 17.109 -5.766 1 98.31 157 ALA B CA 1
ATOM 3563 C C . ALA B 1 157 ? -16.875 16.109 -6.016 1 98.31 157 ALA B C 1
ATOM 3565 O O . ALA B 1 157 ? -17.891 16.125 -5.32 1 98.31 157 ALA B O 1
ATOM 3566 N N . GLN B 1 158 ? -16.672 15.281 -7.008 1 97.94 158 GLN B N 1
ATOM 3567 C CA . GLN B 1 158 ? -17.672 14.258 -7.316 1 97.94 158 GLN B CA 1
ATOM 3568 C C . GLN B 1 158 ? -17.844 13.297 -6.141 1 97.94 158 GLN B C 1
ATOM 3570 O O . GLN B 1 158 ? -18.969 12.906 -5.816 1 97.94 158 GLN B O 1
ATOM 3575 N N . PHE B 1 159 ? -16.812 12.93 -5.547 1 98.56 159 PHE B N 1
ATOM 3576 C CA . PHE B 1 159 ? -16.844 12.062 -4.379 1 98.56 159 PHE B CA 1
ATOM 3577 C C . PHE B 1 159 ? -17.672 12.695 -3.26 1 98.56 159 PHE B C 1
ATOM 3579 O O . PHE B 1 159 ? -18.625 12.094 -2.77 1 98.56 159 PHE B O 1
ATOM 3586 N N . LEU B 1 160 ? -17.359 13.922 -2.914 1 98.31 160 LEU B N 1
ATOM 3587 C CA . LEU B 1 160 ? -18.047 14.594 -1.818 1 98.31 160 LEU B CA 1
ATOM 3588 C C . LEU B 1 160 ? -19.531 14.781 -2.141 1 98.31 160 LEU B C 1
ATOM 3590 O O . LEU B 1 160 ? -20.375 14.672 -1.256 1 98.31 160 LEU B O 1
ATOM 3594 N N . GLU B 1 161 ? -19.859 15.07 -3.41 1 97.56 161 GLU B N 1
ATOM 3595 C CA . GLU B 1 161 ? -21.25 15.203 -3.832 1 97.56 161 GLU B CA 1
ATOM 3596 C C . GLU B 1 161 ? -22.016 13.898 -3.631 1 97.56 161 GLU B C 1
ATOM 3598 O O . GLU B 1 161 ? -23.219 13.914 -3.359 1 97.56 161 GLU B O 1
ATOM 3603 N N . SER B 1 162 ? -21.297 12.82 -3.703 1 97.31 162 SER B N 1
ATOM 3604 C CA . SER B 1 162 ? -21.938 11.508 -3.66 1 97.31 162 SER B CA 1
ATOM 3605 C C . SER B 1 162 ? -22.094 11.023 -2.225 1 97.31 162 SER B C 1
ATOM 3607 O O . SER B 1 162 ? -22.812 10.047 -1.97 1 97.31 162 SER B O 1
ATOM 3609 N N . VAL B 1 163 ? -21.453 11.648 -1.277 1 95.69 163 VAL B N 1
ATOM 3610 C CA . VAL B 1 163 ? -21.453 11.188 0.107 1 95.69 163 VAL B CA 1
ATOM 3611 C C . VAL B 1 163 ? -22.781 11.539 0.772 1 95.69 163 VAL B C 1
ATOM 3613 O O . VAL B 1 163 ? -23.203 12.695 0.746 1 95.69 163 VAL B O 1
ATOM 3616 N N . ASN B 1 164 ? -23.422 10.547 1.23 1 88.69 164 ASN B N 1
ATOM 3617 C CA . ASN B 1 164 ? -24.609 10.688 2.072 1 88.69 164 ASN B CA 1
ATOM 3618 C C . ASN B 1 164 ? -24.25 10.633 3.555 1 88.69 164 ASN B C 1
ATOM 3620 O O . ASN B 1 164 ? -23.75 9.617 4.039 1 88.69 164 ASN B O 1
ATOM 3624 N N . GLU B 1 165 ? -24.578 11.656 4.258 1 84.56 165 GLU B N 1
ATOM 3625 C CA . GLU B 1 165 ? -24.188 11.781 5.66 1 84.56 165 GLU B CA 1
ATOM 3626 C C . GLU B 1 165 ? -24.797 10.672 6.504 1 84.56 165 GLU B C 1
ATOM 3628 O O . GLU B 1 165 ? -24.234 10.273 7.527 1 84.56 165 GLU B O 1
ATOM 3633 N N . GLU B 1 166 ? -25.828 10.164 6.074 1 89 166 GLU B N 1
ATOM 3634 C CA . GLU B 1 166 ? -26.469 9.086 6.816 1 89 166 GLU B CA 1
ATOM 3635 C C . GLU B 1 166 ? -25.734 7.766 6.641 1 89 166 GLU B C 1
ATOM 3637 O O . GLU B 1 166 ? -25.781 6.898 7.512 1 89 166 GLU B O 1
ATOM 3642 N N . GLU B 1 167 ? -25.031 7.676 5.617 1 90.12 167 GLU B N 1
ATOM 3643 C CA . GLU B 1 167 ? -24.359 6.422 5.324 1 90.12 167 GLU B CA 1
ATOM 3644 C C . GLU B 1 167 ? -22.984 6.367 6 1 90.12 167 GLU B C 1
ATOM 3646 O O . GLU B 1 167 ? -22.5 5.289 6.344 1 90.12 167 GLU B O 1
ATOM 3651 N N . ILE B 1 168 ? -22.328 7.469 6.184 1 96.62 168 ILE B N 1
ATOM 3652 C CA . ILE B 1 168 ? -21.047 7.57 6.867 1 96.62 168 ILE B CA 1
ATOM 3653 C C . ILE B 1 168 ? -21.109 8.672 7.926 1 96.62 168 ILE B C 1
ATOM 3655 O O . ILE B 1 168 ? -20.562 9.758 7.73 1 96.62 168 ILE B O 1
ATOM 3659 N N . PRO B 1 169 ? -21.641 8.445 8.992 1 95 169 PRO B N 1
ATOM 3660 C CA . PRO B 1 169 ? -22.047 9.5 9.922 1 95 169 PRO B CA 1
ATOM 3661 C C . PRO B 1 169 ? -20.875 10.281 10.484 1 95 169 PRO B C 1
ATOM 3663 O O . PRO B 1 169 ? -21.031 11.43 10.906 1 95 169 PRO B O 1
ATOM 3666 N N . THR B 1 170 ? -19.703 9.672 10.469 1 97.44 170 THR B N 1
ATOM 3667 C CA . THR B 1 170 ? -18.578 10.367 11.094 1 97.44 170 THR B CA 1
ATOM 3668 C C . THR B 1 170 ? -17.766 11.133 10.047 1 97.44 170 THR B C 1
ATOM 3670 O O . THR B 1 170 ? -16.859 11.883 10.398 1 97.44 170 THR B O 1
ATOM 3673 N N . PHE B 1 171 ? -18.078 10.984 8.789 1 97.88 171 PHE B N 1
ATOM 3674 C CA . PHE B 1 171 ? -17.297 11.609 7.73 1 97.88 171 PHE B CA 1
ATOM 3675 C C . PHE B 1 171 ? -17.516 13.117 7.711 1 97.88 171 PHE B C 1
ATOM 3677 O O . PHE B 1 171 ? -18.656 13.586 7.609 1 97.88 171 PHE B O 1
ATOM 3684 N N . VAL B 1 172 ? -16.359 13.891 7.758 1 97.81 172 VAL B N 1
ATOM 3685 C CA . VAL B 1 172 ? -16.547 15.32 7.945 1 97.81 172 VAL B CA 1
ATOM 3686 C C . VAL B 1 172 ? -15.742 16.094 6.895 1 97.81 172 VAL B C 1
ATOM 3688 O O . VAL B 1 172 ? -15.82 17.312 6.824 1 97.81 172 VAL B O 1
ATOM 3691 N N . GLY B 1 173 ? -14.906 15.406 6.09 1 97.94 173 GLY B N 1
ATOM 3692 C CA . GLY B 1 173 ? -14.148 16.156 5.098 1 97.94 173 GLY B CA 1
ATOM 3693 C C . GLY B 1 173 ? -12.93 15.414 4.586 1 97.94 173 GLY B C 1
ATOM 3694 O O . GLY B 1 173 ? -12.898 14.188 4.605 1 97.94 173 GLY B O 1
ATOM 3695 N N . ILE B 1 174 ? -11.945 16.234 3.961 1 98.75 174 ILE B N 1
ATOM 3696 C CA . ILE B 1 174 ? -10.797 15.609 3.316 1 98.75 174 ILE B CA 1
ATOM 3697 C C . ILE B 1 174 ? -9.539 16.453 3.564 1 98.75 174 ILE B C 1
ATOM 3699 O O . ILE B 1 174 ? -9.633 17.656 3.822 1 98.75 174 ILE B O 1
ATOM 3703 N N . LYS B 1 175 ? -8.453 15.797 3.57 1 98.81 175 LYS B N 1
ATOM 3704 C CA . LYS B 1 175 ? -7.176 16.422 3.24 1 98.81 175 LYS B CA 1
ATOM 3705 C C . LYS B 1 175 ? -6.859 16.281 1.755 1 98.81 175 LYS B C 1
ATOM 3707 O O . LYS B 1 175 ? -6.762 15.164 1.241 1 98.81 175 LYS B O 1
ATOM 3712 N N . PHE B 1 176 ? -6.75 17.375 1.104 1 98.56 176 PHE B N 1
ATOM 3713 C CA . PHE B 1 176 ? -6.512 17.406 -0.333 1 98.56 176 PHE B CA 1
ATOM 3714 C C . PHE B 1 176 ? -5.059 17.766 -0.632 1 98.56 176 PHE B C 1
ATOM 3716 O O . PHE B 1 176 ? -4.656 18.922 -0.515 1 98.56 176 PHE B O 1
ATOM 3723 N N . THR B 1 177 ? -4.309 16.75 -1.027 1 96.12 177 THR B N 1
ATOM 3724 C CA . THR B 1 177 ? -2.898 16.938 -1.339 1 96.12 177 THR B CA 1
ATOM 3725 C C . THR B 1 177 ? -2.631 16.688 -2.82 1 96.12 177 THR B C 1
ATOM 3727 O O . THR B 1 177 ? -2.301 15.57 -3.219 1 96.12 177 THR B O 1
ATOM 3730 N N . SER B 1 178 ? -2.832 17.672 -3.592 1 93.06 178 SER B N 1
ATOM 3731 C CA . SER B 1 178 ? -2.631 17.703 -5.039 1 93.06 178 SER B CA 1
ATOM 3732 C C . SER B 1 178 ? -2.402 19.109 -5.547 1 93.06 178 SER B C 1
ATOM 3734 O O . SER B 1 178 ? -2.727 20.094 -4.859 1 93.06 178 SER B O 1
ATOM 3736 N N . SER B 1 179 ? -1.817 19.266 -6.684 1 90 179 SER B N 1
ATOM 3737 C CA . SER B 1 179 ? -1.585 20.578 -7.273 1 90 179 SER B CA 1
ATOM 3738 C C . SER B 1 179 ? -2.783 21.031 -8.102 1 90 179 SER B C 1
ATOM 3740 O O . SER B 1 179 ? -2.824 22.172 -8.57 1 90 179 SER B O 1
ATOM 3742 N N . SER B 1 180 ? -3.729 20.141 -8.242 1 94.31 180 SER B N 1
ATOM 3743 C CA . SER B 1 180 ? -4.953 20.5 -8.953 1 94.31 180 SER B CA 1
ATOM 3744 C C . SER B 1 180 ? -5.879 21.328 -8.078 1 94.31 180 SER B C 1
ATOM 3746 O O . SER B 1 180 ? -6.957 20.875 -7.688 1 94.31 180 SER B O 1
ATOM 3748 N N . LEU B 1 181 ? -5.488 22.547 -7.945 1 95.25 181 LEU B N 1
ATOM 3749 C CA . LEU B 1 181 ? -6.207 23.406 -7.008 1 95.25 181 LEU B CA 1
ATOM 3750 C C . LEU B 1 181 ? -7.648 23.625 -7.461 1 95.25 181 LEU B C 1
ATOM 3752 O O . LEU B 1 181 ? -8.547 23.812 -6.637 1 95.25 181 LEU B O 1
ATOM 3756 N N . ASP B 1 182 ? -7.887 23.641 -8.789 1 95.69 182 ASP B N 1
ATOM 3757 C CA . ASP B 1 182 ? -9.25 23.766 -9.289 1 95.69 182 ASP B CA 1
ATOM 3758 C C . ASP B 1 182 ? -10.148 22.641 -8.75 1 95.69 182 ASP B C 1
ATOM 3760 O O . ASP B 1 182 ? -11.258 22.906 -8.297 1 95.69 182 ASP B O 1
ATOM 3764 N N . GLU B 1 183 ? -9.664 21.469 -8.695 1 97 183 GLU B N 1
ATOM 3765 C CA . GLU B 1 183 ? -10.406 20.359 -8.094 1 97 183 GLU B CA 1
ATOM 3766 C C . GLU B 1 183 ? -10.594 20.562 -6.598 1 97 183 GLU B C 1
ATOM 3768 O O . GLU B 1 183 ? -11.68 20.328 -6.066 1 97 183 GLU B O 1
ATOM 3773 N N . GLY B 1 184 ? -9.562 20.969 -5.93 1 97.44 184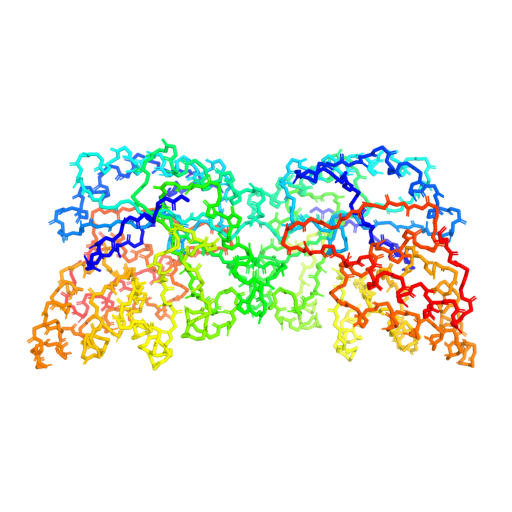 GLY B N 1
ATOM 3774 C CA . GLY B 1 184 ? -9.648 21.219 -4.5 1 97.44 184 GLY B CA 1
ATOM 3775 C C . GLY B 1 184 ? -10.703 22.234 -4.133 1 97.44 184 GLY B C 1
ATOM 3776 O O . GLY B 1 184 ? -11.438 22.062 -3.154 1 97.44 184 GLY B O 1
ATOM 3777 N N . VAL B 1 185 ? -10.766 23.234 -4.922 1 96.94 185 VAL B N 1
ATOM 3778 C CA . VAL B 1 185 ? -11.719 24.312 -4.664 1 96.94 185 VAL B CA 1
ATOM 3779 C C . VAL B 1 185 ? -13.133 23.844 -4.977 1 96.94 185 VAL B C 1
ATOM 3781 O O . VAL B 1 185 ? -14.086 24.188 -4.273 1 96.94 185 VAL B O 1
ATOM 3784 N N . GLN B 1 186 ? -13.273 23.109 -6.047 1 97.88 186 GLN B N 1
ATOM 3785 C CA . GLN B 1 186 ? -14.578 22.5 -6.316 1 97.88 186 GLN B CA 1
ATOM 3786 C C . GLN B 1 186 ? -15.039 21.656 -5.141 1 97.88 186 GLN B C 1
ATOM 3788 O O . GLN B 1 186 ? -16.203 21.719 -4.738 1 97.88 186 GLN B O 1
ATOM 3793 N N . ALA B 1 187 ? -14.156 20.875 -4.594 1 98.19 187 ALA B N 1
ATOM 3794 C CA . ALA B 1 187 ? -14.469 20.062 -3.424 1 98.19 187 ALA B CA 1
ATOM 3795 C C . ALA B 1 187 ? -14.891 20.922 -2.244 1 98.19 187 ALA B C 1
ATOM 3797 O O . ALA B 1 187 ? -15.859 20.609 -1.545 1 98.19 187 ALA B O 1
ATOM 3798 N N . PHE B 1 188 ? -14.227 22.016 -2.064 1 97.94 188 PHE B N 1
ATOM 3799 C CA . PHE B 1 188 ? -14.477 22.938 -0.965 1 97.94 188 PHE B CA 1
ATOM 3800 C C . PHE B 1 188 ? -15.891 23.5 -1.044 1 97.94 188 PHE B C 1
ATOM 3802 O O . PHE B 1 188 ? -16.547 23.688 -0.018 1 97.94 188 PHE B O 1
ATOM 3809 N N . HIS B 1 189 ? -16.406 23.672 -2.174 1 97.38 189 HIS B N 1
ATOM 3810 C CA . HIS B 1 189 ? -17.672 24.359 -2.352 1 97.38 189 HIS B CA 1
ATOM 3811 C C . HIS B 1 189 ? -18.844 23.391 -2.342 1 97.38 189 HIS B C 1
ATOM 3813 O O . HIS B 1 189 ? -20.016 23.797 -2.318 1 97.38 189 HIS B O 1
ATOM 3819 N N . VAL B 1 190 ? -18.594 22.156 -2.361 1 97 190 VAL B N 1
ATOM 3820 C CA . VAL B 1 190 ? -19.656 21.156 -2.352 1 97 190 VAL B CA 1
ATOM 3821 C C . VAL B 1 190 ? -20.562 21.375 -1.149 1 97 190 VAL B C 1
ATOM 3823 O O . VAL B 1 190 ? -20.094 21.578 -0.029 1 97 190 VAL B O 1
ATOM 3826 N N . GLY B 1 191 ? -21.938 21.453 -1.401 1 95.06 191 GLY B N 1
ATOM 3827 C CA . GLY B 1 191 ? -22.922 21.594 -0.341 1 95.06 191 GLY B CA 1
ATOM 3828 C C . GLY B 1 191 ? -22.797 22.906 0.412 1 95.06 191 GLY B C 1
ATOM 3829 O O . GLY B 1 191 ? -22.984 22.953 1.629 1 95.06 191 GLY B O 1
ATOM 3830 N N . ASN B 1 192 ? -22.406 23.891 -0.23 1 94.88 192 ASN B N 1
ATOM 3831 C CA . ASN B 1 192 ? -22.188 25.188 0.397 1 94.88 192 ASN B CA 1
ATOM 3832 C C . ASN B 1 192 ? -21.156 25.109 1.522 1 94.88 192 ASN B C 1
ATOM 3834 O O . ASN B 1 192 ? -21.438 25.5 2.656 1 94.88 192 ASN B O 1
ATOM 3838 N N . ASN B 1 193 ? -20 24.469 1.213 1 95 193 ASN B N 1
ATOM 3839 C CA . ASN B 1 193 ? -18.859 24.344 2.115 1 95 193 ASN B CA 1
ATOM 3840 C C . ASN B 1 193 ? -19.203 23.484 3.328 1 95 193 ASN B C 1
ATOM 3842 O O . ASN B 1 193 ? -18.828 23.812 4.453 1 95 193 ASN B O 1
ATOM 3846 N N . LYS B 1 194 ? -19.875 22.453 3.062 1 93.62 194 LYS B N 1
ATOM 3847 C CA . LYS B 1 194 ? -20.359 21.547 4.105 1 93.62 194 LYS B CA 1
ATOM 3848 C C . LYS B 1 194 ? -19.219 20.75 4.715 1 93.62 194 LYS B C 1
ATOM 3850 O O . LYS B 1 194 ? -19.234 20.453 5.91 1 93.62 194 LYS B O 1
ATOM 3855 N N . PHE B 1 195 ? -18.25 20.406 3.91 1 96.5 195 PHE B N 1
ATOM 3856 C CA . PHE B 1 195 ? -17.156 19.531 4.332 1 96.5 195 PHE B CA 1
ATOM 3857 C C . PHE B 1 195 ? -15.914 20.359 4.641 1 96.5 195 PHE B C 1
ATOM 3859 O O . PHE B 1 195 ? -15.648 21.359 3.99 1 96.5 195 PHE B O 1
ATOM 3866 N N . ALA B 1 196 ? -15.172 19.922 5.664 1 97.62 196 ALA B N 1
ATOM 3867 C CA . ALA B 1 196 ? -13.844 20.469 5.902 1 97.62 196 ALA B CA 1
ATOM 3868 C C . ALA B 1 196 ? -12.867 20.047 4.812 1 97.62 196 ALA B C 1
ATOM 3870 O O . ALA B 1 196 ? -12.758 18.844 4.508 1 97.62 196 ALA B O 1
ATOM 3871 N N . VAL B 1 197 ? -12.211 20.984 4.188 1 98.31 197 VAL B N 1
ATOM 3872 C CA . VAL B 1 197 ? -11.195 20.688 3.186 1 98.31 197 VAL B CA 1
ATOM 3873 C C . VAL B 1 197 ? -9.867 21.328 3.59 1 98.31 197 VAL B C 1
ATOM 3875 O O . VAL B 1 197 ? -9.75 22.547 3.641 1 98.31 197 VAL B O 1
ATOM 3878 N N . PHE B 1 198 ? -8.938 20.5 3.902 1 98.69 198 PHE B N 1
ATOM 3879 C CA . PHE B 1 198 ? -7.59 20.938 4.246 1 98.69 198 PHE B CA 1
ATOM 3880 C C . PHE B 1 198 ? -6.652 20.812 3.051 1 98.69 198 PHE B C 1
ATOM 3882 O O . PHE B 1 198 ? -6.492 19.734 2.492 1 98.69 198 PHE B O 1
ATOM 3889 N N . LEU B 1 199 ? -6.027 21.875 2.668 1 98.19 199 LEU B N 1
ATOM 3890 C CA . LEU B 1 199 ? -5.039 21.812 1.596 1 98.19 199 LEU B CA 1
ATOM 3891 C C . LEU B 1 199 ? -3.664 21.453 2.141 1 98.19 199 LEU B C 1
ATOM 3893 O O . LEU B 1 199 ? -3.219 22.016 3.145 1 98.19 199 LEU B O 1
ATOM 3897 N N . GLY B 1 200 ? -2.955 20.516 1.516 1 97.25 200 GLY B N 1
ATOM 3898 C CA . GLY B 1 200 ? -1.708 19.984 2.029 1 97.25 200 GLY B CA 1
ATOM 3899 C C . GLY B 1 200 ? -0.482 20.547 1.339 1 97.25 200 GLY B C 1
ATOM 3900 O O . GLY B 1 200 ? 0.645 20.141 1.628 1 97.25 200 GLY B O 1
ATOM 3901 N N . ASN B 1 201 ? -0.578 21.578 0.479 1 95.5 201 ASN B N 1
ATOM 3902 C CA . ASN B 1 201 ? 0.526 22.094 -0.328 1 95.5 201 ASN B CA 1
ATOM 3903 C C . ASN B 1 201 ? 1.038 23.422 0.203 1 95.5 201 ASN B C 1
ATOM 3905 O O . ASN B 1 201 ? 0.378 24.453 0.047 1 95.5 201 ASN B O 1
ATOM 3909 N N . ASP B 1 202 ? 2.238 23.453 0.618 1 96 202 ASP B N 1
ATOM 3910 C CA . ASP B 1 202 ? 2.871 24.641 1.186 1 96 202 ASP B CA 1
ATOM 3911 C C . ASP B 1 202 ? 2.906 25.781 0.173 1 96 202 ASP B C 1
ATOM 3913 O O . ASP B 1 202 ? 2.879 26.953 0.55 1 96 202 ASP B O 1
ATOM 3917 N N . GLN B 1 203 ? 2.875 25.484 -1.042 1 96 203 GLN B N 1
ATOM 3918 C CA . GLN B 1 203 ? 3.189 26.469 -2.07 1 96 203 GLN B CA 1
ATOM 3919 C C . GLN B 1 203 ? 1.925 27.172 -2.57 1 96 203 GLN B C 1
ATOM 3921 O O . GLN B 1 203 ? 1.998 28.094 -3.375 1 96 203 GLN B O 1
ATOM 3926 N N . LEU B 1 204 ? 0.768 26.734 -2 1 97.19 204 LEU B N 1
ATOM 3927 C CA . LEU B 1 204 ? -0.479 27.219 -2.586 1 97.19 204 LEU B CA 1
ATOM 3928 C C . LEU B 1 204 ? -1.367 27.859 -1.523 1 97.19 204 LEU B C 1
ATOM 3930 O O . LEU B 1 204 ? -2.572 28.016 -1.729 1 97.19 204 LEU B O 1
ATOM 3934 N N . ILE B 1 205 ? -0.852 28.281 -0.413 1 97.88 205 ILE B N 1
ATOM 3935 C CA . ILE B 1 205 ? -1.648 28.734 0.722 1 97.88 205 ILE B CA 1
ATOM 3936 C C . ILE B 1 205 ? -2.424 29.984 0.337 1 97.88 205 ILE B C 1
ATOM 3938 O O . ILE B 1 205 ? -3.652 30.031 0.447 1 97.88 205 ILE B O 1
ATOM 3942 N N . THR B 1 206 ? -1.763 31.031 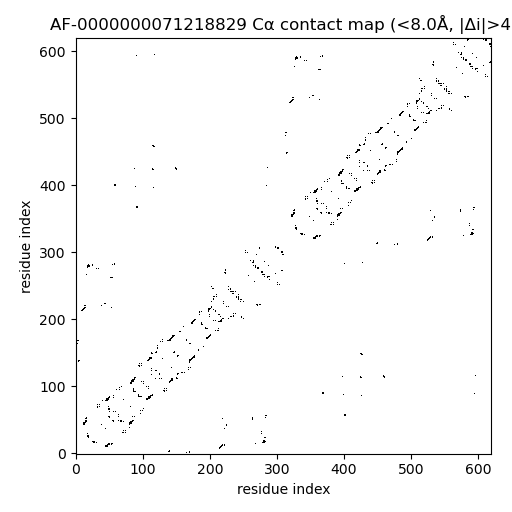-0.21 1 97.94 206 THR B N 1
ATOM 3943 C CA . THR B 1 206 ? -2.434 32.281 -0.509 1 97.94 206 THR B CA 1
ATOM 3944 C C . THR B 1 206 ? -3.414 32.125 -1.667 1 97.94 206 THR B C 1
ATOM 3946 O O . THR B 1 206 ? -4.484 32.719 -1.677 1 97.94 206 THR B O 1
ATOM 3949 N N . ALA B 1 207 ? -3.045 31.281 -2.654 1 97.19 207 ALA B N 1
ATOM 3950 C CA . ALA B 1 207 ? -3.947 31.016 -3.768 1 97.19 207 ALA B CA 1
ATOM 3951 C C . ALA B 1 207 ? -5.234 30.344 -3.281 1 97.19 207 ALA B C 1
ATOM 3953 O O . ALA B 1 207 ? -6.328 30.703 -3.734 1 97.19 207 ALA B O 1
ATOM 3954 N N . ALA B 1 208 ? -5.109 29.438 -2.367 1 97.69 208 ALA B N 1
ATOM 3955 C CA . ALA B 1 208 ? -6.273 28.75 -1.822 1 97.69 208 ALA B CA 1
ATOM 3956 C C . ALA B 1 208 ? -7.137 29.703 -0.995 1 97.69 208 ALA B C 1
ATOM 3958 O O . ALA B 1 208 ? -8.367 29.656 -1.075 1 97.69 208 ALA B O 1
ATOM 3959 N N . CYS B 1 209 ? -6.523 30.547 -0.221 1 97.88 209 CYS B N 1
ATOM 3960 C CA . CYS B 1 209 ? -7.254 31.531 0.565 1 97.88 209 CYS B CA 1
ATOM 3961 C C . CYS B 1 209 ? -8.07 32.469 -0.337 1 97.88 209 CYS B C 1
ATOM 3963 O O . CYS B 1 209 ? -9.203 32.812 -0.013 1 97.88 209 CYS B O 1
ATOM 3965 N N . ALA B 1 210 ? -7.477 32.812 -1.451 1 97.06 210 ALA B N 1
ATOM 3966 C CA . ALA B 1 210 ? -8.148 33.719 -2.4 1 97.06 210 ALA B CA 1
ATOM 3967 C C . ALA B 1 210 ? -9.43 33.062 -2.938 1 97.06 210 ALA B C 1
ATOM 3969 O O . ALA B 1 210 ? -10.344 33.781 -3.375 1 97.06 210 ALA B O 1
ATOM 3970 N N . LEU B 1 211 ? -9.477 31.766 -2.848 1 96 211 LEU B N 1
ATOM 3971 C CA . LEU B 1 211 ? -10.625 31.016 -3.359 1 96 211 LEU B CA 1
ATOM 3972 C C . LEU B 1 211 ? -11.547 30.594 -2.223 1 96 211 LEU B C 1
ATOM 3974 O O . LEU B 1 211 ? -12.508 29.844 -2.439 1 96 211 LEU B O 1
ATOM 3978 N N . GLY B 1 212 ? -11.188 31 -1.001 1 96.25 212 GLY B N 1
ATOM 3979 C CA . GLY B 1 212 ? -12.109 30.859 0.113 1 96.25 212 GLY B CA 1
ATOM 3980 C C . GLY B 1 212 ?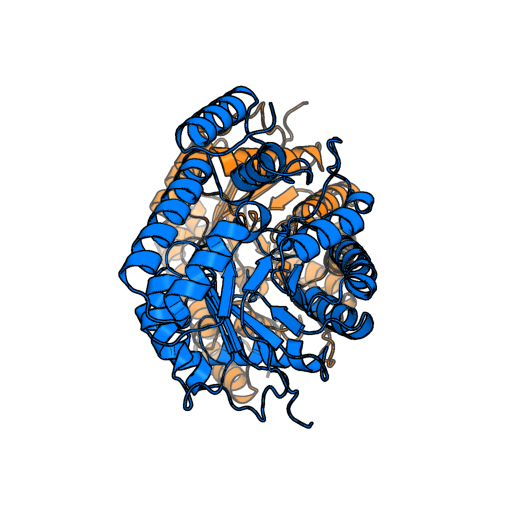 -11.68 29.797 1.11 1 96.25 212 GLY B C 1
ATOM 3981 O O . GLY B 1 212 ? -12.242 29.719 2.207 1 96.25 212 GLY B O 1
ATOM 3982 N N . MET B 1 213 ? -10.688 29.047 0.799 1 97.06 213 MET B N 1
ATOM 3983 C CA . MET B 1 213 ? -10.234 28 1.711 1 97.06 213 MET B CA 1
ATOM 3984 C C . MET B 1 213 ? -9.586 28.609 2.953 1 97.06 213 MET B C 1
ATOM 3986 O O . MET B 1 213 ? -8.992 29.688 2.887 1 97.06 213 MET B O 1
ATOM 3990 N N . ASN B 1 214 ? -9.648 27.891 4.082 1 96.56 214 ASN B N 1
ATOM 3991 C CA . ASN B 1 214 ? -9.203 28.5 5.332 1 96.56 214 ASN B CA 1
ATOM 3992 C C . ASN B 1 214 ? -8.508 27.469 6.23 1 96.56 214 ASN B C 1
ATOM 3994 O O . ASN B 1 214 ? -8.18 27.781 7.379 1 96.56 214 ASN B O 1
ATOM 3998 N N . SER B 1 215 ? -8.32 26.234 5.738 1 98 215 SER B N 1
ATOM 3999 C CA . SER B 1 215 ? -7.707 25.188 6.539 1 98 215 SER B CA 1
ATOM 4000 C C . SER B 1 215 ? -6.59 24.484 5.773 1 98 215 SER B C 1
ATOM 4002 O O . SER B 1 215 ? -6.707 24.25 4.566 1 98 215 SER B O 1
ATOM 4004 N N . PHE B 1 216 ? -5.492 24.188 6.52 1 98.44 216 PHE B N 1
ATOM 4005 C CA . PHE B 1 216 ? -4.289 23.688 5.863 1 98.44 216 PHE B CA 1
ATOM 4006 C C . PHE B 1 216 ? -3.59 22.641 6.73 1 98.44 216 PHE B C 1
ATOM 4008 O O . PHE B 1 216 ? -3.596 22.75 7.961 1 98.44 216 PHE B O 1
ATOM 4015 N N . ILE B 1 217 ? -3.051 21.609 6.133 1 98.62 217 ILE B N 1
ATOM 4016 C CA . ILE B 1 217 ? -2.107 20.672 6.727 1 98.62 217 ILE B CA 1
ATOM 4017 C C . ILE B 1 217 ? -0.804 20.672 5.93 1 98.62 217 ILE B C 1
ATOM 4019 O O . ILE B 1 217 ? -0.701 20.016 4.887 1 98.62 217 ILE B O 1
ATOM 4023 N N . THR B 1 218 ? 0.181 21.328 6.383 1 97.12 218 THR B N 1
ATOM 4024 C CA . THR B 1 218 ? 1.406 21.5 5.609 1 97.12 218 THR B CA 1
ATOM 4025 C C . THR B 1 218 ? 2.629 21.141 6.445 1 97.12 218 THR B C 1
ATOM 4027 O O . THR B 1 218 ? 2.695 21.469 7.633 1 97.12 218 THR B O 1
ATOM 4030 N N . THR B 1 219 ? 3.561 20.516 5.871 1 97.75 219 THR B N 1
ATOM 4031 C CA . THR B 1 219 ? 4.75 20 6.543 1 97.75 219 THR B CA 1
ATOM 4032 C C . THR B 1 219 ? 5.684 21.141 6.938 1 97.75 219 THR B C 1
ATOM 4034 O O . THR B 1 219 ? 6.363 21.078 7.965 1 97.75 219 THR B O 1
ATOM 4037 N N . GLY B 1 220 ? 5.734 22.203 6.141 1 96.88 220 GLY B N 1
ATOM 4038 C CA . GLY B 1 220 ? 6.645 23.312 6.375 1 96.88 220 GLY B CA 1
ATOM 4039 C C . GLY B 1 220 ? 6.492 23.938 7.75 1 96.88 220 GLY B C 1
ATOM 4040 O O . GLY B 1 220 ? 7.449 24.484 8.305 1 96.88 220 GLY B O 1
ATOM 4041 N N . SER B 1 221 ? 5.344 23.797 8.32 1 97.69 221 SER B N 1
ATOM 4042 C CA . SER B 1 221 ? 5.055 24.422 9.609 1 97.69 221 SER B CA 1
ATOM 4043 C C . SER B 1 221 ? 5.863 23.781 10.734 1 97.69 221 SER B C 1
ATOM 4045 O O . SER B 1 221 ? 5.941 24.328 11.836 1 97.69 221 SER B O 1
ATOM 4047 N N . ASN B 1 222 ? 6.5 22.641 10.5 1 98.38 222 ASN B N 1
ATOM 4048 C CA . ASN B 1 222 ? 7.402 22.047 11.484 1 98.38 222 ASN B CA 1
ATOM 4049 C C . ASN B 1 222 ? 8.625 22.938 11.727 1 98.38 222 ASN B C 1
ATOM 4051 O O . ASN B 1 222 ? 9.148 22.984 12.844 1 98.38 222 ASN B O 1
ATOM 4055 N N . MET B 1 223 ? 9.094 23.672 10.648 1 96.75 223 MET B N 1
ATOM 4056 C CA . MET B 1 223 ? 10.352 24.391 10.789 1 96.75 223 MET B CA 1
ATOM 4057 C C . MET B 1 223 ? 10.188 25.844 10.367 1 96.75 223 MET B C 1
ATOM 4059 O O . MET B 1 223 ? 11.023 26.688 10.695 1 96.75 223 MET B O 1
ATOM 4063 N N . PHE B 1 224 ? 9.117 26.141 9.609 1 96.94 224 PHE B N 1
ATOM 4064 C CA . PHE B 1 224 ? 8.852 27.5 9.125 1 96.94 224 PHE B CA 1
ATOM 4065 C C . PHE B 1 224 ? 7.516 28.016 9.648 1 96.94 224 PHE B C 1
ATOM 4067 O O . PHE B 1 224 ? 6.773 28.672 8.922 1 96.94 224 PHE B O 1
ATOM 4074 N N . SER B 1 225 ? 7.223 27.703 10.883 1 96.62 225 SER B N 1
ATOM 4075 C CA . SER B 1 225 ? 5.898 27.984 11.422 1 96.62 225 SER B CA 1
ATOM 4076 C C . SER B 1 225 ? 5.562 29.469 11.312 1 96.62 225 SER B C 1
ATOM 4078 O O . SER B 1 225 ? 4.438 29.828 10.961 1 96.62 225 SER B O 1
ATOM 4080 N N . GLU B 1 226 ? 6.477 30.344 11.562 1 95.94 226 GLU B N 1
ATOM 4081 C CA . GLU B 1 226 ? 6.227 31.781 11.523 1 95.94 226 GLU B CA 1
ATOM 4082 C C . GLU B 1 226 ? 5.812 32.219 10.125 1 95.94 226 GLU B C 1
ATOM 4084 O O . GLU B 1 226 ? 4.812 32.938 9.961 1 95.94 226 GLU B O 1
ATOM 4089 N N . ILE B 1 227 ? 6.59 31.812 9.148 1 97.19 227 ILE B N 1
ATOM 4090 C CA . ILE B 1 227 ? 6.32 32.25 7.773 1 97.19 227 ILE B CA 1
ATOM 4091 C C . ILE B 1 227 ? 4.996 31.641 7.309 1 97.19 227 ILE B C 1
ATOM 4093 O O . ILE B 1 227 ? 4.23 32.312 6.598 1 97.19 227 ILE B O 1
ATOM 4097 N N . VAL B 1 228 ? 4.703 30.375 7.66 1 98.25 228 VAL B N 1
ATOM 4098 C CA . VAL B 1 228 ? 3.453 29.734 7.281 1 98.25 228 VAL B CA 1
ATOM 4099 C C . VAL B 1 228 ? 2.271 30.484 7.879 1 98.25 228 VAL B C 1
ATOM 4101 O O . VAL B 1 228 ? 1.299 30.781 7.18 1 98.25 228 VAL B O 1
ATOM 4104 N N . LEU B 1 229 ? 2.369 30.859 9.148 1 98 229 LEU B N 1
ATOM 4105 C CA . LEU B 1 229 ? 1.28 31.547 9.836 1 98 229 LEU B CA 1
ATOM 4106 C C . LEU B 1 229 ? 1.104 32.969 9.289 1 98 229 LEU B C 1
ATOM 4108 O O . LEU B 1 229 ? -0.024 33.438 9.164 1 98 229 LEU B O 1
ATOM 4112 N N . GLU B 1 230 ? 2.195 33.625 8.984 1 98 230 GLU B N 1
ATOM 4113 C CA . GLU B 1 230 ? 2.111 34.938 8.359 1 98 230 GLU B CA 1
ATOM 4114 C C . GLU B 1 230 ? 1.441 34.875 6.992 1 98 230 GLU B C 1
ATOM 4116 O O . GLU B 1 230 ? 0.632 35.719 6.641 1 98 230 GLU B O 1
ATOM 4121 N N . THR B 1 231 ? 1.81 33.875 6.227 1 98.44 231 THR B N 1
ATOM 4122 C CA . THR B 1 231 ? 1.241 33.656 4.902 1 98.44 231 THR B CA 1
ATOM 4123 C C . THR B 1 231 ? -0.26 33.406 4.992 1 98.44 231 THR B C 1
ATOM 4125 O O . THR B 1 231 ? -1.042 34 4.238 1 98.44 231 THR B O 1
ATOM 4128 N N . LEU B 1 232 ? -0.635 32.562 5.914 1 98.12 232 LEU B N 1
ATOM 4129 C CA . LEU B 1 232 ? -2.043 32.25 6.133 1 98.12 232 LEU B CA 1
ATOM 4130 C C . LEU B 1 232 ? -2.82 33.469 6.559 1 98.12 232 LEU B C 1
ATOM 4132 O O . LEU B 1 232 ? -3.893 33.75 6.02 1 98.12 232 LEU B O 1
ATOM 4136 N N . ALA B 1 233 ? -2.283 34.25 7.484 1 97.94 233 ALA B N 1
ATOM 4137 C CA . ALA B 1 233 ? -2.939 35.469 7.977 1 97.94 233 ALA B CA 1
ATOM 4138 C C . ALA B 1 233 ? -3.145 36.469 6.855 1 97.94 233 ALA B C 1
ATOM 4140 O O . ALA B 1 233 ? -4.219 37.062 6.727 1 97.94 233 ALA B O 1
ATOM 4141 N N . ALA B 1 234 ? -2.107 36.688 6.09 1 98.38 234 ALA B N 1
ATOM 4142 C CA . ALA B 1 234 ? -2.193 37.625 4.973 1 98.38 234 ALA B CA 1
ATOM 4143 C C . ALA B 1 234 ? -3.223 37.156 3.945 1 98.38 234 ALA B C 1
ATOM 4145 O O . ALA B 1 234 ? -3.986 37.969 3.412 1 98.38 234 ALA B O 1
ATOM 4146 N N . GLY B 1 235 ? -3.227 35.875 3.646 1 97.88 235 GLY B N 1
ATOM 4147 C CA . GLY B 1 235 ? -4.188 35.312 2.707 1 97.88 235 GLY B CA 1
ATOM 4148 C C . GLY B 1 235 ? -5.625 35.469 3.164 1 97.88 235 GLY B C 1
ATOM 4149 O O . GLY B 1 235 ? -6.484 35.875 2.395 1 97.88 235 GLY B O 1
ATOM 4150 N N . LEU B 1 236 ? -5.887 35.125 4.406 1 97.56 236 LEU B N 1
ATOM 4151 C CA . LEU B 1 236 ? -7.238 35.188 4.953 1 97.56 236 LEU B CA 1
ATOM 4152 C C . LEU B 1 236 ? -7.727 36.656 5.02 1 97.56 236 LEU B C 1
ATOM 4154 O O . LEU B 1 236 ? -8.922 36.906 4.867 1 97.56 236 LEU B O 1
ATOM 4158 N N . ALA B 1 237 ? -6.805 37.562 5.172 1 97.56 237 ALA B N 1
ATOM 4159 C CA . ALA B 1 237 ? -7.141 39 5.266 1 97.56 237 ALA B CA 1
ATOM 4160 C C . ALA B 1 237 ? -7.297 39.594 3.877 1 97.56 237 ALA B C 1
ATOM 4162 O O . ALA B 1 237 ? -7.727 40.75 3.748 1 97.56 237 ALA B O 1
ATOM 4163 N N . GLY B 1 238 ? -6.883 38.938 2.869 1 97.31 238 GLY B N 1
ATOM 4164 C CA . GLY B 1 238 ? -6.934 39.438 1.514 1 97.31 238 GLY B CA 1
ATOM 4165 C C . GLY B 1 238 ? -5.844 40.469 1.221 1 97.31 238 GLY B C 1
ATOM 4166 O O . GLY B 1 238 ? -6 41.312 0.348 1 97.31 238 GLY B O 1
ATOM 4167 N N . ASN B 1 239 ? -4.848 40.469 2.049 1 97.62 239 ASN B N 1
ATOM 4168 C CA . ASN B 1 239 ? -3.697 41.344 1.793 1 97.62 239 ASN B CA 1
ATOM 4169 C C . ASN B 1 239 ? -2.801 40.75 0.7 1 97.62 239 ASN B C 1
ATOM 4171 O O . ASN B 1 239 ? -1.841 40.031 0.991 1 97.62 239 ASN B O 1
ATOM 4175 N N . VAL B 1 240 ? -3.01 41.156 -0.483 1 96.88 240 VAL B N 1
ATOM 4176 C CA . VAL B 1 240 ? -2.406 40.562 -1.664 1 96.88 240 VAL B CA 1
ATOM 4177 C C . VAL B 1 240 ? -0.896 40.781 -1.646 1 96.88 240 VAL B C 1
ATOM 4179 O O . VAL B 1 240 ? -0.12 39.844 -1.922 1 96.88 240 VAL B O 1
ATOM 4182 N N . VAL B 1 241 ? -0.466 41.906 -1.335 1 97.62 241 VAL B N 1
ATOM 4183 C CA . VAL B 1 241 ? 0.949 42.281 -1.382 1 97.62 241 VAL B CA 1
ATOM 4184 C C . VAL B 1 241 ? 1.72 41.469 -0.341 1 97.62 241 VAL B C 1
ATOM 4186 O O . VAL B 1 241 ? 2.691 40.781 -0.672 1 97.62 241 VAL B O 1
ATOM 4189 N N . LYS B 1 242 ? 1.263 41.531 0.889 1 97.81 242 LYS B N 1
ATOM 4190 C CA . LYS B 1 242 ? 1.918 40.781 1.954 1 97.81 242 LYS B CA 1
ATOM 4191 C C . LYS B 1 242 ? 1.829 39.281 1.7 1 97.81 242 LYS B C 1
ATOM 4193 O O . LYS B 1 242 ? 2.775 38.531 1.982 1 97.81 242 LYS B O 1
ATOM 4198 N N . GLY B 1 243 ? 0.692 38.875 1.231 1 98.12 243 GLY B N 1
ATOM 4199 C CA . GLY B 1 243 ? 0.518 37.469 0.897 1 98.12 243 GLY B CA 1
ATOM 4200 C C . GLY B 1 243 ? 1.514 36.969 -0.134 1 98.12 243 GLY B C 1
ATOM 4201 O O . GLY B 1 243 ? 2.107 35.906 0.031 1 98.12 243 GLY B O 1
ATOM 4202 N N . LYS B 1 244 ? 1.662 37.75 -1.167 1 98.12 244 LYS B N 1
ATOM 4203 C CA . LYS B 1 244 ? 2.619 37.375 -2.211 1 98.12 244 LYS B CA 1
ATOM 4204 C C . LYS B 1 244 ? 4.035 37.281 -1.651 1 98.12 244 LYS B C 1
ATOM 4206 O O . LYS B 1 244 ? 4.77 36.344 -1.953 1 98.12 244 LYS B O 1
ATOM 4211 N N . GLU B 1 245 ? 4.391 38.219 -0.885 1 98.12 245 GLU B N 1
ATOM 4212 C CA . GLU B 1 245 ? 5.727 38.281 -0.306 1 98.12 245 GLU B CA 1
ATOM 4213 C C . GLU B 1 245 ? 6.004 37.062 0.585 1 98.12 245 GLU B C 1
ATOM 4215 O O . GLU B 1 245 ? 7.02 36.406 0.422 1 98.12 245 GLU B O 1
ATOM 4220 N N . THR B 1 246 ? 5.152 36.844 1.505 1 98 246 THR B N 1
ATOM 4221 C CA . THR B 1 246 ? 5.355 35.75 2.463 1 98 246 THR B CA 1
ATOM 4222 C C . THR B 1 246 ? 5.262 34.406 1.776 1 98 246 THR B C 1
ATOM 4224 O O . THR B 1 246 ? 6.027 33.5 2.086 1 98 246 THR B O 1
ATOM 4227 N N . GLN B 1 247 ? 4.371 34.25 0.811 1 98.5 247 GLN B N 1
ATOM 4228 C CA . GLN B 1 247 ? 4.25 33.031 0.04 1 98.5 247 GLN B CA 1
ATOM 4229 C C . GLN B 1 247 ? 5.527 32.75 -0.745 1 98.5 247 GLN B C 1
ATOM 4231 O O . GLN B 1 247 ? 5.992 31.594 -0.789 1 98.5 247 GLN B O 1
ATOM 4236 N N . GLN B 1 248 ? 6.047 33.75 -1.354 1 98.19 248 GLN B N 1
ATOM 4237 C CA . GLN B 1 248 ? 7.273 33.562 -2.125 1 98.19 248 GLN B CA 1
ATOM 4238 C C . GLN B 1 248 ? 8.43 33.125 -1.227 1 98.19 248 GLN B C 1
ATOM 4240 O O . GLN B 1 248 ? 9.219 32.281 -1.598 1 98.19 248 GLN B O 1
ATOM 4245 N N . ARG B 1 249 ? 8.57 33.75 -0.088 1 97.12 249 ARG B N 1
ATOM 4246 C CA . ARG B 1 249 ? 9.609 33.375 0.866 1 97.12 249 ARG B CA 1
ATOM 4247 C C . ARG B 1 249 ? 9.477 31.922 1.293 1 97.12 249 ARG B C 1
ATOM 4249 O O . ARG B 1 249 ? 10.461 31.188 1.315 1 97.12 249 ARG B O 1
ATOM 4256 N N . LEU B 1 250 ? 8.234 31.562 1.59 1 97.69 250 LEU B N 1
ATOM 4257 C CA . LEU B 1 250 ? 7.969 30.172 1.989 1 97.69 250 LEU B CA 1
ATOM 4258 C C . LEU B 1 250 ? 8.281 29.219 0.852 1 97.69 250 LEU B C 1
ATOM 4260 O O . LEU B 1 250 ? 8.93 28.188 1.065 1 97.69 250 LEU B O 1
ATOM 4264 N N . THR B 1 251 ? 7.84 29.547 -0.344 1 97.81 251 THR B N 1
ATOM 4265 C CA . THR B 1 251 ? 8.062 28.703 -1.518 1 97.81 251 THR B CA 1
ATOM 4266 C C . THR B 1 251 ? 9.555 28.531 -1.781 1 97.81 251 THR B C 1
ATOM 4268 O O . THR B 1 251 ? 10.016 27.422 -2.033 1 97.81 251 THR B O 1
ATOM 4271 N N . ASN B 1 252 ? 10.305 29.594 -1.661 1 97.19 252 ASN B N 1
ATOM 4272 C CA . ASN B 1 252 ? 11.75 29.531 -1.857 1 97.19 252 ASN B CA 1
ATOM 4273 C C . ASN B 1 252 ? 12.406 28.609 -0.84 1 97.19 252 ASN B C 1
ATOM 4275 O O . ASN B 1 252 ? 13.297 27.828 -1.19 1 97.19 252 ASN B O 1
ATOM 4279 N N . ALA B 1 253 ? 11.992 28.688 0.382 1 96.62 253 ALA B N 1
ATOM 4280 C CA . ALA B 1 253 ? 12.555 27.859 1.44 1 96.62 253 ALA B CA 1
ATOM 4281 C C . ALA B 1 253 ? 12.25 26.375 1.188 1 96.62 253 ALA B C 1
ATOM 4283 O O . ALA B 1 253 ? 13.148 25.531 1.237 1 96.62 253 ALA B O 1
ATOM 4284 N N . VAL B 1 254 ? 11.023 26.078 0.868 1 96.94 254 VAL B N 1
ATOM 4285 C CA . VAL B 1 254 ? 10.562 24.719 0.667 1 96.94 254 VAL B CA 1
ATOM 4286 C C . VAL B 1 254 ? 11.242 24.109 -0.556 1 96.94 254 VAL B C 1
ATOM 4288 O O . VAL B 1 254 ? 11.711 22.969 -0.513 1 96.94 254 VAL B O 1
ATOM 4291 N N . MET B 1 255 ? 11.344 24.859 -1.596 1 96.06 255 MET B N 1
ATOM 4292 C CA . MET B 1 255 ? 11.961 24.375 -2.826 1 96.06 255 MET B CA 1
ATOM 4293 C C . MET B 1 255 ? 13.453 24.141 -2.623 1 96.06 255 MET B C 1
ATOM 4295 O O . MET B 1 255 ? 14.023 23.203 -3.186 1 96.06 255 MET B O 1
ATOM 4299 N N . ASN B 1 256 ? 14.047 24.984 -1.864 1 95.19 256 ASN B N 1
ATOM 4300 C CA . ASN B 1 256 ? 15.469 24.828 -1.569 1 95.19 256 ASN B CA 1
ATOM 4301 C C . ASN B 1 256 ? 15.742 23.531 -0.806 1 95.19 256 ASN B C 1
ATOM 4303 O O . ASN B 1 256 ? 16.75 22.875 -1.043 1 95.19 256 ASN B O 1
ATOM 4307 N N . VAL B 1 257 ? 14.898 23.188 0.079 1 97.25 257 VAL B N 1
ATOM 4308 C CA . VAL B 1 257 ? 15.055 21.969 0.87 1 97.25 257 VAL B CA 1
ATOM 4309 C C . VAL B 1 257 ? 14.758 20.75 0.003 1 97.25 257 VAL B C 1
ATOM 4311 O O . VAL B 1 257 ? 15.547 19.797 -0.027 1 97.25 257 VAL B O 1
ATOM 4314 N N . SER B 1 258 ? 13.719 20.781 -0.795 1 96.44 258 SER B N 1
ATOM 4315 C CA . SER B 1 258 ? 13.18 19.609 -1.478 1 96.44 258 SER B CA 1
ATOM 4316 C C . SER B 1 258 ? 14.016 19.25 -2.701 1 96.44 258 SER B C 1
ATOM 4318 O O . SER B 1 258 ? 13.891 18.141 -3.238 1 96.44 258 SER B O 1
ATOM 4320 N N . LYS B 1 259 ? 14.852 20.141 -3.18 1 96.75 259 LYS B N 1
ATOM 4321 C CA . LYS B 1 259 ? 15.664 19.859 -4.355 1 96.75 259 LYS B CA 1
ATOM 4322 C C . LYS B 1 259 ? 16.719 18.797 -4.051 1 96.75 259 LYS B C 1
ATOM 4324 O O . LYS B 1 259 ? 17.297 18.203 -4.969 1 96.75 259 LYS B O 1
ATOM 4329 N N . TYR B 1 260 ? 16.953 18.438 -2.818 1 96.88 260 TYR B N 1
ATOM 4330 C CA . TYR B 1 260 ? 18.047 17.547 -2.422 1 96.88 260 TYR B CA 1
ATOM 4331 C C . TYR B 1 260 ? 17.562 16.109 -2.32 1 96.88 260 TYR B C 1
ATOM 4333 O O . TYR B 1 260 ? 18.344 15.195 -2.076 1 96.88 260 TYR B O 1
ATOM 4341 N N . GLY B 1 261 ? 16.25 15.797 -2.455 1 95 261 GLY B N 1
ATOM 4342 C CA . GLY B 1 261 ? 15.734 14.445 -2.324 1 95 261 GLY B CA 1
ATOM 4343 C C . GLY B 1 261 ? 14.227 14.406 -2.162 1 95 261 GLY B C 1
ATOM 4344 O O . GLY B 1 261 ? 13.531 15.344 -2.551 1 95 261 GLY B O 1
ATOM 4345 N N . THR B 1 262 ? 13.711 13.242 -1.61 1 93.88 262 THR B N 1
ATOM 4346 C CA . THR B 1 262 ? 12.273 13.109 -1.41 1 93.88 262 THR B CA 1
ATOM 4347 C C . THR B 1 262 ? 11.828 13.859 -0.159 1 93.88 262 THR B C 1
ATOM 4349 O O . THR B 1 262 ? 12.664 14.289 0.644 1 93.88 262 THR B O 1
ATOM 4352 N N . TRP B 1 263 ? 10.648 13.969 -0.001 1 94.06 263 TRP B N 1
ATOM 4353 C CA . TRP B 1 263 ? 9.992 14.859 0.95 1 94.06 263 TRP B CA 1
ATOM 4354 C C . TRP B 1 263 ? 10.477 14.594 2.371 1 94.06 263 TRP B C 1
ATOM 4356 O O . TRP B 1 263 ? 11.102 15.453 2.992 1 94.06 263 TRP B O 1
ATOM 4366 N N . VAL B 1 264 ? 10.367 13.367 2.887 1 97.5 264 VAL B N 1
ATOM 4367 C CA . VAL B 1 264 ? 10.719 13.039 4.266 1 97.5 264 VAL B CA 1
ATOM 4368 C C . VAL B 1 264 ? 12.242 13.023 4.414 1 97.5 264 VAL B C 1
ATOM 4370 O O . VAL B 1 264 ? 12.781 13.523 5.406 1 97.5 264 VAL B O 1
ATOM 4373 N N . GLU B 1 265 ? 12.938 12.578 3.41 1 97.81 265 GLU B N 1
ATOM 4374 C CA . GLU B 1 265 ? 14.391 12.461 3.432 1 97.81 265 GLU B CA 1
ATOM 4375 C C . GLU B 1 265 ? 15.055 13.828 3.586 1 97.81 265 GLU B C 1
ATOM 4377 O O . GLU B 1 265 ? 16.141 13.938 4.172 1 97.81 265 GLU B O 1
ATOM 4382 N N . THR B 1 266 ? 14.383 14.844 3.1 1 98.25 266 THR B N 1
ATOM 4383 C CA . THR B 1 266 ? 14.977 16.188 3.098 1 98.25 266 THR B CA 1
ATOM 4384 C C . THR B 1 266 ? 14.453 17 4.27 1 98.25 266 THR B C 1
ATOM 4386 O O . THR B 1 266 ? 15.195 17.781 4.879 1 98.25 266 THR B O 1
ATOM 4389 N N . MET B 1 267 ? 13.234 16.812 4.641 1 97.56 267 MET B N 1
ATOM 4390 C CA . MET B 1 267 ? 12.609 17.688 5.625 1 97.56 267 MET B CA 1
ATOM 4391 C C . MET B 1 267 ? 13.062 17.344 7.035 1 97.56 267 MET B C 1
ATOM 4393 O O . MET B 1 267 ? 13.156 18.219 7.898 1 97.56 267 MET B O 1
ATOM 4397 N N . LYS B 1 268 ? 13.414 16.094 7.309 1 97.81 268 LYS B N 1
ATOM 4398 C CA . LYS B 1 268 ? 13.891 15.719 8.633 1 97.81 268 LYS B CA 1
ATOM 4399 C C . LYS B 1 268 ? 15.203 16.422 8.961 1 97.81 268 LYS B C 1
ATOM 4401 O O . LYS B 1 268 ? 15.32 17.078 10 1 97.81 268 LYS B O 1
ATOM 4406 N N . PRO B 1 269 ? 16.172 16.375 8.07 1 97.44 269 PRO B N 1
ATOM 4407 C CA . PRO B 1 269 ? 17.391 17.125 8.398 1 97.44 269 PRO B CA 1
ATOM 4408 C C . PRO B 1 269 ? 17.156 18.625 8.398 1 97.44 269 PRO B C 1
ATOM 4410 O O . PRO B 1 269 ? 17.812 19.359 9.164 1 97.44 269 PRO B O 1
ATOM 4413 N N . ALA B 1 270 ? 16.266 19.141 7.59 1 98.12 270 ALA B N 1
ATOM 4414 C CA . ALA B 1 270 ? 15.945 20.562 7.621 1 98.12 270 ALA B CA 1
ATOM 4415 C C . ALA B 1 270 ? 15.43 20.984 8.992 1 98.12 270 ALA B C 1
ATOM 4417 O O . ALA B 1 270 ? 15.797 22.047 9.508 1 98.12 270 ALA B O 1
ATOM 4418 N N . MET B 1 271 ? 14.594 20.172 9.57 1 98.06 271 MET B N 1
ATOM 4419 C CA . MET B 1 271 ? 14.078 20.484 10.898 1 98.06 271 MET B CA 1
ATOM 4420 C C . MET B 1 271 ? 15.211 20.547 11.914 1 98.06 271 MET B C 1
ATOM 4422 O O . MET B 1 271 ? 15.258 21.453 12.75 1 98.06 271 MET B O 1
ATOM 4426 N N . THR B 1 272 ? 16.109 19.594 11.859 1 97.62 272 THR B N 1
ATOM 4427 C CA . THR B 1 272 ? 17.25 19.562 12.766 1 97.62 272 THR B CA 1
ATOM 4428 C C . THR B 1 272 ? 18.094 20.812 12.609 1 97.62 272 THR B C 1
ATOM 4430 O O . THR B 1 272 ? 18.562 21.391 13.602 1 97.62 272 THR B O 1
ATOM 4433 N N . LEU B 1 273 ? 18.266 21.281 11.422 1 97.5 273 LEU B N 1
ATOM 4434 C CA . LEU B 1 273 ? 19.109 22.438 11.117 1 97.5 273 LEU B CA 1
ATOM 4435 C C . LEU B 1 273 ? 18.453 23.719 11.609 1 97.5 273 LEU B C 1
ATOM 4437 O O . LEU B 1 273 ? 19.141 24.672 11.984 1 97.5 273 LEU B O 1
ATOM 4441 N N . LEU B 1 274 ? 17.125 23.719 11.648 1 97.69 274 LEU B N 1
ATOM 4442 C CA . LEU B 1 274 ? 16.438 25 11.766 1 97.69 274 LEU B CA 1
ATOM 4443 C C . LEU B 1 274 ? 15.797 25.156 13.141 1 97.69 274 LEU B C 1
ATOM 4445 O O . LEU B 1 274 ? 15.391 26.25 13.523 1 97.69 274 LEU B O 1
ATOM 4449 N N . THR B 1 275 ? 15.742 24.031 13.906 1 97.69 275 THR B N 1
ATOM 4450 C CA . THR B 1 275 ? 15.008 24.078 15.164 1 97.69 275 THR B CA 1
ATOM 4451 C C . THR B 1 275 ? 15.766 23.344 16.266 1 97.69 275 THR B C 1
ATOM 4453 O O . THR B 1 275 ? 16.875 22.844 16.031 1 97.69 275 THR B O 1
ATOM 4456 N N . SER B 1 276 ? 15.148 23.281 17.453 1 95.69 276 SER B N 1
ATOM 4457 C CA . SER B 1 276 ? 15.734 22.562 18.578 1 95.69 276 SER B CA 1
ATOM 4458 C C . SER B 1 276 ? 15.312 21.094 18.594 1 95.69 276 SER B C 1
ATOM 4460 O O . SER B 1 276 ? 15.633 20.359 19.531 1 95.69 276 SER B O 1
ATOM 4462 N N . ILE B 1 277 ? 14.555 20.688 17.578 1 97.94 277 ILE B N 1
ATOM 4463 C CA . ILE B 1 277 ? 14.016 19.328 17.531 1 97.94 277 ILE B CA 1
ATOM 4464 C C . ILE B 1 277 ? 14.789 18.5 16.516 1 97.94 277 ILE B C 1
ATOM 4466 O O . ILE B 1 277 ? 14.922 18.875 15.352 1 97.94 277 ILE B O 1
ATOM 4470 N N . ASN B 1 278 ? 15.328 17.359 16.906 1 97.75 278 ASN B N 1
ATOM 4471 C CA . ASN B 1 278 ? 15.961 16.359 16.047 1 97.75 278 ASN B CA 1
ATOM 4472 C C . ASN B 1 278 ? 15.141 15.078 15.977 1 97.75 278 ASN B C 1
ATOM 4474 O O . ASN B 1 278 ? 15.234 14.234 16.875 1 97.75 278 ASN B O 1
ATOM 4478 N N . PRO B 1 279 ? 14.414 14.922 14.883 1 98.06 279 PRO B N 1
ATOM 4479 C CA . PRO B 1 279 ? 13.57 13.734 14.789 1 98.06 279 PRO B CA 1
ATOM 4480 C C . PRO B 1 279 ? 14.344 12.484 14.391 1 98.06 279 PRO B C 1
ATOM 4482 O O . PRO B 1 279 ? 13.781 11.391 14.328 1 98.06 279 PRO B O 1
ATOM 4485 N N . GLY B 1 280 ? 15.664 12.602 14.156 1 98.06 280 GLY B N 1
ATOM 4486 C CA . GLY B 1 280 ? 16.438 11.445 13.727 1 98.06 280 GLY B CA 1
ATOM 4487 C C . GLY B 1 280 ? 16.297 11.141 12.242 1 98.06 280 GLY B C 1
ATOM 4488 O O . GLY B 1 280 ? 15.672 11.914 11.508 1 98.06 280 GLY B O 1
ATOM 4489 N N . PRO B 1 281 ? 16.891 10.07 11.742 1 98 281 PRO B N 1
ATOM 4490 C CA . PRO B 1 281 ? 16.875 9.695 10.328 1 98 281 PRO B CA 1
ATOM 4491 C C . PRO B 1 281 ? 15.539 9.078 9.891 1 98 281 PRO B C 1
ATOM 4493 O O . PRO B 1 281 ? 14.742 8.664 10.734 1 98 281 PRO B O 1
ATOM 4496 N N . PRO B 1 282 ? 15.312 9.109 8.602 1 98.19 282 PRO B N 1
ATOM 4497 C CA . PRO B 1 282 ? 14.156 8.359 8.125 1 98.19 282 PRO B CA 1
ATOM 4498 C C . PRO B 1 282 ? 14.352 6.844 8.227 1 98.19 282 PRO B C 1
ATOM 4500 O O . PRO B 1 282 ? 15.477 6.375 8.406 1 98.19 282 PRO B O 1
ATOM 4503 N N . ARG B 1 283 ? 13.305 6.195 8.188 1 97.5 283 ARG B N 1
ATOM 4504 C CA . ARG B 1 283 ? 13.344 4.738 8.18 1 97.5 283 ARG B CA 1
ATOM 4505 C C . ARG B 1 283 ? 13.305 4.191 6.758 1 97.5 283 ARG B C 1
ATOM 4507 O O . ARG B 1 283 ? 12.602 4.734 5.902 1 97.5 283 ARG B O 1
ATOM 4514 N N . ALA B 1 284 ? 13.938 3.018 6.559 1 96.75 284 ALA B N 1
ATOM 4515 C CA . ALA B 1 284 ? 13.852 2.328 5.273 1 96.75 284 ALA B CA 1
ATOM 4516 C C . ALA B 1 284 ? 12.398 2.033 4.898 1 96.75 284 ALA B C 1
ATOM 4518 O O . ALA B 1 284 ? 11.594 1.687 5.762 1 96.75 284 ALA B O 1
ATOM 4519 N N . PRO B 1 285 ? 12.086 2.262 3.582 1 96.12 285 PRO B N 1
ATOM 4520 C CA . PRO B 1 285 ? 12.953 2.314 2.406 1 96.12 285 PRO B CA 1
ATOM 4521 C C . PRO B 1 285 ? 13.445 3.727 2.1 1 96.12 285 PRO B C 1
ATOM 4523 O O . PRO B 1 285 ? 14.195 3.928 1.143 1 96.12 285 PRO B O 1
ATOM 4526 N N . LEU B 1 286 ? 13.047 4.707 2.908 1 97.56 286 LEU B N 1
ATOM 4527 C CA . LEU B 1 286 ? 13.617 6.039 2.754 1 97.56 286 LEU B CA 1
ATOM 4528 C C . LEU B 1 286 ? 15.078 6.062 3.197 1 97.56 286 LEU B C 1
ATOM 4530 O O . LEU B 1 286 ? 15.484 5.27 4.051 1 97.56 286 LEU B O 1
ATOM 4534 N N . LYS B 1 287 ? 15.867 6.996 2.646 1 96 287 LYS B N 1
ATOM 4535 C CA . LYS B 1 287 ? 17.297 7.027 2.906 1 96 287 LYS B CA 1
ATOM 4536 C C . LYS B 1 287 ? 17.719 8.352 3.551 1 96 287 LYS B C 1
ATOM 4538 O O . LYS B 1 287 ? 17.203 9.414 3.188 1 96 287 LYS B O 1
ATOM 4543 N N . PRO B 1 288 ? 18.625 8.234 4.48 1 97.19 288 PRO B N 1
ATOM 4544 C CA . PRO B 1 288 ? 19.188 9.484 4.977 1 97.19 288 PRO B CA 1
ATOM 4545 C C . PRO B 1 288 ? 20.047 10.203 3.932 1 97.19 288 PRO B C 1
ATOM 4547 O O . PRO B 1 288 ? 20.688 9.547 3.109 1 97.19 288 PRO B O 1
ATOM 4550 N N . LEU B 1 289 ? 20.062 11.516 4.004 1 97.56 289 LEU B N 1
ATOM 4551 C CA . LEU B 1 289 ? 20.953 12.297 3.16 1 97.56 289 LEU B CA 1
ATOM 4552 C C . LEU B 1 289 ? 22.406 12.133 3.613 1 97.56 289 LEU B C 1
ATOM 4554 O O . LEU B 1 289 ? 22.672 11.922 4.797 1 97.56 289 LEU B O 1
ATOM 4558 N N . SER B 1 290 ? 23.281 12.297 2.658 1 97.31 290 SER B N 1
ATOM 4559 C CA . SER B 1 290 ? 24.703 12.297 3.025 1 97.31 290 SER B CA 1
ATOM 4560 C C . SER B 1 290 ? 25.062 13.547 3.82 1 97.31 290 SER B C 1
ATOM 4562 O O . SER B 1 290 ? 24.359 14.562 3.75 1 97.31 290 SER B O 1
ATOM 4564 N N . VAL B 1 291 ? 26.156 13.445 4.527 1 96.75 291 VAL B N 1
ATOM 4565 C CA . VAL B 1 291 ? 26.672 14.578 5.305 1 96.75 291 VAL B CA 1
ATOM 4566 C C . VAL B 1 291 ? 26.938 15.758 4.379 1 96.75 291 VAL B C 1
ATOM 4568 O O . VAL B 1 291 ? 26.656 16.906 4.723 1 96.75 291 VAL B O 1
ATOM 4571 N N . GLN B 1 292 ? 27.453 15.508 3.205 1 97.81 292 GLN B N 1
ATOM 4572 C CA . GLN B 1 292 ? 27.766 16.547 2.229 1 97.81 292 GLN B CA 1
ATOM 4573 C C . GLN B 1 292 ? 26.5 17.234 1.724 1 97.81 292 GLN B C 1
ATOM 4575 O O . GLN B 1 292 ? 26.484 18.453 1.576 1 97.81 292 GLN B O 1
ATOM 4580 N N . THR B 1 293 ? 25.484 16.438 1.47 1 97.94 293 THR B N 1
ATOM 4581 C CA . THR B 1 293 ? 24.219 17 0.991 1 97.94 293 THR B CA 1
ATOM 4582 C C . THR B 1 293 ? 23.594 17.891 2.057 1 97.94 293 THR B C 1
ATOM 4584 O O . THR B 1 293 ? 23.062 18.953 1.748 1 97.94 293 THR B O 1
ATOM 4587 N N . VAL B 1 294 ? 23.641 17.469 3.297 1 97.5 294 VAL B N 1
ATOM 4588 C CA . VAL B 1 294 ? 23.078 18.25 4.395 1 97.5 294 VAL B CA 1
ATOM 4589 C C . VAL B 1 294 ? 23.844 19.562 4.547 1 97.5 294 VAL B C 1
ATOM 4591 O O . VAL B 1 294 ? 23.25 20.609 4.801 1 97.5 294 VAL B O 1
ATOM 4594 N N . ALA B 1 295 ? 25.141 19.547 4.371 1 97.31 295 ALA B N 1
ATOM 4595 C CA . ALA B 1 295 ? 25.953 20.75 4.449 1 97.31 295 ALA B CA 1
ATOM 4596 C C . ALA B 1 295 ? 25.578 21.734 3.348 1 97.31 295 ALA B C 1
ATOM 4598 O O . ALA B 1 295 ? 25.516 22.938 3.58 1 97.31 295 ALA B O 1
ATOM 4599 N N . SER B 1 296 ? 25.391 21.203 2.207 1 97.94 296 SER B N 1
ATOM 4600 C CA . SER B 1 296 ? 24.953 22.047 1.093 1 97.94 296 SER B CA 1
ATOM 4601 C C . SER B 1 296 ? 23.594 22.672 1.363 1 97.94 296 SER B C 1
ATOM 4603 O O . SER B 1 296 ? 23.375 23.844 1.073 1 97.94 296 SER B O 1
ATOM 4605 N N . MET B 1 297 ? 22.719 21.906 1.929 1 97.75 297 MET B N 1
ATOM 4606 C CA . MET B 1 297 ? 21.406 22.406 2.307 1 97.75 297 MET B CA 1
ATOM 4607 C C . MET B 1 297 ? 21.516 23.531 3.328 1 97.75 297 MET B C 1
ATOM 4609 O O . MET B 1 297 ? 20.844 24.547 3.205 1 97.75 297 MET B O 1
ATOM 4613 N N . ALA B 1 298 ? 22.344 23.344 4.297 1 97.44 298 ALA B N 1
ATOM 4614 C CA . ALA B 1 298 ? 22.562 24.344 5.34 1 97.44 298 ALA B CA 1
ATOM 4615 C C . ALA B 1 298 ? 23.047 25.656 4.75 1 97.44 298 ALA B C 1
ATOM 4617 O O . ALA B 1 298 ? 22.547 26.734 5.113 1 97.44 298 ALA B O 1
ATOM 4618 N N . LYS B 1 299 ? 23.938 25.562 3.848 1 97.38 299 LYS B N 1
ATOM 4619 C CA . LYS B 1 299 ? 24.484 26.766 3.203 1 97.38 299 LYS B CA 1
ATOM 4620 C C . LYS B 1 299 ? 23.422 27.5 2.408 1 97.38 299 LYS B C 1
ATOM 4622 O O . LYS B 1 299 ? 23.328 28.734 2.465 1 97.38 299 LYS B O 1
ATOM 4627 N N . ASP B 1 300 ? 22.656 26.766 1.697 1 97.38 300 ASP B N 1
ATOM 4628 C CA . ASP B 1 300 ? 21.609 27.375 0.891 1 97.38 300 ASP B CA 1
ATOM 4629 C C . ASP B 1 300 ? 20.578 28.078 1.772 1 97.38 300 ASP B C 1
ATOM 4631 O O . ASP B 1 300 ? 20.078 29.156 1.432 1 97.38 300 ASP B O 1
ATOM 4635 N N . LEU B 1 301 ? 20.219 27.438 2.871 1 96.88 301 LEU B N 1
ATOM 4636 C CA . LEU B 1 301 ? 19.266 28.016 3.801 1 96.88 301 LEU B CA 1
ATOM 4637 C C . LEU B 1 301 ? 19.812 29.281 4.43 1 96.88 301 LEU B C 1
ATOM 4639 O O . LEU B 1 301 ? 19.094 30.266 4.605 1 96.88 301 LEU B O 1
ATOM 4643 N N . GLN B 1 302 ? 21.062 29.328 4.688 1 96.62 302 GLN B N 1
ATOM 4644 C CA . GLN B 1 302 ? 21.703 30.531 5.195 1 96.62 302 GLN B CA 1
ATOM 4645 C C . GLN B 1 302 ? 21.656 31.656 4.172 1 96.62 302 GLN B C 1
ATOM 4647 O O . GLN B 1 302 ? 21.406 32.812 4.527 1 96.62 302 GLN B O 1
ATOM 4652 N N . ASN B 1 303 ? 21.906 31.297 3.014 1 96.44 303 ASN B N 1
ATOM 4653 C CA . ASN B 1 303 ? 21.859 32.281 1.936 1 96.44 303 ASN B CA 1
ATOM 4654 C C . ASN B 1 303 ? 20.469 32.906 1.785 1 96.44 303 ASN B C 1
ATOM 4656 O O . ASN B 1 303 ? 20.344 34.031 1.313 1 96.44 303 ASN B O 1
ATOM 4660 N N . LEU B 1 304 ? 19.5 32.156 2.154 1 95.69 304 LEU B N 1
ATOM 4661 C CA . LEU B 1 304 ? 18.125 32.656 2.082 1 95.69 304 LEU B CA 1
ATOM 4662 C C . LEU B 1 304 ? 17.766 33.469 3.326 1 95.69 304 LEU B C 1
ATOM 4664 O O . LEU B 1 304 ? 16.641 33.969 3.447 1 95.69 304 LEU B O 1
ATOM 4668 N N . GLY B 1 305 ? 18.688 33.5 4.344 1 95 305 GLY B N 1
ATOM 4669 C CA . GLY B 1 305 ? 18.484 34.344 5.496 1 95 305 GLY B CA 1
ATOM 4670 C C . GLY B 1 305 ? 18.031 33.594 6.734 1 95 305 GLY B C 1
ATOM 4671 O O . GLY B 1 305 ? 17.641 34.219 7.73 1 95 305 GLY B O 1
ATOM 4672 N N . PHE B 1 306 ? 18.062 32.281 6.66 1 95.31 306 PHE B N 1
ATOM 4673 C CA . PHE B 1 306 ? 17.641 31.516 7.824 1 95.31 306 PHE B CA 1
ATOM 4674 C C . PHE B 1 306 ? 18.812 31.25 8.758 1 95.31 306 PHE B C 1
ATOM 4676 O O . PHE B 1 306 ? 19.953 31.125 8.297 1 95.31 306 PHE B O 1
ATOM 4683 N N . ASN B 1 307 ? 18.547 31.188 10.031 1 93.19 307 ASN B N 1
ATOM 4684 C CA . ASN B 1 307 ? 19.531 30.797 11.031 1 93.19 307 ASN B CA 1
ATOM 4685 C C . ASN B 1 307 ? 19.625 29.281 11.148 1 93.19 307 ASN B C 1
ATOM 4687 O O . ASN B 1 307 ? 18.656 28.625 11.547 1 93.19 307 ASN B O 1
ATOM 4691 N N . VAL B 1 308 ? 20.703 28.734 10.82 1 93.75 308 VAL B N 1
ATOM 4692 C CA . VAL B 1 308 ? 20.875 27.281 10.836 1 93.75 308 VAL B CA 1
ATOM 4693 C C . VAL B 1 308 ? 21.812 26.875 11.977 1 93.75 308 VAL B C 1
ATOM 4695 O O . VAL B 1 308 ? 22.766 27.609 12.281 1 93.75 308 VAL B O 1
ATOM 4698 N N . LYS B 1 309 ? 21.484 25.766 12.578 1 82.81 309 LYS B N 1
ATOM 4699 C CA . LYS B 1 309 ? 22.344 25.203 13.609 1 82.81 309 LYS B CA 1
ATOM 4700 C C . LYS B 1 309 ? 23.406 24.281 13 1 82.81 309 LYS B C 1
ATOM 4702 O O . LYS B 1 309 ? 23.078 23.328 12.289 1 82.81 309 LYS B O 1
ATOM 4707 N N . LEU B 1 310 ? 24.672 24.719 12.875 1 71.25 310 LEU B N 1
ATOM 4708 C CA . LEU B 1 310 ? 25.75 23.906 12.3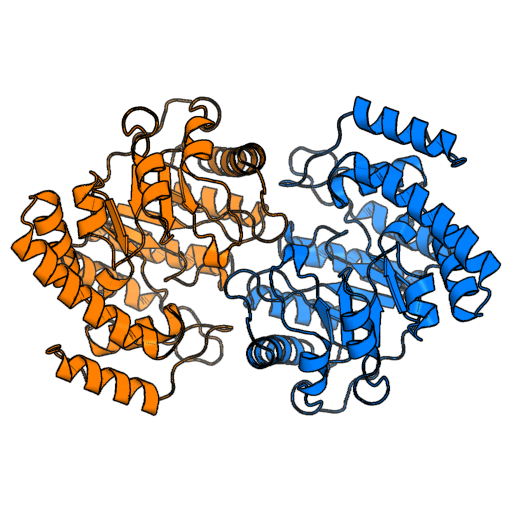44 1 71.25 310 LEU B CA 1
ATOM 4709 C C . LEU B 1 310 ? 26.391 23.062 13.438 1 71.25 310 LEU B C 1
ATOM 4711 O O . LEU B 1 310 ? 26.453 23.484 14.594 1 71.25 310 LEU B O 1
#

Foldseek 3Di:
DAFADDDDFAEEEEDAFFFDPDPQRHGDLVQQLVLLVVLLVLVHQHYEALPVLHVVLVDDLVVLLVNLLSNLVNCVVSVHQYEYEQENDDLVSSLVSLLSCVVSPHQAYEYEADQPPGDAELVVRLVSLLSSCVSRVHHAYEYEDDCVPRVHPYQLLVSLLPDDCVSRRRYAYYEDEDPPVVSQLSNCCRPHRRHQYAYADLLCLLVNLQSPHTHYYYNLCSQPVPLSVQLSVCSVVVVPVSNVVSSVLRVQLQCLQPVLDHDNQRVQLVSVFRHVRRSDGDDPPDDHDDPVSSVVSSVSCVVSPGHTDD/DAFADDDDFAEEEEDAFFFDPDPQRHGDLVQQLVLLVVLLVLVHQHYEALPVLHVVLVDDLVVLLVNLLSNLVNCVVSVHQYEYEQENDDLVSSLVSLLSCVVSPHQAYEYEADQPPGDAELVVRLVSLLSSCVSRVHHAYEYEDDCVPRVHPYQLLVSLLPDDCVSRRRYAYYEHEDPPVVSQLSNCCRPNRRHQYAYADLLCQLVNLQSPHTHYYYNLCSQPVPLSVQLSVCSVVVVPVSNVVSSVLRVQLQCLQPVLDHDNQRVQLVSVFRHVRRSDGDDPPDDHDDPVSSVVSSVSCVVSPGRTDD

Secondary structure (DSSP, 8-state):
-PPPP----EEEEEPPPPB-SSTT--B-GGGHHHHHHHHHHTT--EEEESSTTTTGGGS-HHHHHHHHHHHHHHHHHH--EEEEE--SS-HHHHHHHHHHHHHTT-SEEEEPPPSSS---SHHHHHHHHHHHHHHSTTS-EEEEE-HHHH-----HHHHHHH--TTTSTTEEEEEE-SS-HHHHHHHHHTTTTTSEEEE--GGGHHHHHHTT--EEE-GGGGT-HHHHHHHHHHHHHT-HHHHHHHHHHHHHHHHHHHTTS-HHHHHHHHHHHHSS----PPPTTS-PPPHHHHHHHHHHHHHTT-----/-PPPP----EEEEEPPPPB-SSTT--B-GGGHHHHHHHHHHTT--EEEESSTTTTGGGS-HHHHHHHHHHHHHHHHHH--EEEEE--SS-HHHHHHHHHHHHHTT-SEEEEPPPSSS---SHHHHHHHHHHHHHHSTTS-EEEEE-HHHH-----HHHHHHH--TTTSTTEEEEEE-SS-HHHHHHHHHTTTTTSEEEE--GGGHHHHHHTT--EEE-GGGGT-HHHHHHHHHHHHHT-HHHHHHHHHHHHHHHHHHHTTS-HHHHHHHHHHHHSS----PPPTTS-PPPHHHHHHHHHHHHHTT-----

InterPro domains:
  IPR002220 DapA-like [PF00701] (8-303)
  IPR002220 DapA-like [PIRSF001365] (7-305)
  IPR002220 DapA-like [PR00146] (43-64)
  IPR002220 DapA-like [PR00146] (80-98)
  IPR002220 DapA-like [PR00146] (139-156)
  IPR002220 DapA-like [PTHR12128] (8-307)
  IPR002220 DapA-like [SM01130] (7-305)
  IPR013785 Aldolase-type TIM barrel [G3DSA:3.20.20.70] (8-309)
  IPR020624 Schiff base-forming aldolase, conserved site [PS00665] (46-63)